Protein AF-A0A930HY40-F1 (afdb_monomer)

Radius of gyration: 28.1 Å; Cα contacts (8 Å, |Δi|>4): 1585; chains: 1; bounding box: 67×73×71 Å

Organism: NCBI:txid470565

InterPro domains:
  IPR001433 Oxidoreductase FAD/NAD(P)-binding [PF00175] (625-716)
  IPR002937 Amine oxidase [PF01593] (13-500)
  IPR013112 FAD-binding 8 [PF08022] (520-591)
  IPR017927 FAD-binding domain, ferredoxin reductase-type [PS51384] (515-617)
  IPR017938 Riboflavin synthase-like beta-barrel [SSF63380] (519-615)
  IPR036188 FAD/NAD(P)-binding domain superfamily [G3DSA:3.50.50.60] (4-110)
  IPR036188 FAD/NAD(P)-binding domain superfamily [G3DSA:3.50.50.60] (166-315)
  IPR036188 FAD/NAD(P)-binding domain superfamily [SSF51905] (1-502)
  IPR039261 Ferredoxin-NADP reductase (FNR), nucleotide-binding domain [G3DSA:3.40.50.80] (613-738)
  IPR039261 Ferredoxin-NADP reductase (FNR), nucleotide-binding domain [SSF52343] (607-733)
  IPR052206 All-trans-retinol saturase [PTHR46091] (3-502)

Foldseek 3Di:
DAFFAEEEEAQALLRLLLLLLCLVVLGAYEYEAQAQAGHQLLAWDDDDQFTHFRHPLWDFACDPLQPCVVSCVVSVVVVQWDKAFFQAQEWEAAPPDIDTQHAAPSNLVVLCVVCVVLNVLSVVLLVLLVLLSVLVVVPDPDPVVCVVCVVVCCVSRVSCVVQLPAFQQVVCVVRDDDQVSVCVLCLVVVLAAQARRQARSSVSSSRSSRCRHGNTIATAVGSSSVSVSSQCSSVVSNYYYDYQWHFQAFDDDPLAGFWTWTARNFPNVDDIDIHTHLFYEYQAFQLNNLNRYDPPQSVVLCVLCVVFAWGWAKKKKKFKFQALCVVLVPLHFKYWYAFNPDDHSRCSNVLLVDPLLGRIWIKGWPSNINNLRGDPRMTIIMIMGTHWVVVQVPDDPVVNVVVQVVSNVSNVVVVCVVRPPRVVGTPDMDMDHLVNLCVNRVQPRSHQWATRNGSCCADPNVQRSNDRPGHRYHYQYCNHRQIGDSRSNSVSSVVRSVVCVPPGPGDDHDRPPDDPLQKWWWADWDDQFVQKIKTKIFDRPPDADAQLWWKKKAFDDQPFDRSHHRIDIFTFQAARPDRITMGMDGADPDSNNVSVVPDDGGGIIGIRDGDDDLHDPDFAAAEEEEEQRQCRSVNNRLVVCVVVLPPHAYEYEYEYQDDRSDGCNVVLVVRPRPRYHYHYDNVVPHPDDALVNCVVPPVCLQRYQYEYEEAPVRRVRVVVSSVVVPHDPVSYHYDYDD

Nearest PDB structures (foldseek):
  4rep-assembly1_A  TM=8.100E-01  e=4.643E-28  Nonlabens dokdonensis DSW-6
  4g1b-assembly2_B  TM=7.898E-01  e=3.109E-17  Saccharomyces cerevisiae YJM789
  4wqm-assembly1_A  TM=8.152E-01  e=1.259E-15  Ectopseudomonas mendocina
  1krh-assembly2_B  TM=8.287E-01  e=2.406E-14  Acinetobacter sp.
  6laa-assembly1_A  TM=7.580E-01  e=2.044E-13  Tepidiphilus thermophilus

Mean predicted aligned error: 5.2 Å

Structure (mmCIF, N/CA/C/O backbone):
data_AF-A0A930HY40-F1
#
_entry.id   AF-A0A930HY40-F1
#
loop_
_atom_site.group_PDB
_atom_site.id
_atom_site.type_symbol
_atom_site.label_atom_id
_atom_site.label_alt_id
_atom_site.label_comp_id
_atom_site.label_asym_id
_atom_site.label_entity_id
_atom_site.label_seq_id
_atom_site.pdbx_PDB_ins_code
_atom_site.Cartn_x
_atom_site.Cartn_y
_atom_site.Cartn_z
_atom_site.occupancy
_atom_site.B_iso_or_equiv
_atom_site.auth_seq_id
_atom_site.auth_comp_id
_atom_site.auth_asym_id
_atom_site.auth_atom_id
_atom_site.pdbx_PDB_model_num
ATOM 1 N N . MET A 1 1 ? -2.726 25.915 -23.157 1.00 59.69 1 MET A N 1
ATOM 2 C CA . MET A 1 1 ? -4.092 25.353 -23.277 1.00 59.69 1 MET A CA 1
ATOM 3 C C . MET A 1 1 ? -4.355 24.473 -22.065 1.00 59.69 1 MET A C 1
ATOM 5 O O . MET A 1 1 ? -3.542 23.600 -21.800 1.00 59.69 1 MET A O 1
ATOM 9 N N . LYS A 1 2 ? -5.427 24.722 -21.303 1.00 63.00 2 LYS A N 1
ATOM 10 C CA . LYS A 1 2 ? -5.866 23.808 -20.234 1.00 63.00 2 LYS A CA 1
ATOM 11 C C . LYS A 1 2 ? -6.611 22.628 -20.857 1.00 63.00 2 LYS A C 1
ATOM 13 O O . LYS A 1 2 ? -7.407 22.852 -21.764 1.00 63.00 2 LYS A O 1
ATOM 18 N N . THR A 1 3 ? -6.342 21.414 -20.386 1.00 83.06 3 THR A N 1
ATOM 19 C CA . THR A 1 3 ? -6.875 20.172 -20.975 1.00 83.06 3 THR A CA 1
ATOM 20 C C . THR A 1 3 ? -7.782 19.394 -20.024 1.00 83.06 3 THR A C 1
ATOM 22 O O . THR A 1 3 ? -8.592 18.600 -20.490 1.00 83.06 3 THR A O 1
ATOM 25 N N . TYR A 1 4 ? -7.708 19.657 -18.716 1.00 92.94 4 TYR A N 1
ATOM 26 C CA . TYR A 1 4 ? -8.526 19.001 -17.693 1.00 92.94 4 TYR A CA 1
ATOM 27 C C . TYR A 1 4 ? -9.227 20.019 -16.791 1.00 92.94 4 TYR A C 1
ATOM 29 O O . TYR A 1 4 ? -8.757 21.139 -16.597 1.00 92.94 4 TYR A O 1
ATOM 37 N N . ASN A 1 5 ? -10.337 19.621 -16.171 1.00 94.94 5 ASN A N 1
ATOM 38 C CA . ASN A 1 5 ? -10.926 20.413 -15.094 1.00 94.94 5 ASN A CA 1
ATOM 39 C C . ASN A 1 5 ? -10.071 20.311 -13.832 1.00 94.94 5 ASN A C 1
ATOM 41 O O . ASN A 1 5 ? -9.739 21.329 -13.232 1.00 94.94 5 ASN A O 1
ATOM 45 N N . SER A 1 6 ? -9.660 19.100 -13.454 1.00 96.75 6 SER A N 1
ATOM 46 C CA . SER A 1 6 ? -8.795 18.909 -12.293 1.00 96.75 6 SER A CA 1
ATOM 47 C C . SER A 1 6 ? -7.741 17.843 -12.537 1.00 96.75 6 SER A C 1
ATOM 49 O O . SER A 1 6 ? -8.043 16.782 -13.079 1.00 96.75 6 SER A O 1
ATOM 51 N N . ILE A 1 7 ? -6.525 18.107 -12.065 1.00 98.12 7 ILE A N 1
ATOM 52 C CA . ILE A 1 7 ? -5.482 17.088 -11.914 1.00 98.12 7 ILE A CA 1
ATOM 53 C C . ILE A 1 7 ? -5.405 16.697 -10.439 1.00 98.12 7 ILE A C 1
ATOM 55 O O . ILE A 1 7 ? -5.446 17.565 -9.566 1.00 98.12 7 ILE A O 1
ATOM 59 N N . ILE A 1 8 ? -5.316 15.403 -10.154 1.00 98.81 8 ILE A N 1
ATOM 60 C CA . ILE A 1 8 ? -5.199 14.842 -8.809 1.00 98.81 8 ILE A CA 1
ATOM 61 C C . ILE A 1 8 ? -3.835 14.168 -8.677 1.00 98.81 8 ILE A C 1
ATOM 63 O O . ILE A 1 8 ? -3.482 13.313 -9.484 1.00 98.81 8 ILE A O 1
ATOM 67 N N . ILE A 1 9 ? -3.074 14.560 -7.657 1.00 98.81 9 ILE A N 1
ATOM 68 C CA . ILE A 1 9 ? -1.756 14.002 -7.345 1.00 98.81 9 ILE A CA 1
ATOM 69 C C . ILE A 1 9 ? -1.918 12.918 -6.278 1.00 98.81 9 ILE A C 1
ATOM 71 O O . ILE A 1 9 ? -2.144 13.233 -5.105 1.00 98.81 9 ILE A O 1
ATOM 75 N N . GLY A 1 10 ? -1.764 11.660 -6.689 1.00 98.50 10 GLY A N 1
ATOM 76 C CA . GLY A 1 10 ? -1.894 10.461 -5.865 1.00 98.50 10 GLY A CA 1
ATOM 77 C C . GLY A 1 10 ? -3.301 9.857 -5.890 1.00 98.50 10 GLY A C 1
ATOM 78 O O . GLY A 1 10 ? -4.304 10.571 -5.872 1.00 98.50 10 GLY A O 1
ATOM 79 N N . SER A 1 11 ? -3.363 8.526 -5.872 1.00 98.38 11 SER A N 1
ATOM 80 C CA . SER A 1 11 ? -4.600 7.735 -5.956 1.00 98.38 11 SER A CA 1
ATOM 81 C C . SER A 1 11 ? -5.009 7.076 -4.632 1.00 98.38 11 SER A C 1
ATOM 83 O O . SER A 1 11 ? -5.654 6.034 -4.618 1.00 98.38 11 SER A O 1
ATOM 85 N N . GLY A 1 12 ? -4.652 7.665 -3.489 1.00 97.94 12 GLY A N 1
ATOM 86 C CA . GLY A 1 12 ? -5.236 7.240 -2.212 1.00 97.94 12 GLY A CA 1
ATOM 87 C C . GLY A 1 12 ? -6.741 7.525 -2.166 1.00 97.94 12 GLY A C 1
ATOM 88 O O . GLY A 1 12 ? -7.256 8.304 -2.972 1.00 97.94 12 GLY A O 1
ATOM 89 N N . LEU A 1 13 ? -7.447 6.948 -1.190 1.00 97.88 13 LEU A N 1
ATOM 90 C CA . LEU A 1 13 ? -8.911 7.056 -1.086 1.00 97.88 13 LEU A CA 1
ATOM 91 C C . LEU A 1 13 ? -9.439 8.497 -1.103 1.00 97.88 13 LEU A C 1
ATOM 93 O O . LEU A 1 13 ? -10.504 8.735 -1.666 1.00 97.88 13 LEU A O 1
ATOM 97 N N . GLY A 1 14 ? -8.704 9.470 -0.555 1.00 98.00 14 GLY A N 1
ATOM 98 C CA . GLY A 1 14 ? -9.089 10.883 -0.634 1.00 98.00 14 GLY A CA 1
ATOM 99 C C . GLY A 1 14 ? -9.053 11.426 -2.064 1.00 98.00 14 GLY A C 1
ATOM 100 O O . GLY A 1 14 ? -10.000 12.081 -2.508 1.00 98.00 14 GLY A O 1
ATOM 101 N N . GLY A 1 15 ? -7.989 11.129 -2.808 1.00 98.44 15 GLY A N 1
ATOM 102 C CA . GLY A 1 15 ? -7.848 11.482 -4.220 1.00 98.44 15 GLY A CA 1
ATOM 103 C C . GLY A 1 15 ? -8.882 10.783 -5.101 1.00 98.44 15 GLY A C 1
ATOM 104 O O . GLY A 1 15 ? -9.568 11.449 -5.874 1.00 98.44 15 GLY A O 1
ATOM 105 N N . LEU A 1 16 ? -9.047 9.467 -4.937 1.00 98.75 16 LEU A N 1
ATOM 106 C CA . LEU A 1 16 ? -10.006 8.674 -5.710 1.00 98.75 16 LEU A CA 1
ATOM 107 C C . LEU A 1 16 ? -11.454 9.079 -5.425 1.00 98.75 16 LEU A C 1
ATOM 109 O O . LEU A 1 16 ? -12.214 9.288 -6.363 1.00 98.75 16 LEU A O 1
ATOM 113 N N . THR A 1 17 ? -11.827 9.291 -4.160 1.00 98.69 17 THR A N 1
ATOM 114 C CA . THR A 1 17 ? -13.175 9.763 -3.798 1.00 98.69 17 THR A CA 1
ATOM 115 C C . THR A 1 17 ? -13.463 11.137 -4.406 1.00 98.69 17 THR A C 1
ATOM 117 O O . THR A 1 17 ? -14.528 11.349 -4.988 1.00 98.69 17 THR A O 1
ATOM 120 N N . ALA A 1 18 ? -12.514 12.080 -4.316 1.00 98.62 18 ALA A N 1
ATOM 121 C CA . ALA A 1 18 ? -12.681 13.401 -4.920 1.00 98.62 18 ALA A CA 1
ATOM 122 C C . ALA A 1 18 ? -12.786 13.321 -6.451 1.00 98.62 18 ALA A C 1
ATOM 124 O O . ALA A 1 18 ? -13.649 13.969 -7.043 1.00 98.62 18 ALA A O 1
ATOM 125 N N . GLY A 1 19 ? -11.925 12.522 -7.085 1.00 98.38 19 GLY A N 1
ATOM 126 C CA . GLY A 1 19 ? -11.922 12.319 -8.530 1.00 98.38 19 GLY A CA 1
ATOM 127 C C . GLY A 1 19 ? -13.215 11.695 -9.033 1.00 98.38 19 GLY A C 1
ATOM 128 O O . GLY A 1 19 ? -13.793 12.203 -9.989 1.00 98.38 19 GLY A O 1
ATOM 129 N N . ALA A 1 20 ? -13.701 10.661 -8.350 1.00 98.56 20 ALA A N 1
ATOM 130 C CA . ALA A 1 20 ? -14.931 9.961 -8.689 1.00 98.56 20 ALA A CA 1
ATOM 131 C C . ALA A 1 20 ? -16.153 10.888 -8.609 1.00 98.56 20 ALA A C 1
ATOM 133 O O . ALA A 1 20 ? -16.933 10.959 -9.554 1.00 98.56 20 ALA A O 1
ATOM 134 N N . LEU A 1 21 ? -16.277 11.689 -7.543 1.00 98.31 21 LEU A N 1
ATOM 135 C CA . LEU A 1 21 ? -17.358 12.677 -7.417 1.00 98.31 21 LEU A CA 1
ATOM 136 C C . LEU A 1 21 ? -17.294 13.767 -8.487 1.00 98.31 21 LEU A C 1
ATOM 138 O O . LEU A 1 21 ? -18.315 14.135 -9.061 1.00 98.31 21 LEU A O 1
ATOM 142 N N . LEU A 1 22 ? -16.102 14.301 -8.760 1.00 97.50 22 LEU A N 1
ATOM 143 C CA . LEU A 1 22 ? -15.935 15.312 -9.800 1.00 97.50 22 LEU A CA 1
ATOM 144 C C . LEU A 1 22 ? -16.277 14.743 -11.183 1.00 97.50 22 LEU A C 1
ATOM 146 O O . LEU A 1 22 ? -16.964 15.418 -11.949 1.00 97.50 22 LEU A O 1
ATOM 150 N N . ALA A 1 23 ? -15.865 13.509 -11.479 1.00 96.31 23 ALA A N 1
ATOM 151 C CA . ALA A 1 23 ? -16.201 12.822 -12.722 1.00 96.31 23 ALA A CA 1
ATOM 152 C C . ALA A 1 23 ? -17.716 12.584 -12.852 1.00 96.31 23 ALA A C 1
ATOM 154 O O . ALA A 1 23 ? -18.295 12.939 -13.878 1.00 96.31 23 ALA A O 1
ATOM 155 N N . LEU A 1 24 ? -18.378 12.115 -11.785 1.00 96.19 24 LEU A N 1
ATOM 156 C CA . LEU A 1 24 ? -19.842 11.996 -11.712 1.00 96.19 24 LEU A CA 1
ATOM 157 C C . LEU A 1 24 ? -20.555 13.332 -11.969 1.00 96.19 24 LEU A C 1
ATOM 159 O O . LEU A 1 24 ? -21.604 13.371 -12.604 1.00 96.19 24 LEU A O 1
ATOM 163 N N . TRP A 1 25 ? -19.979 14.453 -11.529 1.00 95.50 25 TRP A N 1
ATOM 164 C CA . TRP A 1 25 ? -20.490 15.802 -11.813 1.00 95.50 25 TRP A CA 1
ATOM 165 C C . TRP A 1 25 ? -20.030 16.368 -13.168 1.00 95.50 25 TRP A C 1
ATOM 167 O O . TRP A 1 25 ? -20.038 17.587 -13.383 1.00 95.50 25 TRP A O 1
ATOM 177 N N . GLY A 1 26 ? -19.606 15.494 -14.083 1.00 93.00 26 GLY A N 1
ATOM 178 C CA . GLY A 1 26 ? -19.250 15.818 -15.461 1.00 93.00 26 GLY A CA 1
ATOM 179 C C . GLY A 1 26 ? -17.898 16.510 -15.628 1.00 93.00 26 GLY A C 1
ATOM 180 O O . GLY A 1 26 ? -17.620 17.042 -16.704 1.00 93.00 26 GLY A O 1
ATOM 181 N N . LYS A 1 27 ? -17.051 16.551 -14.591 1.00 94.38 27 LYS A N 1
ATOM 182 C CA . LYS A 1 27 ? -15.719 17.166 -14.675 1.00 94.38 27 LYS A CA 1
ATOM 183 C C . LYS A 1 27 ? -14.708 16.182 -15.241 1.00 94.38 27 LYS A C 1
ATOM 185 O O . LYS A 1 27 ? -14.675 15.010 -14.887 1.00 94.38 27 LYS A O 1
ATOM 190 N N . LYS A 1 28 ? -13.821 16.685 -16.091 1.00 93.31 28 LYS A N 1
ATOM 191 C CA . LYS A 1 28 ? -12.721 15.913 -16.670 1.00 93.31 28 LYS A CA 1
ATOM 192 C C . LYS A 1 28 ? -11.549 15.885 -15.702 1.00 93.31 28 LYS A C 1
ATOM 194 O O . LYS A 1 28 ? -10.908 16.912 -15.465 1.00 93.31 28 LYS A O 1
ATOM 199 N N . VAL A 1 29 ? -11.308 14.716 -15.122 1.00 95.81 29 VAL A N 1
ATOM 200 C CA . VAL A 1 29 ? -10.308 14.499 -14.075 1.00 95.81 29 VAL A CA 1
ATOM 201 C C . VAL A 1 29 ? -9.155 13.665 -14.619 1.00 95.81 29 VAL A C 1
ATOM 203 O O . VAL A 1 29 ? -9.391 12.655 -15.275 1.00 95.81 29 VAL A O 1
ATOM 206 N N . LEU A 1 30 ? -7.926 14.068 -14.305 1.00 97.69 30 LEU A N 1
ATOM 207 C CA . LEU A 1 30 ? -6.729 13.250 -14.476 1.00 97.69 30 LEU A CA 1
ATOM 208 C C . LEU A 1 30 ? -6.160 12.904 -13.101 1.00 97.69 30 LEU A C 1
ATOM 210 O O . LEU A 1 30 ? -5.813 13.809 -12.347 1.00 97.69 30 LEU A O 1
ATOM 214 N N . VAL A 1 31 ? -6.032 11.621 -12.778 1.00 98.69 31 VAL A N 1
ATOM 215 C CA . VAL A 1 31 ? -5.325 11.151 -11.579 1.00 98.69 31 VAL A CA 1
ATOM 216 C C . VAL A 1 31 ? -3.939 10.667 -11.986 1.00 98.69 31 VAL A C 1
ATOM 218 O O . VAL A 1 31 ? -3.819 9.826 -12.874 1.00 98.69 31 VAL A O 1
ATOM 221 N N . LEU A 1 32 ? -2.902 11.186 -11.334 1.00 98.62 32 LEU A N 1
ATOM 222 C CA . LEU A 1 32 ? -1.514 10.759 -11.505 1.00 98.62 32 LEU A CA 1
ATOM 223 C C . LEU A 1 32 ? -1.084 9.966 -10.271 1.00 98.62 32 LEU A C 1
ATOM 225 O O . LEU A 1 32 ? -1.086 10.499 -9.161 1.00 98.62 32 LEU A O 1
ATOM 229 N N . GLU A 1 33 ? -0.726 8.703 -10.463 1.00 98.50 33 GLU A N 1
ATOM 230 C CA . GLU A 1 33 ? -0.274 7.794 -9.412 1.00 98.50 33 GLU A CA 1
ATOM 231 C C . GLU A 1 33 ? 1.158 7.348 -9.694 1.00 98.50 33 GLU A C 1
ATOM 233 O O . GLU A 1 33 ? 1.451 6.866 -10.784 1.00 98.50 33 GLU A O 1
ATOM 238 N N . GLN A 1 34 ? 2.054 7.473 -8.714 1.00 97.50 34 GLN A N 1
ATOM 239 C CA . GLN A 1 34 ? 3.458 7.111 -8.894 1.00 97.50 34 GLN A CA 1
ATOM 240 C C . GLN A 1 34 ? 3.685 5.600 -8.977 1.00 97.50 34 GLN A C 1
ATOM 242 O O . GLN A 1 34 ? 4.625 5.158 -9.636 1.00 97.50 34 GLN A O 1
ATOM 247 N N . HIS A 1 35 ? 2.852 4.803 -8.316 1.00 96.62 35 HIS A N 1
ATOM 248 C CA . HIS A 1 35 ? 2.967 3.356 -8.278 1.00 96.62 35 HIS A CA 1
ATOM 249 C C . HIS A 1 35 ? 2.293 2.723 -9.503 1.00 96.62 35 HIS A C 1
ATOM 251 O O . HIS A 1 35 ? 1.507 3.371 -10.183 1.00 96.62 35 HIS A O 1
ATOM 257 N N . TYR A 1 36 ? 2.599 1.462 -9.819 1.00 95.00 36 TYR A N 1
ATOM 258 C CA . TYR A 1 36 ? 1.966 0.731 -10.927 1.00 95.00 36 TYR A CA 1
ATOM 259 C C . TYR A 1 36 ? 0.543 0.242 -10.579 1.00 95.00 36 TYR A C 1
ATOM 261 O O . TYR A 1 36 ? -0.179 -0.221 -11.458 1.00 95.00 36 TYR A O 1
ATOM 269 N N . ILE A 1 37 ? 0.125 0.386 -9.315 1.00 94.88 37 ILE A N 1
ATOM 270 C CA . ILE A 1 37 ? -1.220 0.102 -8.800 1.00 94.88 37 ILE A CA 1
ATOM 271 C C . ILE A 1 37 ? -1.795 1.378 -8.176 1.00 94.88 37 ILE A C 1
ATOM 273 O O . ILE A 1 37 ? -1.076 2.122 -7.510 1.00 94.88 37 ILE A O 1
ATOM 277 N N . ALA A 1 38 ? -3.094 1.608 -8.367 1.00 97.19 38 ALA A N 1
ATOM 278 C CA . ALA A 1 38 ? -3.831 2.685 -7.713 1.00 97.19 38 ALA A CA 1
ATOM 279 C C . ALA A 1 38 ? -4.446 2.239 -6.373 1.00 97.19 38 ALA A C 1
ATOM 281 O O . ALA A 1 38 ? -4.876 1.092 -6.247 1.00 97.19 38 ALA A O 1
ATOM 282 N N . GLY A 1 39 ? -4.529 3.159 -5.404 1.00 96.69 39 GLY A N 1
ATOM 283 C CA . GLY A 1 39 ? -5.206 2.946 -4.112 1.00 96.69 39 GLY A CA 1
ATOM 284 C C . GLY A 1 39 ? -4.442 3.434 -2.873 1.00 96.69 39 GLY A C 1
ATOM 285 O O . GLY A 1 39 ? -5.029 3.615 -1.803 1.00 96.69 39 GLY A O 1
ATOM 286 N N . GLY A 1 40 ? -3.134 3.693 -2.977 1.00 95.56 40 GLY A N 1
ATOM 287 C CA . GLY A 1 40 ? -2.302 4.047 -1.818 1.00 95.56 40 GLY A CA 1
ATOM 288 C C . GLY A 1 40 ? -2.286 2.929 -0.764 1.00 95.56 40 GLY A C 1
ATOM 289 O O . GLY A 1 40 ? -1.981 1.787 -1.089 1.00 95.56 40 GLY A O 1
ATOM 290 N N . CYS A 1 41 ? -2.638 3.231 0.492 1.00 95.50 41 CYS A N 1
ATOM 291 C CA . CYS A 1 41 ? -2.776 2.205 1.542 1.00 95.50 41 CYS A CA 1
ATOM 292 C C . CYS A 1 41 ? -4.011 1.296 1.370 1.00 95.50 41 CYS A C 1
ATOM 294 O O . CYS A 1 41 ? -4.134 0.320 2.101 1.00 95.50 41 CYS A O 1
ATOM 296 N N . ALA A 1 42 ? -4.931 1.619 0.451 1.00 96.88 42 ALA A N 1
ATOM 297 C CA . ALA A 1 42 ? -6.071 0.773 0.096 1.00 96.88 42 ALA A CA 1
ATOM 298 C C . ALA A 1 42 ? -5.731 -0.101 -1.113 1.00 96.88 42 ALA A C 1
ATOM 300 O O . ALA A 1 42 ? -6.289 0.053 -2.202 1.00 96.88 42 ALA A O 1
ATOM 301 N N . THR A 1 43 ? -4.724 -0.949 -0.927 1.00 95.44 43 THR A N 1
ATOM 302 C CA . THR A 1 43 ? -4.196 -1.852 -1.944 1.00 95.44 43 THR A CA 1
ATOM 303 C C . THR A 1 43 ? -3.942 -3.236 -1.358 1.00 95.44 43 THR A C 1
ATOM 305 O O . THR A 1 43 ? -3.910 -3.433 -0.145 1.00 95.44 43 THR A O 1
ATOM 308 N N . ALA A 1 44 ? -3.746 -4.205 -2.244 1.00 94.69 44 ALA A N 1
ATOM 309 C CA . ALA A 1 44 ? -3.318 -5.548 -1.886 1.00 94.69 44 ALA A CA 1
ATOM 310 C C . ALA A 1 44 ? -2.210 -6.008 -2.838 1.00 94.69 44 ALA A C 1
ATOM 312 O O . ALA A 1 44 ? -2.103 -5.518 -3.965 1.00 94.69 44 ALA A O 1
ATOM 313 N N . PHE A 1 45 ? -1.391 -6.961 -2.400 1.00 93.31 45 PHE A N 1
ATOM 314 C CA . PHE A 1 45 ? -0.349 -7.569 -3.228 1.00 93.31 45 PHE A CA 1
ATOM 315 C C . PHE A 1 45 ? -0.369 -9.090 -3.109 1.00 93.31 45 PHE A C 1
ATOM 317 O O . PHE A 1 45 ? -0.869 -9.638 -2.137 1.00 93.31 45 PHE A O 1
ATOM 324 N N . LYS A 1 46 ? 0.169 -9.802 -4.101 1.00 91.12 46 LYS A N 1
ATOM 325 C CA . LYS A 1 46 ? 0.155 -11.270 -4.104 1.00 91.12 46 LYS A CA 1
ATOM 326 C C . LYS A 1 46 ? 1.485 -11.873 -3.653 1.00 91.12 46 LYS A C 1
ATOM 328 O O . LYS A 1 46 ? 2.552 -11.462 -4.124 1.00 91.12 46 LYS A O 1
ATOM 333 N N . ARG A 1 47 ? 1.404 -12.903 -2.808 1.00 91.25 47 ARG A N 1
ATOM 334 C CA . ARG A 1 47 ? 2.496 -13.829 -2.462 1.00 91.25 47 ARG A CA 1
ATOM 335 C C . ARG A 1 47 ? 1.946 -15.243 -2.424 1.00 91.25 47 ARG A C 1
ATOM 337 O O . ARG A 1 47 ? 0.990 -15.502 -1.700 1.00 91.25 47 ARG A O 1
ATOM 344 N N . LYS A 1 48 ? 2.541 -16.157 -3.192 1.00 88.94 48 LYS A N 1
ATOM 345 C CA . LYS A 1 48 ? 2.028 -17.529 -3.342 1.00 88.94 48 LYS A CA 1
ATOM 346 C C . LYS A 1 48 ? 0.514 -17.525 -3.642 1.00 88.94 48 LYS A C 1
ATOM 348 O O . LYS A 1 48 ? 0.085 -16.879 -4.602 1.00 88.94 48 LYS A O 1
ATOM 353 N N . ASP A 1 49 ? -0.278 -18.193 -2.805 1.00 91.12 49 ASP A N 1
ATOM 354 C CA . ASP A 1 49 ? -1.738 -18.285 -2.898 1.00 91.12 49 ASP A CA 1
ATOM 355 C C . ASP A 1 49 ? -2.480 -17.184 -2.118 1.00 91.12 49 ASP A C 1
ATOM 357 O O . ASP A 1 49 ? -3.708 -17.172 -2.105 1.00 91.12 49 ASP A O 1
ATOM 361 N N . PHE A 1 50 ? -1.763 -16.260 -1.475 1.00 95.12 50 PHE A N 1
ATOM 362 C CA . PHE A 1 50 ? -2.332 -15.245 -0.592 1.00 95.12 50 PHE A CA 1
ATOM 363 C C . PHE A 1 50 ? -2.367 -13.876 -1.277 1.00 95.12 50 PHE A C 1
ATOM 365 O O . PHE A 1 50 ? -1.353 -13.376 -1.781 1.00 95.12 50 PHE A O 1
ATOM 372 N N . LEU A 1 51 ? -3.544 -13.256 -1.275 1.00 95.19 51 LEU A N 1
ATOM 373 C CA . LEU A 1 51 ? -3.732 -11.840 -1.546 1.00 95.19 51 LEU A CA 1
ATOM 374 C C . LEU A 1 51 ? -3.565 -11.087 -0.222 1.00 95.19 51 LEU A C 1
ATOM 376 O O . LEU A 1 51 ? -4.436 -11.108 0.641 1.00 95.19 51 LEU A O 1
ATOM 380 N N . MET A 1 52 ? -2.408 -10.462 -0.050 1.00 95.25 52 MET A N 1
ATOM 381 C CA . MET A 1 52 ? -2.021 -9.765 1.166 1.00 95.25 52 MET A CA 1
ATOM 382 C C . MET A 1 52 ? -2.634 -8.368 1.193 1.00 95.25 52 MET A C 1
ATOM 384 O O . MET A 1 52 ? -2.206 -7.478 0.454 1.00 95.25 52 MET A O 1
ATOM 388 N N . GLU A 1 53 ? -3.648 -8.200 2.038 1.00 95.56 53 GLU A N 1
ATOM 389 C CA . GLU A 1 53 ? -4.259 -6.906 2.342 1.00 95.56 53 GLU A CA 1
ATOM 390 C C . GLU A 1 53 ? -3.248 -5.985 3.036 1.00 95.56 53 GLU A C 1
ATOM 392 O O . GLU A 1 53 ? -2.655 -6.378 4.036 1.00 95.56 53 GLU A O 1
ATOM 397 N N . VAL A 1 54 ? -3.044 -4.766 2.522 1.00 93.69 54 VAL A N 1
ATOM 398 C CA . VAL A 1 54 ? -2.008 -3.855 3.034 1.00 93.69 54 VAL A CA 1
ATOM 399 C C . VAL A 1 54 ? -2.471 -3.060 4.247 1.00 93.69 54 VAL A C 1
ATOM 401 O O . VAL A 1 54 ? -1.696 -2.906 5.189 1.00 93.69 54 VAL A O 1
ATOM 404 N N . GLY A 1 55 ? -3.682 -2.500 4.209 1.00 90.69 55 GLY A N 1
ATOM 405 C CA . GLY A 1 55 ? -4.085 -1.448 5.148 1.00 90.69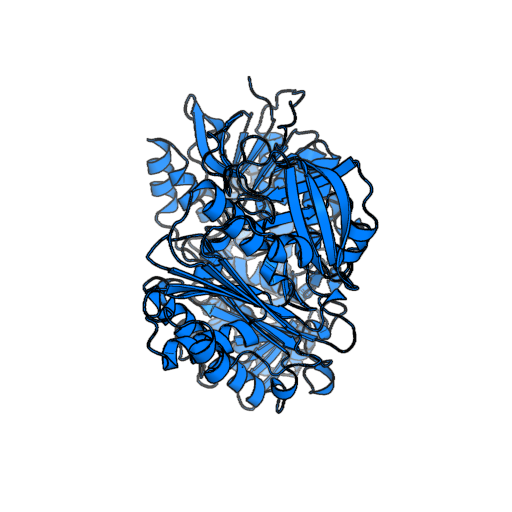 55 GLY A CA 1
ATOM 406 C C . GLY A 1 55 ? -5.495 -1.570 5.710 1.00 90.69 55 GLY A C 1
ATOM 407 O O . GLY A 1 55 ? -5.811 -0.886 6.682 1.00 90.69 55 GLY A O 1
ATOM 408 N N . LEU A 1 56 ? -6.354 -2.403 5.124 1.00 94.12 56 LEU A N 1
ATOM 409 C CA . LEU A 1 56 ? -7.694 -2.644 5.640 1.00 94.12 56 LEU A CA 1
ATOM 410 C C . LEU A 1 56 ? -7.671 -3.728 6.717 1.00 94.12 56 LEU A C 1
ATOM 412 O O . LEU A 1 56 ? -7.742 -4.921 6.432 1.00 94.12 56 LEU A O 1
ATOM 416 N N . HIS A 1 57 ? -7.636 -3.298 7.973 1.00 94.44 57 HIS A N 1
ATOM 417 C CA . HIS A 1 57 ? -8.092 -4.151 9.063 1.00 94.44 57 HIS A CA 1
ATOM 418 C C . HIS A 1 57 ? -9.620 -4.272 8.999 1.00 94.44 57 HIS A C 1
ATOM 420 O O . HIS A 1 57 ? -10.151 -5.362 8.825 1.00 94.44 57 HIS A O 1
ATOM 426 N N . GLU A 1 58 ? -10.312 -3.138 9.063 1.00 94.38 58 GLU A N 1
ATOM 427 C CA . GLU A 1 58 ? -11.766 -3.017 8.979 1.00 94.38 58 GLU A CA 1
ATOM 428 C C . GLU A 1 58 ? -12.161 -1.547 8.750 1.00 94.38 58 GLU A C 1
ATOM 430 O O . GLU A 1 58 ? -11.354 -0.634 8.949 1.00 94.38 58 GLU A O 1
ATOM 435 N N . ILE A 1 59 ? -13.391 -1.318 8.289 1.00 94.56 59 ILE A N 1
ATOM 436 C CA . ILE A 1 59 ? -14.028 -0.003 8.164 1.00 94.56 59 ILE A CA 1
ATOM 437 C C . ILE A 1 59 ? -15.134 0.088 9.213 1.00 94.56 59 ILE A C 1
ATOM 439 O O . ILE A 1 59 ? -15.991 -0.791 9.291 1.00 94.56 59 ILE A O 1
ATOM 443 N N . ASP A 1 60 ? -15.146 1.173 9.979 1.00 93.38 60 ASP A N 1
ATOM 444 C CA . ASP A 1 60 ? -16.177 1.458 10.972 1.00 93.38 60 ASP A CA 1
ATOM 445 C C . ASP A 1 60 ? -17.555 1.712 10.340 1.00 93.38 60 ASP A C 1
ATOM 447 O O . ASP A 1 60 ? -17.686 2.416 9.332 1.00 93.38 60 ASP A O 1
ATOM 451 N N . GLY A 1 61 ? -18.608 1.213 10.980 1.00 90.69 61 GLY A N 1
ATOM 452 C CA . GLY A 1 61 ? -19.965 1.718 10.815 1.00 90.69 61 GLY A CA 1
ATOM 453 C C . GLY A 1 61 ? -20.751 1.120 9.660 1.00 90.69 61 GLY A C 1
ATOM 454 O O . GLY A 1 61 ? -21.213 -0.003 9.749 1.00 90.69 61 GLY A O 1
ATOM 455 N N . LEU A 1 62 ? -21.034 1.929 8.633 1.00 91.56 62 LEU A N 1
ATOM 456 C CA . LEU A 1 62 ? -21.986 1.647 7.534 1.00 91.56 62 LEU A CA 1
ATOM 457 C C . LEU A 1 62 ? -23.468 1.491 7.946 1.00 91.56 62 LEU A C 1
ATOM 459 O O . LEU A 1 62 ? -24.330 1.206 7.111 1.00 91.56 62 LEU A O 1
ATOM 463 N N . HIS A 1 63 ? -23.803 1.770 9.205 1.00 90.00 63 HIS A N 1
ATOM 464 C CA . HIS A 1 63 ? -25.189 1.861 9.666 1.00 90.00 63 HIS A CA 1
ATOM 465 C C . HIS A 1 63 ? -25.905 3.118 9.123 1.00 90.00 63 HIS A C 1
ATOM 467 O O . HIS A 1 63 ? -25.300 4.003 8.523 1.00 90.00 63 HIS A O 1
ATOM 473 N N . GLU A 1 64 ? -27.221 3.213 9.323 1.00 87.00 64 GLU A N 1
ATOM 474 C CA . GLU A 1 64 ? -28.070 4.264 8.728 1.00 87.00 64 GLU A CA 1
ATOM 475 C C . GLU A 1 64 ? -27.686 5.704 9.105 1.00 87.00 64 GLU A C 1
ATOM 477 O O . GLU A 1 64 ? -27.879 6.618 8.308 1.00 87.00 64 GLU A O 1
ATOM 482 N N . GLN A 1 65 ? -27.129 5.915 10.300 1.00 85.62 65 GLN A N 1
ATOM 483 C CA . GLN A 1 65 ? -26.710 7.240 10.778 1.00 85.62 65 GLN A CA 1
ATOM 484 C C . GLN A 1 65 ? -25.206 7.488 10.577 1.00 85.62 65 GLN A C 1
ATOM 486 O O . GLN A 1 65 ? -24.671 8.475 11.081 1.00 85.62 65 GLN A O 1
ATOM 491 N N . ASP A 1 66 ? -24.501 6.597 9.876 1.00 90.94 66 ASP A N 1
ATOM 492 C CA . ASP A 1 66 ? -23.081 6.775 9.605 1.00 90.94 66 ASP A CA 1
ATOM 493 C C . ASP A 1 66 ? -22.867 7.847 8.526 1.00 90.94 66 ASP A C 1
ATOM 495 O O . ASP A 1 66 ? -23.472 7.817 7.452 1.00 90.94 66 ASP A O 1
ATOM 499 N N . PHE A 1 67 ? -21.958 8.792 8.775 1.00 89.44 67 PHE A N 1
ATOM 500 C CA . PHE A 1 67 ? -21.706 9.894 7.845 1.00 89.44 67 PHE A CA 1
ATOM 501 C C . PHE A 1 67 ? -21.111 9.442 6.497 1.00 89.44 67 PHE A C 1
ATOM 503 O O . PHE A 1 67 ? -21.189 10.201 5.526 1.00 89.44 67 PHE A O 1
ATOM 510 N N . LYS A 1 68 ? -20.514 8.241 6.411 1.00 93.44 68 LYS A N 1
ATOM 511 C CA . LYS A 1 68 ? -19.958 7.672 5.168 1.00 93.44 68 LYS A CA 1
ATOM 512 C C . LYS A 1 68 ? -21.038 7.116 4.271 1.00 93.44 68 LYS A C 1
ATOM 514 O O . LYS A 1 68 ? -20.913 7.232 3.054 1.00 93.44 68 LYS A O 1
ATOM 519 N N . ARG A 1 69 ? -22.099 6.551 4.846 1.00 93.88 69 ARG A N 1
ATOM 520 C CA . ARG A 1 69 ? -23.154 5.872 4.095 1.00 93.88 69 ARG A CA 1
ATOM 521 C C . ARG A 1 69 ? -23.708 6.704 2.927 1.00 93.88 69 ARG A C 1
ATOM 523 O O . ARG A 1 69 ? -23.599 6.226 1.800 1.00 93.88 69 ARG A O 1
ATOM 530 N N . PRO A 1 70 ? -24.160 7.963 3.104 1.00 94.75 70 PRO A N 1
ATOM 531 C CA . PRO A 1 70 ? -24.661 8.760 1.979 1.00 94.75 70 PRO A CA 1
ATOM 532 C C . PRO A 1 70 ? -23.582 9.113 0.942 1.00 94.75 70 PRO A C 1
ATOM 534 O O . PRO A 1 70 ? -23.897 9.372 -0.218 1.00 94.75 70 PRO A O 1
ATOM 537 N N . ILE A 1 71 ? -22.302 9.154 1.333 1.00 95.94 71 ILE A N 1
ATOM 538 C CA . ILE A 1 71 ? -21.184 9.372 0.400 1.00 95.94 71 ILE A CA 1
ATOM 539 C C . ILE A 1 71 ? -20.992 8.122 -0.460 1.00 95.94 71 ILE A C 1
ATOM 541 O O . ILE A 1 71 ? -20.828 8.222 -1.673 1.00 95.94 71 ILE A O 1
ATOM 545 N N . MET A 1 72 ? -21.034 6.949 0.168 1.00 96.00 72 MET A N 1
ATOM 546 C CA . MET A 1 72 ? -20.858 5.665 -0.498 1.00 96.00 72 MET A CA 1
ATOM 547 C C . MET A 1 72 ? -22.042 5.322 -1.406 1.00 96.00 72 MET A C 1
ATOM 549 O O . MET A 1 72 ? -21.823 4.872 -2.528 1.00 96.00 72 MET A O 1
ATOM 553 N N . GLU A 1 73 ? -23.272 5.620 -0.979 1.00 96.06 73 GLU A N 1
ATOM 554 C CA . GLU A 1 73 ? -24.482 5.526 -1.809 1.00 96.06 73 GLU A CA 1
ATOM 555 C C . GLU A 1 73 ? -24.384 6.431 -3.044 1.00 96.06 73 GLU A C 1
ATOM 557 O O . GLU A 1 73 ? -24.630 5.974 -4.157 1.00 96.06 73 GLU A O 1
ATOM 562 N N . LEU A 1 74 ? -23.940 7.685 -2.881 1.00 96.25 74 LEU A N 1
ATOM 563 C CA . LEU A 1 74 ? -23.737 8.615 -4.001 1.00 96.25 74 LEU A CA 1
ATOM 564 C C . LEU A 1 74 ? -22.701 8.107 -5.018 1.00 96.25 74 LEU A C 1
ATOM 566 O O . LEU A 1 74 ? -22.810 8.399 -6.206 1.00 96.25 74 LEU A O 1
ATOM 570 N N . LEU A 1 75 ? -21.696 7.364 -4.556 1.00 97.25 75 LEU A N 1
ATOM 571 C CA . LEU A 1 75 ? -20.681 6.735 -5.403 1.00 97.25 75 LEU A CA 1
ATOM 572 C C . LEU A 1 75 ? -21.123 5.371 -5.956 1.00 97.25 75 LEU A C 1
ATOM 574 O O . LEU A 1 75 ? -20.368 4.755 -6.705 1.00 97.25 75 LEU A O 1
ATOM 578 N N . GLY A 1 76 ? -22.305 4.873 -5.581 1.00 96.81 76 GLY A N 1
ATOM 579 C CA . GLY A 1 76 ? -22.792 3.544 -5.959 1.00 96.81 76 GLY A CA 1
ATOM 580 C C . GLY A 1 76 ? -21.992 2.386 -5.354 1.00 96.81 76 GLY A C 1
ATOM 581 O O . GLY A 1 76 ? -22.078 1.269 -5.853 1.00 96.81 76 GLY A O 1
ATOM 582 N N . LEU A 1 77 ? -21.210 2.624 -4.293 1.00 95.94 77 LEU A N 1
ATOM 583 C CA . LEU A 1 77 ? -20.262 1.640 -3.756 1.00 95.94 77 LEU A CA 1
ATOM 584 C C . LEU A 1 77 ? -20.932 0.338 -3.309 1.00 95.94 77 LEU A C 1
ATOM 586 O O . LEU A 1 77 ? -20.390 -0.729 -3.559 1.00 95.94 77 LEU A O 1
ATOM 590 N N . PHE A 1 78 ? -22.129 0.413 -2.726 1.00 95.56 78 PHE A N 1
ATOM 591 C CA . PHE A 1 78 ? -22.883 -0.769 -2.293 1.00 95.56 78 PHE A CA 1
ATOM 592 C C . PHE A 1 78 ? -23.370 -1.659 -3.450 1.00 95.56 78 PHE A C 1
ATOM 594 O O . PHE A 1 78 ? -23.760 -2.795 -3.208 1.00 95.56 78 PHE A O 1
ATOM 601 N N . ASN A 1 79 ? -23.330 -1.170 -4.696 1.00 93.25 79 ASN A N 1
ATOM 602 C CA . ASN A 1 79 ? -23.701 -1.950 -5.880 1.00 93.25 79 ASN A CA 1
ATOM 603 C C . ASN A 1 79 ? -22.492 -2.614 -6.555 1.00 93.25 79 ASN A C 1
ATOM 605 O O . ASN A 1 79 ? -22.670 -3.562 -7.314 1.00 93.25 79 ASN A O 1
ATOM 609 N N . GLY A 1 80 ? -21.280 -2.093 -6.335 1.00 92.38 80 GLY A N 1
ATOM 610 C CA . GLY A 1 80 ? -20.064 -2.561 -7.012 1.00 92.38 80 GLY A CA 1
ATOM 611 C C . GLY A 1 80 ? -18.994 -3.145 -6.095 1.00 92.38 80 GLY A C 1
ATOM 612 O O . GLY A 1 80 ? -17.998 -3.666 -6.592 1.00 92.38 80 GLY A O 1
ATOM 613 N N . VAL A 1 81 ? -19.177 -3.051 -4.777 1.00 96.06 81 VAL A N 1
ATOM 614 C CA . VAL A 1 81 ? -18.260 -3.568 -3.759 1.00 96.06 81 VAL A CA 1
ATOM 615 C C . VAL A 1 81 ? -19.073 -4.270 -2.673 1.00 96.06 81 VAL A C 1
ATOM 617 O O . VAL A 1 81 ? -20.004 -3.692 -2.114 1.00 96.06 81 VAL A O 1
ATOM 620 N N . GLU A 1 82 ? -18.706 -5.512 -2.357 1.00 96.69 82 GLU A N 1
ATOM 621 C CA . GLU A 1 82 ? -19.334 -6.289 -1.286 1.00 96.69 82 GLU A CA 1
ATOM 622 C C . GLU A 1 82 ? -18.640 -5.993 0.052 1.00 96.69 82 GLU A C 1
ATOM 624 O O . GLU A 1 82 ? -17.427 -6.174 0.200 1.00 96.69 82 GLU A O 1
ATOM 629 N N . PHE A 1 83 ? -19.422 -5.528 1.027 1.00 97.06 83 PHE A N 1
ATOM 630 C CA . PHE A 1 83 ? -18.971 -5.288 2.395 1.00 97.06 83 PHE A CA 1
ATOM 631 C C . PHE A 1 83 ? -19.467 -6.415 3.294 1.00 97.06 83 PHE A C 1
ATOM 633 O O . PHE A 1 83 ? -20.668 -6.669 3.373 1.00 97.06 83 PHE A O 1
ATOM 640 N N . ILE A 1 84 ? -18.543 -7.069 3.989 1.00 97.19 84 ILE A N 1
ATOM 641 C CA . ILE A 1 84 ? -18.828 -8.166 4.907 1.00 97.19 84 ILE A CA 1
ATOM 642 C C . ILE A 1 84 ? -18.743 -7.631 6.322 1.00 97.19 84 ILE A C 1
ATOM 644 O O . ILE A 1 84 ? -17.731 -7.055 6.715 1.00 97.19 84 ILE A O 1
ATOM 648 N N . LYS A 1 85 ? -19.807 -7.829 7.090 1.00 95.75 85 LYS A N 1
ATOM 649 C CA . LYS A 1 85 ? -19.832 -7.444 8.494 1.00 95.75 85 LYS A CA 1
ATOM 650 C C . LYS A 1 85 ? -18.956 -8.376 9.330 1.00 95.75 85 LYS A C 1
ATOM 652 O O . LYS A 1 85 ? -18.986 -9.592 9.141 1.00 95.75 85 LYS A O 1
ATOM 657 N N . ILE A 1 86 ? -18.195 -7.800 10.251 1.00 95.88 86 ILE A N 1
ATOM 658 C CA . ILE A 1 86 ? -17.326 -8.527 11.177 1.00 95.88 86 ILE A CA 1
ATOM 659 C C . ILE A 1 86 ? -18.151 -8.956 12.409 1.00 95.88 86 ILE A C 1
ATOM 661 O O . ILE A 1 86 ? -19.045 -8.209 12.809 1.00 95.88 86 ILE A O 1
ATOM 665 N N . PRO A 1 87 ? -17.929 -10.154 12.994 1.00 93.94 87 PRO A N 1
ATOM 666 C CA . PRO A 1 87 ? -18.864 -10.708 13.983 1.00 93.94 87 PRO A CA 1
ATOM 667 C C . PRO A 1 87 ? -18.806 -10.048 15.369 1.00 93.94 87 PRO A C 1
ATOM 669 O O . PRO A 1 87 ? -19.824 -9.970 16.057 1.00 93.94 87 PRO A O 1
ATOM 672 N N . GLU A 1 88 ? -17.636 -9.562 15.780 1.00 95.00 88 GLU A N 1
ATOM 673 C CA . GLU A 1 88 ? -17.414 -8.863 17.046 1.00 95.00 88 GLU A CA 1
ATOM 674 C C . GLU A 1 88 ? -16.526 -7.635 16.844 1.00 95.00 88 GLU A C 1
ATOM 676 O O . GLU A 1 88 ? -15.855 -7.518 15.821 1.00 95.00 88 GLU A O 1
ATOM 681 N N . LEU A 1 89 ? -16.471 -6.737 17.835 1.00 93.69 89 LEU A N 1
ATOM 682 C CA . LEU A 1 89 ? -15.580 -5.584 17.743 1.00 93.69 89 LEU A CA 1
ATOM 683 C C . LEU A 1 89 ? -14.116 -5.999 17.956 1.00 93.69 89 LEU A C 1
ATOM 685 O O . LEU A 1 89 ? -13.240 -5.606 17.193 1.00 93.69 89 LEU A O 1
ATOM 689 N N . TYR A 1 90 ? -13.849 -6.795 18.996 1.00 96.69 90 TYR A N 1
ATOM 690 C CA . TYR A 1 90 ? -12.557 -7.457 19.210 1.00 96.69 90 TYR A CA 1
ATOM 691 C C . TYR A 1 90 ? -12.606 -8.465 20.362 1.00 96.69 90 TYR A C 1
ATOM 693 O O . TYR A 1 90 ? -13.423 -8.373 21.285 1.00 96.69 90 TYR A O 1
ATOM 701 N N . HIS A 1 91 ? -11.638 -9.378 20.346 1.00 97.62 91 HIS A N 1
ATOM 702 C CA . HIS A 1 91 ? -11.265 -10.241 21.456 1.00 97.62 91 HIS A CA 1
ATOM 703 C C . HIS A 1 91 ? -9.953 -9.758 22.086 1.00 97.62 91 HIS A C 1
ATOM 705 O O . HIS A 1 91 ? -8.928 -9.653 21.419 1.00 97.62 91 HIS A O 1
ATOM 711 N N . ILE A 1 92 ? -9.968 -9.480 23.386 1.00 97.69 92 ILE A N 1
ATOM 712 C CA . ILE A 1 92 ? -8.815 -9.017 24.160 1.00 97.69 92 ILE A CA 1
ATOM 713 C C . ILE A 1 92 ? -8.197 -10.193 24.898 1.00 97.69 92 ILE A C 1
ATOM 715 O O . ILE A 1 92 ? -8.907 -10.944 25.565 1.00 97.69 92 ILE A O 1
ATOM 719 N N . ARG A 1 93 ? -6.867 -10.293 24.853 1.00 95.62 93 ARG A N 1
ATOM 720 C CA . ARG A 1 93 ? -6.068 -11.256 25.615 1.00 95.62 93 ARG A CA 1
ATOM 721 C C . ARG A 1 93 ? -4.964 -10.527 26.370 1.00 95.62 93 ARG A C 1
ATOM 723 O O . ARG A 1 93 ? -4.201 -9.761 25.785 1.00 95.62 93 ARG A O 1
ATOM 730 N N . LYS A 1 94 ? -4.868 -10.753 27.680 1.00 93.94 94 LYS A N 1
ATOM 731 C CA . LYS A 1 94 ? -3.841 -10.155 28.546 1.00 93.94 94 LYS A CA 1
ATOM 732 C C . LYS A 1 94 ? -3.518 -11.076 29.719 1.00 93.94 94 LYS A C 1
ATOM 734 O O . LYS A 1 94 ? -4.151 -11.018 30.773 1.00 93.94 94 LYS A O 1
ATOM 739 N N . GLY A 1 95 ? -2.520 -11.941 29.551 1.00 86.44 95 GLY A N 1
ATOM 740 C CA . GLY A 1 95 ? -2.219 -12.957 30.564 1.00 86.44 95 GLY A CA 1
ATOM 741 C C . GLY A 1 95 ? -3.414 -13.894 30.751 1.00 86.44 95 GLY A C 1
ATOM 742 O O . GLY A 1 95 ? -3.833 -14.524 29.793 1.00 86.44 95 GLY A O 1
ATOM 743 N N . GLY A 1 96 ? -3.968 -13.973 31.964 1.00 85.25 96 GLY A N 1
ATOM 744 C CA . GLY A 1 96 ? -5.179 -14.760 32.241 1.00 85.25 96 GLY A CA 1
ATOM 745 C C . GLY A 1 96 ? -6.503 -14.050 31.922 1.00 85.25 96 GLY A C 1
ATOM 746 O O . GLY A 1 96 ? -7.561 -14.641 32.104 1.00 85.25 96 GLY A O 1
ATOM 747 N N . PHE A 1 97 ? -6.472 -12.785 31.492 1.00 92.75 97 PHE A N 1
ATOM 748 C CA . PHE A 1 97 ? -7.674 -12.031 31.140 1.00 92.75 97 PHE A CA 1
ATOM 749 C C . PHE A 1 97 ? -8.029 -12.237 29.662 1.00 92.75 97 PHE A C 1
ATOM 751 O O . PHE A 1 97 ? -7.205 -11.961 28.788 1.00 92.75 97 PHE A O 1
ATOM 758 N N . SER A 1 98 ? -9.258 -12.687 29.404 1.00 95.56 98 SER A N 1
ATOM 759 C CA . SER A 1 98 ? -9.855 -12.833 28.074 1.00 95.56 98 SER A CA 1
ATOM 760 C C . SER A 1 98 ? -11.233 -12.171 28.070 1.00 95.56 98 SER A C 1
ATOM 762 O O . SER A 1 98 ? -12.013 -12.366 29.006 1.00 95.56 98 SER A O 1
ATOM 764 N N . TYR A 1 99 ? -11.511 -11.342 27.063 1.00 97.81 99 TYR A N 1
ATOM 765 C CA . TYR A 1 99 ? -12.775 -10.611 26.960 1.00 97.81 99 TYR A CA 1
ATOM 766 C C . TYR A 1 99 ? -13.156 -10.360 25.505 1.00 97.81 99 TYR A C 1
ATOM 768 O O . TYR A 1 99 ? -12.366 -9.793 24.755 1.00 97.81 99 TYR A O 1
ATOM 776 N N . VAL A 1 100 ? -14.370 -10.737 25.113 1.00 97.81 100 VAL A N 1
ATOM 777 C CA . VAL A 1 100 ? -14.921 -10.444 23.783 1.00 97.81 100 VAL A CA 1
ATOM 778 C C . VAL A 1 100 ? -15.923 -9.311 23.927 1.00 97.81 100 VAL A C 1
ATOM 780 O O . VAL A 1 100 ? -16.898 -9.445 24.669 1.00 97.81 100 VAL A O 1
ATOM 783 N N . LEU A 1 101 ? -15.679 -8.200 23.232 1.00 97.38 101 LEU A N 1
ATOM 784 C CA . LEU A 1 101 ? -16.617 -7.086 23.173 1.00 97.38 101 LEU A CA 1
ATOM 785 C C . LEU A 1 101 ? -17.437 -7.197 21.877 1.00 97.38 101 LEU A C 1
ATOM 787 O O . LEU A 1 101 ? -16.860 -7.082 20.791 1.00 97.38 101 LEU A O 1
ATOM 791 N N . PRO A 1 102 ? -18.763 -7.418 21.957 1.00 95.12 102 PRO A N 1
ATOM 792 C CA . PRO A 1 102 ? -19.625 -7.333 20.788 1.00 95.12 102 PRO A CA 1
ATOM 793 C C . PRO A 1 102 ? -19.822 -5.864 20.392 1.00 95.12 102 PRO A C 1
ATOM 795 O O . PRO A 1 102 ? -19.262 -4.942 20.980 1.00 95.12 102 PRO A O 1
ATOM 798 N N . GLU A 1 103 ? -20.656 -5.631 19.394 1.00 89.19 103 GLU A N 1
ATOM 799 C CA . GLU A 1 103 ? -21.054 -4.298 18.951 1.00 89.19 103 GLU A CA 1
ATOM 800 C C . GLU A 1 103 ? -22.490 -3.955 19.389 1.00 89.19 103 GLU A C 1
ATOM 802 O O . GLU A 1 103 ? -23.217 -4.747 19.998 1.00 89.19 103 GLU A O 1
ATOM 807 N N . GLY A 1 104 ? -22.926 -2.746 19.063 1.00 85.00 104 GLY A N 1
ATOM 808 C CA . GLY A 1 104 ? -24.305 -2.304 19.184 1.00 85.00 104 GLY A CA 1
ATOM 809 C C . GLY A 1 104 ? -24.819 -2.263 20.618 1.00 85.00 104 GLY A C 1
ATOM 810 O O . GLY A 1 104 ? -24.100 -2.066 21.601 1.00 85.00 104 GLY A O 1
ATOM 811 N N . LYS A 1 105 ? -26.128 -2.494 20.730 1.00 87.31 105 LYS A N 1
ATOM 812 C CA . LYS A 1 105 ? -26.836 -2.590 22.011 1.00 87.31 105 LYS A CA 1
ATOM 813 C C . LYS A 1 105 ? -26.262 -3.695 22.906 1.00 87.31 105 LYS A C 1
ATOM 815 O O . LYS A 1 105 ? -26.210 -3.520 24.122 1.00 87.31 105 LYS A O 1
ATOM 820 N N . GLN A 1 106 ? -25.792 -4.789 22.303 1.00 93.25 106 GLN A N 1
ATOM 821 C CA . GLN A 1 106 ? -25.229 -5.930 23.024 1.00 93.25 106 GLN A CA 1
ATOM 822 C C . GLN A 1 106 ? -23.962 -5.535 23.787 1.00 93.25 106 GLN A C 1
ATOM 824 O O . GLN A 1 106 ? -23.801 -5.944 24.935 1.00 93.25 106 GLN A O 1
ATOM 829 N N . ALA A 1 107 ? -23.116 -4.674 23.206 1.00 95.75 107 ALA A N 1
ATOM 830 C CA . ALA A 1 107 ? -21.926 -4.150 23.876 1.00 95.75 107 ALA A CA 1
ATOM 831 C C . ALA A 1 107 ? -22.291 -3.447 25.187 1.00 95.75 107 ALA A C 1
ATOM 833 O O . ALA A 1 107 ? -21.739 -3.748 26.243 1.00 95.75 107 ALA A O 1
ATOM 834 N N . LYS A 1 108 ? -23.275 -2.542 25.141 1.00 96.62 108 LYS A N 1
ATOM 835 C CA . LYS A 1 108 ? -23.738 -1.802 26.320 1.00 96.62 108 LYS A CA 1
ATOM 836 C C . LYS A 1 108 ? -24.295 -2.732 27.401 1.00 96.62 108 LYS A C 1
ATOM 838 O O . LYS A 1 108 ? -23.931 -2.596 28.567 1.00 96.62 108 LYS A O 1
ATOM 843 N N . GLU A 1 109 ? -25.178 -3.653 27.021 1.00 97.25 109 GLU A N 1
ATOM 844 C CA . GLU A 1 109 ? -25.824 -4.598 27.944 1.00 97.25 109 GLU A CA 1
ATOM 845 C C . GLU A 1 109 ? -24.801 -5.508 28.630 1.00 97.25 109 GLU A C 1
ATOM 847 O O . GLU A 1 109 ? -24.848 -5.695 29.847 1.00 97.25 109 GLU A O 1
ATOM 852 N N . GLN A 1 110 ? -23.839 -6.023 27.864 1.00 97.94 110 GLN A N 1
ATOM 853 C CA . GLN A 1 110 ? -22.754 -6.841 28.385 1.00 97.94 110 GLN A CA 1
ATOM 854 C C . GLN A 1 110 ? -21.853 -6.050 29.342 1.00 97.94 110 GLN A C 1
ATOM 856 O O . GLN A 1 110 ? -21.584 -6.525 30.442 1.00 97.94 110 GLN A O 1
ATOM 861 N N . LEU A 1 111 ? -21.450 -4.827 28.984 1.00 98.12 111 LEU A N 1
ATOM 862 C CA . LEU A 1 111 ? -20.610 -4.001 29.855 1.00 98.12 111 LEU A CA 1
ATOM 863 C C . LEU A 1 111 ? -21.302 -3.679 31.187 1.00 98.12 111 LEU A C 1
ATOM 865 O O . LEU A 1 111 ? -20.658 -3.742 32.230 1.00 98.12 111 LEU A O 1
ATOM 869 N N . ILE A 1 112 ? -22.605 -3.371 31.181 1.00 98.25 112 ILE A N 1
ATOM 870 C CA . ILE A 1 112 ? -23.366 -3.118 32.418 1.00 98.25 112 ILE A CA 1
ATOM 871 C C . ILE A 1 112 ? -23.436 -4.381 33.282 1.00 98.25 112 ILE A C 1
ATOM 873 O O . ILE A 1 112 ? -23.224 -4.308 34.492 1.00 98.25 112 ILE A O 1
ATOM 877 N N . ARG A 1 113 ? -23.698 -5.540 32.670 1.00 98.25 113 ARG A N 1
ATOM 878 C CA . ARG A 1 113 ? -23.755 -6.825 33.377 1.00 98.25 113 ARG A CA 1
ATOM 879 C C . ARG A 1 113 ? -22.413 -7.187 34.015 1.00 98.25 113 ARG A C 1
ATOM 881 O O . ARG A 1 113 ? -22.390 -7.640 35.157 1.00 98.25 113 ARG A O 1
ATOM 888 N N . ASP A 1 114 ? -21.316 -6.990 33.290 1.00 98.00 114 ASP A N 1
ATOM 889 C CA . ASP A 1 114 ? -19.979 -7.396 33.727 1.00 98.00 114 ASP A CA 1
ATOM 890 C C . ASP A 1 114 ? -19.353 -6.367 34.698 1.00 98.00 114 ASP A C 1
ATOM 892 O O . ASP A 1 114 ? -18.529 -6.724 35.545 1.00 98.00 114 ASP A O 1
ATOM 896 N N . PHE A 1 115 ? -19.777 -5.096 34.628 1.00 98.12 115 PHE A N 1
ATOM 897 C CA . PHE A 1 115 ? -19.308 -3.988 35.471 1.00 98.12 115 PHE A CA 1
ATOM 898 C C . PHE A 1 115 ? -20.476 -3.198 36.102 1.00 98.12 115 PHE A C 1
ATOM 900 O O . PHE A 1 115 ? -20.599 -1.989 35.887 1.00 98.12 115 PHE A O 1
ATOM 907 N N . PRO A 1 116 ? -21.310 -3.815 36.961 1.00 98.00 116 PRO A N 1
ATOM 908 C CA . PRO A 1 116 ? -22.524 -3.177 37.490 1.00 98.00 116 PRO A CA 1
ATOM 909 C C . PRO A 1 116 ? -22.235 -1.933 38.344 1.00 98.00 116 PRO A C 1
ATOM 911 O O . PRO A 1 116 ? -23.027 -0.998 38.398 1.00 98.00 116 PRO A O 1
ATOM 914 N N . LYS A 1 117 ? -21.055 -1.863 38.977 1.00 98.31 117 LYS A N 1
ATOM 915 C CA . LYS A 1 117 ? -20.617 -0.679 39.741 1.00 98.31 117 LYS A CA 1
ATOM 916 C C . LYS A 1 117 ? -20.324 0.543 38.857 1.00 98.31 117 LYS A C 1
ATOM 918 O O . LYS A 1 117 ? -20.258 1.652 39.379 1.00 98.31 117 LYS A O 1
ATOM 923 N N . GLU A 1 118 ? -20.149 0.339 37.553 1.00 98.31 118 GLU A N 1
ATOM 924 C CA . GLU A 1 118 ? -19.862 1.368 36.547 1.00 98.31 118 GLU A CA 1
ATOM 925 C C . GLU A 1 118 ? -21.091 1.669 35.667 1.00 98.31 118 GLU A C 1
ATOM 927 O O . GLU A 1 118 ? -20.986 2.438 34.714 1.00 98.31 118 GLU A O 1
ATOM 932 N N . GLU A 1 119 ? -22.270 1.103 35.971 1.00 98.25 119 GLU A N 1
ATOM 933 C CA . GLU A 1 119 ? -23.475 1.196 35.128 1.00 98.25 119 GLU A CA 1
ATOM 934 C C . GLU A 1 119 ? -23.811 2.638 34.724 1.00 98.25 119 GLU A C 1
ATOM 936 O O . GLU A 1 119 ? -24.105 2.918 33.559 1.00 98.25 119 GLU A O 1
ATOM 941 N N . LYS A 1 120 ? -23.740 3.577 35.674 1.00 98.12 120 LYS A N 1
ATOM 942 C CA . LYS A 1 120 ? -23.990 4.996 35.400 1.00 98.12 120 LYS A CA 1
ATOM 943 C C . LYS A 1 120 ? -22.993 5.556 34.381 1.00 98.12 120 LYS A C 1
ATOM 945 O O . LYS A 1 120 ? -23.409 6.181 33.410 1.00 98.12 120 LYS A O 1
ATOM 950 N N . SER A 1 121 ? -21.701 5.303 34.575 1.00 98.25 121 SER A N 1
ATOM 951 C CA . SER A 1 121 ? -20.636 5.786 33.691 1.00 98.25 121 SER A CA 1
ATOM 952 C C . SER A 1 121 ? -20.720 5.167 32.295 1.00 98.25 121 SER A C 1
ATOM 954 O O . SER A 1 121 ? -20.516 5.861 31.299 1.00 98.25 121 SER A O 1
ATOM 956 N N . ILE A 1 122 ? -21.088 3.885 32.203 1.00 98.19 122 ILE A N 1
ATOM 957 C CA . ILE A 1 122 ? -21.327 3.198 30.928 1.00 98.19 122 ILE A CA 1
ATOM 958 C C . ILE A 1 122 ? -22.519 3.836 30.207 1.00 98.19 122 ILE A C 1
ATOM 960 O O . ILE A 1 122 ? -22.416 4.185 29.032 1.00 98.19 122 ILE A O 1
ATOM 964 N N . ASN A 1 123 ? -23.639 4.048 30.901 1.00 97.50 123 ASN A N 1
ATOM 965 C CA . ASN A 1 123 ? -24.796 4.735 30.328 1.00 97.50 123 ASN A CA 1
ATOM 966 C C . ASN A 1 123 ? -24.433 6.138 29.820 1.00 97.50 123 ASN A C 1
ATOM 968 O O . ASN A 1 123 ? -24.763 6.476 28.681 1.00 97.50 123 ASN A O 1
ATOM 972 N N . ASP A 1 124 ? -23.711 6.921 30.622 1.00 96.88 124 ASP A N 1
ATOM 973 C CA . ASP A 1 124 ? -23.269 8.268 30.260 1.00 96.88 124 ASP A CA 1
ATOM 974 C C . ASP A 1 124 ? -22.348 8.265 29.028 1.00 96.88 124 ASP A C 1
ATOM 976 O O . ASP A 1 124 ? -22.444 9.165 28.189 1.00 96.88 124 ASP A O 1
ATOM 980 N N . PHE A 1 125 ? -21.494 7.249 28.867 1.00 97.19 125 PHE A N 1
ATOM 981 C CA . PHE A 1 125 ? -20.638 7.081 27.689 1.00 97.19 125 PHE A CA 1
ATOM 982 C C . PHE A 1 125 ? -21.447 6.910 26.397 1.00 97.19 125 PHE A C 1
ATOM 984 O O . PHE A 1 125 ? -21.286 7.711 25.472 1.00 97.19 125 PHE A O 1
ATOM 991 N N . PHE A 1 126 ? -22.373 5.947 26.350 1.00 96.19 126 PHE A N 1
ATOM 992 C CA . PHE A 1 126 ? -23.222 5.726 25.170 1.00 96.19 126 PHE A CA 1
ATOM 993 C C . PHE A 1 126 ? -24.128 6.933 24.880 1.00 96.19 126 PHE A C 1
ATOM 995 O O . PHE A 1 126 ? -24.215 7.384 23.739 1.00 96.19 126 PHE A O 1
ATOM 1002 N N . VAL A 1 127 ? -24.719 7.544 25.914 1.00 96.25 127 VAL A N 1
ATOM 1003 C CA . VAL A 1 127 ? -25.536 8.762 25.759 1.00 96.25 127 VAL A CA 1
ATOM 1004 C C . VAL A 1 127 ? -24.708 9.930 25.216 1.00 96.25 127 VAL A C 1
ATOM 1006 O O . VAL A 1 127 ? -25.210 10.739 24.433 1.00 96.25 127 VAL A O 1
ATOM 1009 N N . THR A 1 128 ? -23.437 10.048 25.610 1.00 96.75 128 THR A N 1
ATOM 1010 C CA . THR A 1 128 ? -22.543 11.090 25.085 1.00 96.75 128 THR A CA 1
ATOM 1011 C C . THR A 1 128 ? -22.266 10.879 23.596 1.00 96.75 128 THR A C 1
ATOM 1013 O O . THR A 1 128 ? -22.294 11.853 22.844 1.00 96.75 128 THR A O 1
ATOM 1016 N N . ILE A 1 129 ? -22.062 9.632 23.156 1.00 95.56 129 ILE A N 1
ATOM 1017 C CA . ILE A 1 129 ? -21.915 9.288 21.732 1.00 95.56 129 ILE A CA 1
ATOM 1018 C C . ILE A 1 129 ? -23.179 9.673 20.956 1.00 95.56 129 ILE A C 1
ATOM 1020 O O . ILE A 1 129 ? -23.092 10.413 19.977 1.00 95.56 129 ILE A O 1
ATOM 1024 N N . GLU A 1 130 ? -24.358 9.245 21.411 1.00 94.19 130 GLU A N 1
ATOM 1025 C CA . GLU A 1 130 ? -25.637 9.540 20.748 1.00 94.19 130 GLU A CA 1
ATOM 1026 C C . GLU A 1 130 ? -25.889 11.050 20.619 1.00 94.19 130 GLU A C 1
ATOM 1028 O O . GLU A 1 130 ? -26.232 11.550 19.542 1.00 94.19 130 GLU A O 1
ATOM 1033 N N . LYS A 1 131 ? -25.673 11.808 21.704 1.00 95.75 131 LYS A N 1
ATOM 1034 C CA . LYS A 1 131 ? -25.810 13.272 21.698 1.00 95.75 131 LYS A CA 1
ATOM 1035 C C . LYS A 1 131 ? -24.822 13.927 20.743 1.00 95.75 131 LYS A C 1
ATOM 1037 O O . LYS A 1 131 ? -25.212 14.833 20.010 1.00 95.75 131 LYS A O 1
ATOM 1042 N N . LEU A 1 132 ? -23.573 13.459 20.717 1.00 95.06 132 LEU A N 1
ATOM 1043 C CA . LEU A 1 132 ? -22.553 13.972 19.809 1.00 95.06 132 LEU A CA 1
ATOM 1044 C C . LEU A 1 132 ? -22.950 13.747 18.344 1.00 95.06 132 LEU A C 1
ATOM 1046 O O . LEU A 1 132 ? -22.918 14.690 17.554 1.00 95.06 132 LEU A O 1
ATOM 1050 N N . TYR A 1 133 ? -23.390 12.536 17.995 1.00 92.56 133 TYR A N 1
ATOM 1051 C CA . TYR A 1 133 ? -23.878 12.210 16.653 1.00 92.56 133 TYR A CA 1
ATOM 1052 C C . TYR A 1 133 ? -25.067 13.087 16.259 1.00 92.56 133 TYR A C 1
ATOM 1054 O O . TYR A 1 133 ? -25.068 13.668 15.171 1.00 92.56 133 TYR A O 1
ATOM 1062 N N . LYS A 1 134 ? -26.052 13.238 17.150 1.00 93.31 134 LYS A N 1
ATOM 1063 C CA . LYS A 1 134 ? -27.222 14.094 16.925 1.00 93.31 134 LYS A CA 1
ATOM 1064 C C . LYS A 1 134 ? -26.821 15.549 16.677 1.00 93.31 134 LYS A C 1
ATOM 1066 O O . LYS A 1 134 ? -27.244 16.138 15.683 1.00 93.31 134 LYS A O 1
ATOM 1071 N N . GLU A 1 135 ? -25.977 16.113 17.538 1.00 94.25 135 GLU A N 1
ATOM 1072 C CA . GLU A 1 135 ? -25.477 17.484 17.406 1.00 94.25 135 GLU A CA 1
ATOM 1073 C C . GLU A 1 135 ? -24.689 17.681 16.098 1.00 94.25 135 GLU A C 1
ATOM 1075 O O . GLU A 1 135 ? -24.870 18.688 15.413 1.00 94.25 135 GLU A O 1
ATOM 1080 N N . MET A 1 136 ? -23.862 16.711 15.692 1.00 89.94 136 MET A N 1
ATOM 1081 C CA . MET A 1 136 ? -23.103 16.775 14.437 1.00 89.94 136 MET A CA 1
ATOM 1082 C C . MET A 1 136 ? -23.998 16.704 13.194 1.00 89.94 136 MET A C 1
ATOM 1084 O O . MET A 1 136 ? -23.750 17.428 12.229 1.00 89.94 136 MET A O 1
ATOM 1088 N N . HIS A 1 137 ? -25.054 15.885 13.213 1.00 88.69 137 HIS A N 1
ATOM 1089 C CA . HIS A 1 137 ? -26.037 15.819 12.126 1.00 88.69 137 HIS A CA 1
ATOM 1090 C C . HIS A 1 137 ? -26.854 17.109 11.997 1.00 88.69 137 HIS A C 1
ATOM 1092 O O . HIS A 1 137 ? -27.145 17.549 10.883 1.00 88.69 137 HIS A O 1
ATOM 1098 N N . GLN A 1 138 ? -27.199 17.728 13.128 1.00 89.00 138 GLN A N 1
ATOM 1099 C CA . GLN A 1 138 ? -27.935 18.993 13.183 1.00 89.00 138 GLN A CA 1
ATOM 1100 C C . GLN A 1 138 ? -27.055 20.205 12.861 1.00 89.00 138 GLN A C 1
ATOM 1102 O O . GLN A 1 138 ? -27.574 21.266 12.506 1.00 89.00 138 GLN A O 1
ATOM 1107 N N . MET A 1 139 ? -25.727 20.058 12.950 1.00 85.81 139 MET A N 1
ATOM 1108 C CA . MET A 1 139 ? -24.804 21.160 12.733 1.00 85.81 139 MET A CA 1
ATOM 1109 C C . MET A 1 139 ? -24.991 21.786 11.336 1.00 85.81 139 MET A C 1
ATOM 1111 O O . MET A 1 139 ? -24.899 21.103 10.308 1.00 85.81 139 MET A O 1
ATOM 1115 N N . PRO A 1 140 ? -25.169 23.117 11.255 1.00 82.88 140 PRO A N 1
ATOM 1116 C CA . PRO A 1 140 ? -25.412 23.801 10.001 1.00 82.88 140 PRO A CA 1
ATOM 1117 C C . PRO A 1 140 ? -24.265 23.604 9.021 1.00 82.88 140 PRO A C 1
ATOM 1119 O O . PRO A 1 140 ? -23.107 23.928 9.287 1.00 82.88 140 PRO A O 1
ATOM 1122 N N . ARG A 1 141 ? -24.582 23.142 7.813 1.00 74.06 141 ARG A N 1
ATOM 1123 C CA . ARG A 1 141 ? -23.559 22.913 6.783 1.00 74.06 141 ARG A CA 1
ATOM 1124 C C . ARG A 1 141 ? -22.942 24.222 6.268 1.00 74.06 141 ARG A C 1
ATOM 1126 O O . ARG A 1 141 ? -21.790 24.218 5.832 1.00 74.06 141 ARG A O 1
ATOM 1133 N N . SER A 1 142 ? -23.657 25.348 6.356 1.00 78.88 142 SER A N 1
ATOM 1134 C CA . SER A 1 142 ? -23.167 26.673 5.944 1.00 78.88 142 SER A CA 1
ATOM 1135 C C . SER A 1 142 ? -22.073 27.201 6.881 1.00 78.88 142 SER A C 1
ATOM 1137 O O . SER A 1 142 ? -22.283 27.322 8.086 1.00 78.88 142 SER A O 1
ATOM 1139 N N . LYS A 1 143 ? -20.906 27.559 6.322 1.00 75.75 143 LYS A N 1
ATOM 1140 C CA . LYS A 1 143 ? -19.795 28.164 7.082 1.00 75.75 143 LYS A CA 1
ATOM 1141 C C . LYS A 1 143 ? -20.168 29.525 7.670 1.00 75.75 143 LYS A C 1
ATOM 1143 O O . LYS A 1 143 ? -19.795 29.819 8.800 1.00 75.75 143 LYS A O 1
ATOM 1148 N N . TRP A 1 144 ? -20.910 30.338 6.916 1.00 78.88 144 TRP A N 1
ATOM 1149 C CA . TRP A 1 144 ? -21.363 31.650 7.379 1.00 78.88 144 TRP A CA 1
ATOM 1150 C C . TRP A 1 144 ? -22.296 31.513 8.582 1.00 78.88 144 TRP A C 1
ATOM 1152 O O . TRP A 1 144 ? -22.065 32.141 9.610 1.00 78.88 144 TRP A O 1
ATOM 1162 N N . PHE A 1 145 ? -23.271 30.607 8.495 1.00 79.31 145 PHE A N 1
ATOM 1163 C CA . PHE A 1 145 ? -24.202 30.374 9.595 1.00 79.31 145 PHE A CA 1
ATOM 1164 C C . PHE A 1 145 ? -23.492 29.798 10.828 1.00 79.31 145 PHE A C 1
ATOM 1166 O O . PHE A 1 145 ? -23.734 30.254 11.937 1.00 79.31 145 PHE A O 1
ATOM 1173 N N . ARG A 1 146 ? -22.527 28.881 10.643 1.00 82.56 146 ARG A N 1
ATOM 1174 C CA . ARG A 1 146 ? -21.661 28.402 11.738 1.00 82.56 146 ARG A CA 1
ATOM 1175 C C . ARG A 1 146 ? -20.876 29.525 12.414 1.00 82.56 146 ARG A C 1
ATOM 1177 O O . ARG A 1 146 ? -20.728 29.515 13.629 1.00 82.56 146 ARG A O 1
ATOM 1184 N N . ARG A 1 147 ? -20.378 30.496 11.644 1.00 81.69 147 ARG A N 1
ATOM 1185 C CA . ARG A 1 147 ? -19.671 31.662 12.190 1.00 81.69 147 ARG A CA 1
ATOM 1186 C C . ARG A 1 147 ? -20.615 32.592 12.952 1.00 81.69 147 ARG A C 1
ATOM 1188 O O . ARG A 1 147 ? -20.229 33.075 14.009 1.00 81.69 147 ARG A O 1
ATOM 1195 N N . LEU A 1 148 ? -21.829 32.798 12.442 1.00 85.88 148 LEU A N 1
ATOM 1196 C CA . LEU A 1 148 ? -22.866 33.602 13.092 1.00 85.88 148 LEU A CA 1
ATOM 1197 C C . LEU A 1 148 ? -23.241 33.029 14.466 1.00 85.88 148 LEU A C 1
ATOM 1199 O O . LEU A 1 148 ? -23.278 33.762 15.447 1.00 85.88 148 LEU A O 1
ATOM 1203 N N . ILE A 1 149 ? -23.448 31.713 14.550 1.00 85.62 149 ILE A N 1
ATOM 1204 C CA . ILE A 1 149 ? -23.838 31.046 15.801 1.00 85.62 149 ILE A CA 1
ATOM 1205 C C . ILE A 1 149 ? -22.649 30.667 16.693 1.00 85.62 149 ILE A C 1
ATOM 1207 O O . ILE A 1 149 ? -22.861 30.103 17.762 1.00 85.62 149 ILE A O 1
ATOM 1211 N N . HIS A 1 150 ? -21.404 30.961 16.292 1.00 82.88 150 HIS A N 1
ATOM 1212 C CA . HIS A 1 150 ? -20.201 30.541 17.020 1.00 82.88 150 HIS A CA 1
ATOM 1213 C C . HIS A 1 150 ? -20.220 30.910 18.520 1.00 82.88 150 HIS A C 1
ATOM 1215 O O . HIS A 1 150 ? -19.914 30.037 19.333 1.00 82.88 150 HIS A O 1
ATOM 1221 N N . PRO A 1 151 ? -20.610 32.137 18.935 1.00 87.31 151 PRO A N 1
ATOM 1222 C CA . PRO A 1 151 ? -20.696 32.492 20.357 1.00 87.31 151 PRO A CA 1
ATOM 1223 C C . PRO A 1 151 ? -21.729 31.661 21.131 1.00 87.31 151 PRO A C 1
ATOM 1225 O O . PRO A 1 151 ? -21.558 31.416 22.320 1.00 87.31 151 PRO A O 1
ATOM 1228 N N . LEU A 1 152 ? -22.775 31.194 20.444 1.00 88.75 152 LEU A N 1
ATOM 1229 C CA . LEU A 1 152 ? -23.857 30.382 21.000 1.00 88.75 152 LEU A CA 1
ATOM 1230 C C . LEU A 1 152 ? -23.575 28.876 20.905 1.00 88.75 152 LEU A C 1
ATOM 1232 O O . LEU A 1 152 ? -24.373 28.084 21.395 1.00 88.75 152 LEU A O 1
ATOM 1236 N N . MET A 1 153 ? -22.455 28.451 20.307 1.00 85.81 153 MET A N 1
ATOM 1237 C CA . MET A 1 153 ? -22.110 27.030 20.157 1.00 85.81 153 MET A CA 1
ATOM 1238 C C . MET A 1 153 ? -22.125 26.249 21.476 1.00 85.81 153 MET A C 1
ATOM 1240 O O . MET A 1 153 ? -22.665 25.148 21.468 1.00 85.81 153 MET A O 1
ATOM 1244 N N . PRO A 1 154 ? -21.613 26.773 22.611 1.00 89.44 154 PRO A N 1
ATOM 1245 C CA . PRO A 1 154 ? -21.705 26.065 23.887 1.00 89.44 154 PRO A CA 1
ATOM 1246 C C . PRO A 1 154 ? -23.142 25.840 24.374 1.00 89.44 154 PRO A C 1
ATOM 1248 O O . PRO A 1 154 ? -23.369 24.912 25.141 1.00 89.44 154 PRO A O 1
ATOM 1251 N N . LEU A 1 155 ? -24.092 26.673 23.939 1.00 90.94 155 LEU A N 1
ATOM 1252 C CA . LEU A 1 155 ? -25.509 26.559 24.286 1.00 90.94 155 LEU A CA 1
ATOM 1253 C C . LEU A 1 155 ? -26.269 25.656 23.301 1.00 90.94 155 LEU A C 1
ATOM 1255 O O . LEU A 1 155 ? -27.072 24.834 23.723 1.00 90.94 155 LEU A O 1
ATOM 1259 N N . LEU A 1 156 ? -26.015 25.807 21.997 1.00 90.56 156 LEU A N 1
ATOM 1260 C CA . LEU A 1 156 ? -26.716 25.079 20.932 1.00 90.56 156 LEU A CA 1
ATOM 1261 C C . LEU A 1 156 ? -26.185 23.652 20.727 1.00 90.56 156 LEU A C 1
ATOM 1263 O O . LEU A 1 156 ? -26.955 22.757 20.394 1.00 90.56 156 LEU A O 1
ATOM 1267 N N . TYR A 1 157 ? -24.877 23.454 20.910 1.00 94.06 157 TYR A N 1
ATOM 1268 C CA . TYR A 1 157 ? -24.170 22.182 20.716 1.00 94.06 157 TYR A CA 1
ATOM 1269 C C . TYR A 1 157 ? -23.219 21.920 21.903 1.00 94.06 157 TYR A C 1
ATOM 1271 O O . TYR A 1 157 ? -21.987 21.934 21.750 1.00 94.06 157 TYR A O 1
ATOM 1279 N N . PRO A 1 158 ? -23.769 21.765 23.123 1.00 94.62 158 PRO A N 1
ATOM 1280 C CA . PRO A 1 158 ? -22.983 21.660 24.350 1.00 94.62 158 PRO A CA 1
ATOM 1281 C C . PRO A 1 158 ? -22.062 20.437 24.356 1.00 94.62 158 PRO A C 1
ATOM 1283 O O . PRO A 1 158 ? -20.944 20.516 24.877 1.00 94.62 158 PRO A O 1
ATOM 1286 N N . THR A 1 159 ? -22.490 19.318 23.765 1.00 95.81 159 THR A N 1
ATOM 1287 C CA . THR A 1 159 ? -21.690 18.089 23.716 1.00 95.81 159 THR A CA 1
ATOM 1288 C C . THR A 1 159 ? -20.464 18.297 22.838 1.00 95.81 159 THR A C 1
ATOM 1290 O O . THR A 1 159 ? -19.356 18.014 23.288 1.00 95.81 159 THR A O 1
ATOM 1293 N N . ILE A 1 160 ? -20.623 18.877 21.644 1.00 93.62 160 ILE A N 1
ATOM 1294 C CA . ILE A 1 160 ? -19.501 19.231 20.759 1.00 93.62 160 ILE A CA 1
ATOM 1295 C C . ILE A 1 160 ? -18.546 20.211 21.443 1.00 93.62 160 ILE A C 1
ATOM 1297 O O . ILE A 1 160 ? -17.328 20.015 21.417 1.00 93.62 160 ILE A O 1
ATOM 1301 N N . ALA A 1 161 ? -19.075 21.263 22.075 1.00 92.31 161 ALA A N 1
ATOM 1302 C CA . ALA A 1 161 ? -18.254 22.273 22.739 1.00 92.31 161 ALA A CA 1
ATOM 1303 C C . ALA A 1 161 ? -17.422 21.685 23.891 1.00 92.31 161 ALA A C 1
ATOM 1305 O O . ALA A 1 161 ? -16.263 22.069 24.070 1.00 92.31 161 ALA A O 1
ATOM 1306 N N . ARG A 1 162 ? -17.994 20.741 24.651 1.00 93.88 162 ARG A N 1
ATOM 1307 C CA . ARG A 1 162 ? -17.312 20.041 25.746 1.00 93.88 162 ARG A CA 1
ATOM 1308 C C . ARG A 1 162 ? -16.271 19.050 25.228 1.00 93.88 162 ARG A C 1
ATOM 1310 O O . ARG A 1 162 ? -15.126 19.099 25.670 1.00 93.88 162 ARG A O 1
ATOM 1317 N N . THR A 1 163 ? -16.642 18.160 24.308 1.00 94.94 163 THR A N 1
ATOM 1318 C CA . THR A 1 163 ? -15.758 17.077 23.834 1.00 94.94 163 THR A CA 1
ATOM 1319 C C . THR A 1 163 ? -14.588 17.589 23.002 1.00 94.94 163 THR A C 1
ATOM 1321 O O . THR A 1 163 ? -13.514 16.996 23.030 1.00 94.94 163 THR A O 1
ATOM 1324 N N . SER A 1 164 ? -14.737 18.737 22.335 1.00 91.81 164 SER A N 1
ATOM 1325 C CA . SER A 1 164 ? -13.653 19.370 21.569 1.00 91.81 164 SER A CA 1
ATOM 1326 C C . SER A 1 164 ? -12.503 19.903 22.435 1.00 91.81 164 SER A C 1
ATOM 1328 O O . SER A 1 164 ? -11.490 20.326 21.886 1.00 91.81 164 SER A O 1
ATOM 1330 N N . ARG A 1 165 ? -12.654 19.943 23.766 1.00 93.19 165 ARG A N 1
ATOM 1331 C CA . ARG A 1 165 ? -11.678 20.527 24.707 1.00 93.19 165 ARG A CA 1
ATOM 1332 C C . ARG A 1 165 ? -11.016 19.503 25.626 1.00 93.19 165 ARG A C 1
ATOM 1334 O O . ARG A 1 165 ? -10.246 19.900 26.490 1.00 93.19 165 ARG A O 1
ATOM 1341 N N . LEU A 1 166 ? -11.350 18.225 25.479 1.00 96.31 166 LEU A N 1
ATOM 1342 C CA . LEU A 1 166 ? -10.885 17.152 26.352 1.00 96.31 166 LEU A CA 1
ATOM 1343 C C . LEU A 1 166 ? -10.138 16.104 25.546 1.00 96.31 166 LEU A C 1
ATOM 1345 O O . LEU A 1 166 ? -10.420 15.902 24.358 1.00 96.31 166 LEU A O 1
ATOM 1349 N N . THR A 1 167 ? -9.207 15.428 26.206 1.00 97.75 167 THR A N 1
ATOM 1350 C CA . THR A 1 167 ? -8.568 14.246 25.638 1.00 97.75 167 THR A CA 1
ATOM 1351 C C . THR A 1 167 ? -9.369 12.992 25.982 1.00 97.75 167 THR A C 1
ATOM 1353 O O . THR A 1 167 ? -10.141 12.977 26.949 1.00 97.75 167 THR A O 1
ATOM 1356 N N . ALA A 1 168 ? -9.225 11.938 25.177 1.00 97.69 168 ALA A N 1
ATOM 1357 C CA . ALA A 1 168 ? -9.879 10.661 25.441 1.00 97.69 168 ALA A CA 1
ATOM 1358 C C . ALA A 1 168 ? -9.410 10.074 26.783 1.00 97.69 168 ALA A C 1
ATOM 1360 O O . ALA A 1 168 ? -10.242 9.695 27.604 1.00 97.69 168 ALA A O 1
ATOM 1361 N N . GLY A 1 169 ? -8.097 10.089 27.036 1.00 97.19 169 GLY A N 1
ATOM 1362 C CA . GLY A 1 169 ? -7.485 9.597 28.272 1.00 97.19 169 GLY A CA 1
ATOM 1363 C C . GLY A 1 169 ? -7.996 10.315 29.521 1.00 97.19 169 GLY A C 1
ATOM 1364 O O . GLY A 1 169 ? -8.493 9.661 30.433 1.00 97.19 169 GLY A O 1
ATOM 1365 N N . GLU A 1 170 ? -7.973 11.655 29.544 1.00 97.44 170 GLU A N 1
ATOM 1366 C CA . GLU A 1 170 ? -8.474 12.437 30.691 1.00 97.44 170 GLU A CA 1
ATOM 1367 C C . GLU A 1 170 ? -9.958 12.184 30.966 1.00 97.44 170 GLU A C 1
ATOM 1369 O O . GLU A 1 170 ? -10.392 12.133 32.119 1.00 97.44 170 GLU A O 1
ATOM 1374 N N . TRP A 1 171 ? -10.763 12.062 29.908 1.00 97.69 171 TRP A N 1
ATOM 1375 C CA . TRP A 1 171 ? -12.189 11.821 30.065 1.00 97.69 171 TRP A CA 1
ATOM 1376 C C . TRP A 1 171 ? -12.454 10.409 30.588 1.00 97.69 171 TRP A C 1
ATOM 1378 O O . TRP A 1 171 ? -13.228 10.266 31.532 1.00 97.69 171 TRP A O 1
ATOM 1388 N N . LEU A 1 172 ? -11.791 9.388 30.040 1.00 97.75 172 LEU A N 1
ATOM 1389 C CA . LEU A 1 172 ? -11.948 8.002 30.480 1.00 97.75 172 LEU A CA 1
ATOM 1390 C C . LEU A 1 172 ? -11.502 7.815 31.935 1.00 97.75 172 LEU A C 1
ATOM 1392 O O . LEU A 1 172 ? -12.276 7.277 32.724 1.00 97.75 172 LEU A O 1
ATOM 1396 N N . ASP A 1 173 ? -10.330 8.334 32.316 1.00 96.25 173 ASP A N 1
ATOM 1397 C CA . ASP A 1 173 ? -9.820 8.272 33.698 1.00 96.25 173 ASP A CA 1
ATOM 1398 C C . ASP A 1 173 ? -10.754 8.955 34.702 1.00 96.25 173 ASP A C 1
ATOM 1400 O O . ASP A 1 173 ? -10.866 8.537 35.853 1.00 96.25 173 ASP A O 1
ATOM 1404 N N . LYS A 1 174 ? -11.444 10.017 34.277 1.00 96.69 174 LYS A N 1
ATOM 1405 C CA . LYS A 1 174 ? -12.398 10.722 35.133 1.00 96.69 174 LYS A CA 1
ATOM 1406 C C . LYS A 1 174 ? -13.715 9.964 35.316 1.00 96.69 174 LYS A C 1
ATOM 1408 O O . LYS A 1 174 ? -14.336 10.110 36.368 1.00 96.69 174 LYS A O 1
ATOM 1413 N N . HIS A 1 175 ? -14.186 9.242 34.297 1.00 96.88 175 HIS A N 1
ATOM 1414 C CA . HIS A 1 175 ? -15.524 8.633 34.311 1.00 96.88 175 HIS A CA 1
ATOM 1415 C C . HIS A 1 175 ? -15.512 7.165 34.751 1.00 96.88 175 HIS A C 1
ATOM 1417 O O . HIS A 1 175 ? -16.505 6.721 35.320 1.00 96.88 175 HIS A O 1
ATOM 1423 N N . PHE A 1 176 ? -14.413 6.436 34.552 1.00 98.12 176 PHE A N 1
ATOM 1424 C CA . PHE A 1 176 ? -14.315 5.011 34.876 1.00 98.12 176 PHE A CA 1
ATOM 1425 C C . PHE A 1 176 ? -13.219 4.745 35.904 1.00 98.12 176 PHE A C 1
ATOM 1427 O O . PHE A 1 176 ? -12.086 5.199 35.747 1.00 98.12 176 PHE A O 1
ATOM 1434 N N . LYS A 1 177 ? -13.548 3.974 36.944 1.00 96.94 177 LYS A N 1
ATOM 1435 C CA . LYS A 1 177 ? -12.611 3.583 38.006 1.00 96.94 177 LYS A CA 1
ATOM 1436 C C . LYS A 1 177 ? -11.967 2.223 37.734 1.00 96.94 177 LYS A C 1
ATOM 1438 O O . LYS A 1 177 ? -10.812 2.030 38.096 1.00 96.94 177 LYS A O 1
ATOM 1443 N N . ASP A 1 178 ? -12.687 1.283 37.119 1.00 96.81 178 ASP A N 1
ATOM 1444 C CA . ASP A 1 178 ? -12.147 -0.042 36.786 1.00 96.81 178 ASP A CA 1
ATOM 1445 C C . ASP A 1 178 ? -11.209 0.021 35.560 1.00 96.81 178 ASP A C 1
ATOM 1447 O O . ASP A 1 178 ? -11.631 0.291 34.432 1.00 96.81 178 ASP A O 1
ATOM 1451 N N . GLU A 1 179 ? -9.917 -0.257 35.766 1.00 94.75 179 GLU A N 1
ATOM 1452 C CA . GLU A 1 179 ? -8.903 -0.278 34.696 1.00 94.75 179 GLU A CA 1
ATOM 1453 C C . GLU A 1 179 ? -9.174 -1.345 33.626 1.00 94.75 179 GLU A C 1
ATOM 1455 O O . GLU A 1 179 ? -8.783 -1.174 32.467 1.00 94.75 179 GLU A O 1
ATOM 1460 N N . ARG A 1 180 ? -9.867 -2.440 33.971 1.00 95.50 180 ARG A N 1
ATOM 1461 C CA . ARG A 1 180 ? -10.237 -3.477 32.996 1.00 95.50 180 ARG A CA 1
ATOM 1462 C C . ARG A 1 180 ? -11.294 -2.946 32.043 1.00 95.50 180 ARG A C 1
ATOM 1464 O O . ARG A 1 180 ? -11.165 -3.155 30.844 1.00 95.50 180 ARG A O 1
ATOM 1471 N N . LEU A 1 181 ? -12.283 -2.208 32.549 1.00 97.25 181 LEU A N 1
ATOM 1472 C CA . LEU A 1 181 ? -13.294 -1.565 31.710 1.00 97.25 181 LEU A CA 1
ATOM 1473 C C . LEU A 1 181 ? -12.662 -0.522 30.782 1.00 97.25 181 LEU A C 1
ATOM 1475 O O . LEU A 1 181 ? -12.957 -0.513 29.590 1.00 97.25 181 LEU A O 1
ATOM 1479 N N . LYS A 1 182 ? -11.740 0.306 31.291 1.00 96.50 182 LYS A N 1
ATOM 1480 C CA . LYS A 1 182 ? -10.988 1.245 30.442 1.00 96.50 182 LYS A CA 1
ATOM 1481 C C . LYS A 1 182 ? -10.207 0.518 29.349 1.00 96.50 182 LYS A C 1
ATOM 1483 O O . LYS A 1 182 ? -10.330 0.890 28.191 1.00 96.50 182 LYS A O 1
ATOM 1488 N N . THR A 1 183 ? -9.499 -0.555 29.705 1.00 95.12 183 THR A N 1
ATOM 1489 C CA . THR A 1 183 ? -8.785 -1.417 28.748 1.00 95.12 183 THR A CA 1
ATOM 1490 C C . THR A 1 183 ? -9.727 -1.977 27.682 1.00 95.12 183 THR A C 1
ATOM 1492 O O . THR A 1 183 ? -9.386 -1.948 26.502 1.00 95.12 183 THR A O 1
ATOM 1495 N N . ILE A 1 184 ? -10.913 -2.453 28.083 1.00 96.75 184 ILE A N 1
ATOM 1496 C CA . ILE A 1 184 ? -11.927 -2.958 27.156 1.00 96.75 184 ILE A CA 1
ATOM 1497 C C . ILE A 1 184 ? -12.342 -1.862 26.184 1.00 96.75 184 ILE A C 1
ATOM 1499 O O . ILE A 1 184 ? -12.263 -2.089 24.992 1.00 96.75 184 ILE A O 1
ATOM 1503 N N . LEU A 1 185 ? -12.711 -0.672 26.662 1.00 96.38 185 LEU A N 1
ATOM 1504 C CA . LEU A 1 185 ? -13.198 0.424 25.815 1.00 96.38 185 LEU A CA 1
ATOM 1505 C C . LEU A 1 185 ? -12.142 1.003 24.858 1.00 96.38 185 LEU A C 1
ATOM 1507 O O . LEU A 1 185 ? -12.505 1.716 23.921 1.00 96.38 185 LEU A O 1
ATOM 1511 N N . THR A 1 186 ? -10.855 0.736 25.095 1.00 95.12 186 THR A N 1
ATOM 1512 C CA . THR A 1 186 ? -9.736 1.307 24.332 1.00 95.12 186 THR A CA 1
ATOM 1513 C C . THR A 1 186 ? -8.855 0.270 23.644 1.00 95.12 186 THR A C 1
ATOM 1515 O O . THR A 1 186 ? -7.763 0.617 23.197 1.00 95.12 186 THR A O 1
ATOM 1518 N N . ALA A 1 187 ? -9.269 -0.994 23.547 1.00 94.56 187 ALA A N 1
ATOM 1519 C CA . ALA A 1 187 ? -8.417 -2.040 22.972 1.00 94.56 187 ALA A CA 1
ATOM 1520 C C . ALA A 1 187 ? -8.030 -1.775 21.503 1.00 94.56 187 ALA A C 1
ATOM 1522 O O . ALA A 1 187 ? -6.956 -2.172 21.063 1.00 94.56 187 ALA A O 1
ATOM 1523 N N . ASN A 1 188 ? -8.853 -1.027 20.766 1.00 93.25 188 ASN A N 1
ATOM 1524 C CA . ASN A 1 188 ? -8.608 -0.590 19.392 1.00 93.25 188 ASN A CA 1
ATOM 1525 C C . ASN A 1 188 ? -7.926 0.792 19.281 1.00 93.25 188 ASN A C 1
ATOM 1527 O O . ASN A 1 188 ? -8.010 1.436 18.237 1.00 93.25 188 ASN A O 1
ATOM 1531 N N . MET A 1 189 ? -7.252 1.289 20.329 1.00 92.00 189 MET A N 1
ATOM 1532 C CA . MET A 1 189 ? -6.628 2.626 20.316 1.00 92.00 189 MET A CA 1
ATOM 1533 C C . MET A 1 189 ? -5.667 2.831 19.134 1.00 92.00 189 MET A C 1
ATOM 1535 O O . MET A 1 189 ? -5.660 3.909 18.537 1.00 92.00 189 MET A O 1
ATOM 1539 N N . CYS A 1 190 ? -4.932 1.781 18.739 1.00 89.81 190 CYS A N 1
ATOM 1540 C CA . CYS A 1 190 ? -3.975 1.803 17.626 1.00 89.81 190 CYS A CA 1
ATOM 1541 C C . CYS A 1 190 ? -4.606 2.120 16.257 1.00 89.81 190 CYS A C 1
ATOM 1543 O O . CYS A 1 190 ? -3.886 2.436 15.308 1.00 89.81 190 CYS A O 1
ATOM 1545 N N . TYR A 1 191 ? -5.939 2.089 16.146 1.00 90.69 191 TYR A N 1
ATOM 1546 C CA . TYR A 1 191 ? -6.663 2.517 14.947 1.00 90.69 191 TYR A CA 1
ATOM 1547 C C . TYR A 1 191 ? -6.600 4.040 14.762 1.00 90.69 191 TYR A C 1
ATOM 1549 O O . TYR A 1 191 ? -6.832 4.552 13.667 1.00 90.69 191 TYR A O 1
ATOM 1557 N N . TYR A 1 192 ? -6.322 4.773 15.843 1.00 89.75 192 TYR A N 1
ATOM 1558 C CA . TYR A 1 192 ? -6.375 6.230 15.888 1.00 89.75 192 TYR A CA 1
ATOM 1559 C C . TYR A 1 192 ? -5.033 6.845 16.291 1.00 89.75 192 TYR A C 1
ATOM 1561 O O . TYR A 1 192 ? -4.651 7.886 15.749 1.00 89.75 192 TYR A O 1
ATOM 1569 N N . THR A 1 193 ? -4.366 6.257 17.292 1.00 91.00 193 THR A N 1
ATOM 1570 C CA . THR A 1 193 ? -3.177 6.819 17.943 1.00 91.00 193 THR A CA 1
ATOM 1571 C C . THR A 1 193 ? -2.468 5.794 18.842 1.00 91.00 193 THR A C 1
ATOM 1573 O O . THR A 1 193 ? -2.975 4.717 19.130 1.00 91.00 193 THR A O 1
ATOM 1576 N N . ASP A 1 194 ? -1.310 6.188 19.352 1.00 91.62 194 ASP A N 1
ATOM 1577 C CA . ASP A 1 194 ? -0.521 5.566 20.422 1.00 91.62 194 ASP A CA 1
ATOM 1578 C C . ASP A 1 194 ? -0.798 6.134 21.835 1.00 91.62 194 ASP A C 1
ATOM 1580 O O . ASP A 1 194 ? -0.658 5.431 22.829 1.00 91.62 194 ASP A O 1
ATOM 1584 N N . ASP A 1 195 ? -1.197 7.405 21.936 1.00 94.56 195 ASP A N 1
ATOM 1585 C CA . ASP A 1 195 ? -1.350 8.130 23.204 1.00 94.56 195 ASP A CA 1
ATOM 1586 C C . ASP A 1 195 ? -2.795 8.646 23.429 1.00 94.56 195 ASP A C 1
ATOM 1588 O O . ASP A 1 195 ? -3.190 9.668 22.844 1.00 94.56 195 ASP A O 1
ATOM 1592 N N . PRO A 1 196 ? -3.601 8.010 24.308 1.00 95.25 196 PRO A N 1
ATOM 1593 C CA . PRO A 1 196 ? -4.969 8.453 24.589 1.00 95.25 196 PRO A CA 1
ATOM 1594 C C . PRO A 1 196 ? -5.041 9.834 25.262 1.00 95.25 196 PRO A C 1
ATOM 1596 O O . PRO A 1 196 ? -6.049 10.529 25.111 1.00 95.25 196 PRO A O 1
ATOM 1599 N N . PHE A 1 197 ? -3.988 10.274 25.960 1.00 96.25 197 PHE A N 1
ATOM 1600 C CA . PHE A 1 197 ? -3.908 11.599 26.596 1.00 96.25 197 PHE A CA 1
ATOM 1601 C C . PHE A 1 197 ? -3.501 12.699 25.616 1.00 96.25 197 PHE A C 1
ATOM 1603 O O . PHE A 1 197 ? -3.468 13.875 25.964 1.00 96.25 197 PHE A O 1
ATOM 1610 N N . ASN A 1 198 ? -3.231 12.340 24.365 1.00 94.75 198 ASN A N 1
ATOM 1611 C CA . ASN A 1 198 ? -3.049 13.283 23.273 1.00 94.75 198 ASN A CA 1
ATOM 1612 C C . ASN A 1 198 ? -4.193 13.191 22.247 1.00 94.75 198 ASN A C 1
ATOM 1614 O O . ASN A 1 198 ? -4.293 14.053 21.379 1.00 94.75 198 ASN A O 1
ATOM 1618 N N . LEU A 1 199 ? -5.084 12.199 22.340 1.00 95.88 199 LEU A N 1
ATOM 1619 C CA . LEU A 1 199 ? -6.217 12.016 21.430 1.00 95.88 199 LEU A CA 1
ATOM 1620 C C . LEU A 1 199 ? -7.375 12.957 21.762 1.00 95.88 199 LEU A C 1
ATOM 1622 O O . LEU A 1 199 ? -7.837 12.988 22.897 1.00 95.88 199 LEU A O 1
ATOM 1626 N N . SER A 1 200 ? -7.912 13.672 20.772 1.00 96.12 200 SER A N 1
ATOM 1627 C CA . SER A 1 200 ? -9.158 14.431 20.933 1.00 96.12 200 SER A CA 1
ATOM 1628 C C . SER A 1 200 ? -10.320 13.505 21.309 1.00 96.12 200 SER A C 1
ATOM 1630 O O . SER A 1 200 ? -10.631 12.573 20.565 1.00 96.12 200 SER A O 1
ATOM 1632 N N . LEU A 1 201 ? -11.020 13.803 22.410 1.00 96.81 201 LEU A N 1
ATOM 1633 C CA . LEU A 1 201 ? -12.204 13.043 22.821 1.00 96.81 201 LEU A CA 1
ATOM 1634 C C . LEU A 1 201 ? -13.293 13.078 21.745 1.00 96.81 201 LEU A C 1
ATOM 1636 O O . LEU A 1 201 ? -13.930 12.064 21.488 1.00 96.81 201 LEU A O 1
ATOM 1640 N N . MET A 1 202 ? -13.505 14.226 21.095 1.00 94.75 202 MET A N 1
ATOM 1641 C CA . MET A 1 202 ? -14.485 14.325 20.013 1.00 94.75 202 MET A CA 1
ATOM 1642 C C . MET A 1 202 ? -14.138 13.377 18.858 1.00 94.75 202 MET A C 1
ATOM 1644 O O . MET A 1 202 ? -15.019 12.675 18.375 1.00 94.75 202 MET A O 1
ATOM 1648 N N . TYR A 1 203 ? -12.869 13.332 18.432 1.00 93.88 203 TYR A N 1
ATOM 1649 C CA . TYR A 1 203 ? -12.438 12.415 17.372 1.00 93.88 203 TYR A CA 1
ATOM 1650 C C . TYR A 1 203 ? -12.643 10.953 17.792 1.00 93.88 203 TYR A C 1
ATOM 1652 O O . TYR A 1 203 ? -13.243 10.183 17.044 1.00 93.88 203 TYR A O 1
ATOM 1660 N N . PHE A 1 204 ? -12.219 10.606 19.013 1.00 95.81 204 PHE A N 1
ATOM 1661 C CA . PHE A 1 204 ? -12.398 9.272 19.584 1.00 95.81 204 PHE A CA 1
ATOM 1662 C C . PHE A 1 204 ? -13.869 8.852 19.615 1.00 95.81 204 PHE A C 1
ATOM 1664 O O . PHE A 1 204 ? -14.202 7.809 19.077 1.00 95.81 204 PHE A O 1
ATOM 1671 N N . LEU A 1 205 ? -14.768 9.663 20.179 1.00 95.81 205 LEU A N 1
ATOM 1672 C CA . LEU A 1 205 ? -16.184 9.302 20.312 1.00 95.81 205 LEU A CA 1
ATOM 1673 C C . LEU A 1 205 ? -16.908 9.201 18.966 1.00 95.81 205 LEU A C 1
ATOM 1675 O O . LEU A 1 205 ? -17.831 8.401 18.838 1.00 95.81 205 LEU A O 1
ATOM 1679 N N . VAL A 1 206 ? -16.506 9.985 17.959 1.00 93.19 206 VAL A N 1
ATOM 1680 C CA . VAL A 1 206 ? -17.060 9.846 16.605 1.00 93.19 206 VAL A CA 1
ATOM 1681 C C . VAL A 1 206 ? -16.655 8.504 16.009 1.00 93.19 206 VAL A C 1
ATOM 1683 O O . VAL A 1 206 ? -17.530 7.748 15.595 1.00 93.19 206 VAL A O 1
ATOM 1686 N N . ALA A 1 207 ? -15.360 8.183 16.005 1.00 93.50 207 ALA A N 1
ATOM 1687 C CA . ALA A 1 207 ? -14.871 6.933 15.431 1.00 93.50 207 ALA A CA 1
ATOM 1688 C C . ALA A 1 207 ? -15.349 5.709 16.233 1.00 93.50 207 ALA A C 1
ATOM 1690 O O . ALA A 1 207 ? -15.948 4.791 15.678 1.00 93.50 207 ALA A O 1
ATOM 1691 N N . GLN A 1 208 ? -15.193 5.741 17.557 1.00 94.94 208 GLN A N 1
ATOM 1692 C CA . GLN A 1 208 ? -15.632 4.677 18.456 1.00 94.94 208 GLN A CA 1
ATOM 1693 C C . GLN A 1 208 ? -17.148 4.484 18.417 1.00 94.94 208 GLN A C 1
ATOM 1695 O O . GLN A 1 208 ? -17.619 3.355 18.468 1.00 94.94 208 GLN A O 1
ATOM 1700 N N . GLY A 1 209 ? -17.919 5.566 18.290 1.00 94.44 209 GLY A N 1
ATOM 1701 C CA . GLY A 1 209 ? -19.366 5.493 18.120 1.00 94.44 209 GLY A CA 1
ATOM 1702 C C . GLY A 1 209 ? -19.786 4.834 16.809 1.00 94.44 209 GLY A C 1
ATOM 1703 O O . GLY A 1 209 ? -20.789 4.131 16.795 1.00 94.44 209 GLY A O 1
ATOM 1704 N N . SER A 1 210 ? -19.017 5.006 15.730 1.00 94.19 210 SER A N 1
ATOM 1705 C CA . SER A 1 210 ? -19.303 4.344 14.451 1.00 94.19 210 SER A CA 1
ATOM 1706 C C . SER A 1 210 ? -19.112 2.828 14.580 1.00 94.19 210 SER A C 1
ATOM 1708 O O . SER A 1 210 ? -20.016 2.063 14.243 1.00 94.19 210 SER A O 1
ATOM 1710 N N . TYR A 1 211 ? -18.010 2.399 15.204 1.00 94.69 211 TYR A N 1
ATOM 1711 C CA . TYR A 1 211 ? -17.771 0.995 15.549 1.00 94.69 211 TYR A CA 1
ATOM 1712 C C . TYR A 1 211 ? -18.824 0.422 16.502 1.00 94.69 211 TYR A C 1
ATOM 1714 O O . TYR A 1 211 ? -19.375 -0.643 16.253 1.00 94.69 211 TYR A O 1
ATOM 1722 N N . LEU A 1 212 ? -19.139 1.128 17.589 1.00 94.00 212 LEU A N 1
ATOM 1723 C CA . LEU A 1 212 ? -20.099 0.642 18.576 1.00 94.00 212 LEU A CA 1
ATOM 1724 C C . LEU A 1 212 ? -21.530 0.615 18.045 1.00 94.00 212 LEU A C 1
ATOM 1726 O O . LEU A 1 212 ? -22.304 -0.187 18.536 1.00 94.00 212 LEU A O 1
ATOM 1730 N N . ASN A 1 213 ? -21.912 1.449 17.078 1.00 91.25 213 ASN A N 1
ATOM 1731 C CA . ASN A 1 213 ? -23.281 1.451 16.555 1.00 91.25 213 ASN A CA 1
ATOM 1732 C C . ASN A 1 213 ? -23.461 0.557 15.325 1.00 91.25 213 ASN A C 1
ATOM 1734 O O . ASN A 1 213 ? -24.543 -0.001 15.146 1.00 91.25 213 ASN A O 1
ATOM 1738 N N . GLY A 1 214 ? -22.447 0.468 14.460 1.00 89.06 214 GLY A N 1
ATOM 1739 C CA . GLY A 1 214 ? -22.540 -0.239 13.181 1.00 89.06 214 GLY A CA 1
ATOM 1740 C C . GLY A 1 214 ? -21.610 -1.435 13.022 1.00 89.06 214 GLY A C 1
ATOM 1741 O O . GLY A 1 214 ? -21.847 -2.229 12.117 1.00 89.06 214 GLY A O 1
ATOM 1742 N N . GLY A 1 215 ? -20.601 -1.582 13.880 1.00 93.31 215 GLY A N 1
ATOM 1743 C CA . GLY A 1 215 ? -19.619 -2.653 13.768 1.00 93.31 215 GLY A CA 1
ATOM 1744 C C . GLY A 1 215 ? -18.431 -2.348 12.877 1.00 93.31 215 GLY A C 1
ATOM 1745 O O . GLY A 1 215 ? -18.294 -1.252 12.327 1.00 93.31 215 GLY A O 1
ATOM 1746 N N . GLY A 1 216 ? -17.582 -3.359 12.720 1.00 95.31 216 GLY A N 1
ATOM 1747 C CA . GLY A 1 216 ? -16.546 -3.411 11.695 1.00 95.31 216 GLY A CA 1
ATOM 1748 C C . GLY A 1 216 ? -17.067 -4.046 10.405 1.00 95.31 216 GLY A C 1
ATOM 1749 O O . GLY A 1 216 ? -17.887 -4.965 10.427 1.00 95.31 216 GLY A O 1
ATOM 1750 N N . HIS A 1 217 ? -16.584 -3.564 9.263 1.00 96.56 217 HIS A N 1
ATOM 1751 C CA . HIS A 1 217 ? -16.849 -4.148 7.951 1.00 96.56 217 HIS A CA 1
ATOM 1752 C C . HIS A 1 217 ? -15.556 -4.345 7.163 1.00 96.56 217 HIS A C 1
ATOM 1754 O O . HIS A 1 217 ? -14.679 -3.482 7.148 1.00 96.56 217 HIS A O 1
ATOM 1760 N N . PHE A 1 218 ? -15.461 -5.452 6.442 1.00 97.88 218 PHE A N 1
ATOM 1761 C CA . PHE A 1 218 ? -14.366 -5.755 5.533 1.00 97.88 218 PHE A CA 1
ATOM 1762 C C . PHE A 1 218 ? -14.830 -5.677 4.075 1.00 97.88 218 PHE A C 1
ATOM 1764 O O . PHE A 1 218 ? -15.985 -5.957 3.768 1.00 97.88 218 PHE A O 1
ATOM 1771 N N . VAL A 1 219 ? -13.935 -5.304 3.160 1.00 97.62 219 VAL A N 1
ATOM 1772 C CA . VAL A 1 219 ? -14.213 -5.319 1.718 1.00 97.62 219 VAL A CA 1
ATOM 1773 C C . VAL A 1 219 ? -13.846 -6.691 1.177 1.00 97.62 219 VAL A C 1
ATOM 1775 O O . VAL A 1 219 ? -12.670 -7.050 1.186 1.00 97.62 219 VAL A O 1
ATOM 1778 N N . LYS A 1 220 ? -14.823 -7.452 0.682 1.00 96.25 220 LYS A N 1
ATOM 1779 C CA . LYS A 1 220 ? -14.558 -8.770 0.098 1.00 96.25 220 LYS A CA 1
ATOM 1780 C C . LYS A 1 220 ? -13.557 -8.671 -1.056 1.00 96.25 220 LYS A C 1
ATOM 1782 O O . LYS A 1 220 ? -13.692 -7.814 -1.928 1.00 96.25 220 LYS A O 1
ATOM 1787 N N . GLY A 1 221 ? -12.544 -9.536 -1.051 1.00 94.06 221 GLY A N 1
ATOM 1788 C CA . GLY A 1 221 ? -11.428 -9.487 -2.001 1.00 94.06 221 GLY A CA 1
ATOM 1789 C C . GLY A 1 221 ? -10.369 -8.425 -1.675 1.00 94.06 221 GLY A C 1
ATOM 1790 O O . GLY A 1 221 ? -9.457 -8.207 -2.473 1.00 94.06 221 GLY A O 1
ATOM 1791 N N . GLY A 1 222 ? -10.468 -7.773 -0.513 1.00 95.56 222 GLY A N 1
ATOM 1792 C CA . GLY A 1 222 ? -9.523 -6.773 -0.029 1.00 95.56 222 GLY A CA 1
ATOM 1793 C C . GLY A 1 222 ? -9.781 -5.358 -0.548 1.00 95.56 222 GLY A C 1
ATOM 1794 O O . GLY A 1 222 ? -10.569 -5.097 -1.458 1.00 95.56 222 GLY A O 1
ATOM 1795 N N . SER A 1 223 ? -9.060 -4.404 0.026 1.00 96.06 223 SER A N 1
ATOM 1796 C CA . SER A 1 223 ? -9.181 -2.972 -0.243 1.00 96.06 223 SER A CA 1
ATOM 1797 C C . SER A 1 223 ? -8.860 -2.574 -1.683 1.00 96.06 223 SER A C 1
ATOM 1799 O O . SER A 1 223 ? -9.354 -1.552 -2.167 1.00 96.06 223 SER A O 1
ATOM 1801 N N . GLN A 1 224 ? -8.106 -3.404 -2.412 1.00 95.94 224 GLN A N 1
ATOM 1802 C CA . GLN A 1 224 ? -7.873 -3.201 -3.839 1.00 95.94 224 GLN A CA 1
ATOM 1803 C C . GLN A 1 224 ? -9.185 -3.195 -4.638 1.00 95.94 224 GLN A C 1
ATOM 1805 O O . GLN A 1 224 ? -9.287 -2.444 -5.607 1.00 95.94 224 GLN A O 1
ATOM 1810 N N . ALA A 1 225 ? -10.197 -3.975 -4.237 1.00 95.31 225 ALA A N 1
ATOM 1811 C CA . ALA A 1 225 ? -11.504 -3.985 -4.896 1.00 95.31 225 ALA A CA 1
ATOM 1812 C C . ALA A 1 225 ? -12.196 -2.615 -4.796 1.00 95.31 225 ALA A C 1
ATOM 1814 O O . ALA A 1 225 ? -12.688 -2.091 -5.797 1.00 95.31 225 ALA A O 1
ATOM 1815 N N . LEU A 1 226 ? -12.137 -1.983 -3.618 1.00 97.12 226 LEU A N 1
ATOM 1816 C CA . LEU A 1 226 ? -12.646 -0.628 -3.396 1.00 97.12 226 LEU A CA 1
ATOM 1817 C C . LEU A 1 226 ? -11.922 0.399 -4.283 1.00 97.12 226 LEU A C 1
ATOM 1819 O O . LEU A 1 226 ? -12.564 1.208 -4.956 1.00 97.12 226 LEU A O 1
ATOM 1823 N N . SER A 1 227 ? -10.589 0.355 -4.316 1.00 97.88 227 SER A N 1
ATOM 1824 C CA . SER A 1 227 ? -9.786 1.264 -5.143 1.00 97.88 227 SER A CA 1
ATOM 1825 C C . SER A 1 227 ? -10.056 1.073 -6.638 1.00 97.88 227 SER A C 1
ATOM 1827 O O . SER A 1 227 ? -10.243 2.056 -7.356 1.00 97.88 227 SER A O 1
ATOM 1829 N N . ASN A 1 228 ? -10.152 -0.176 -7.103 1.00 96.38 228 ASN A N 1
ATOM 1830 C CA . ASN A 1 228 ? -10.468 -0.503 -8.494 1.00 96.38 228 ASN A CA 1
ATOM 1831 C C . ASN A 1 228 ? -11.853 0.008 -8.898 1.00 96.38 228 ASN A C 1
ATOM 1833 O O . ASN A 1 228 ? -11.993 0.567 -9.984 1.00 96.38 228 ASN A O 1
ATOM 1837 N N . TYR A 1 229 ? -12.857 -0.126 -8.026 1.00 97.81 229 TYR A N 1
ATOM 1838 C CA . TYR A 1 229 ? -14.192 0.409 -8.286 1.00 97.81 229 TYR A CA 1
ATOM 1839 C C . TYR A 1 229 ? -14.167 1.934 -8.461 1.00 97.81 229 TYR A C 1
ATOM 1841 O O . TYR A 1 229 ? -14.743 2.462 -9.411 1.00 97.81 229 TYR A O 1
ATOM 1849 N N . LEU A 1 230 ? -13.455 2.663 -7.593 1.00 98.62 230 LEU A N 1
ATOM 1850 C CA . LEU A 1 230 ? -13.350 4.122 -7.712 1.00 98.62 230 LEU A CA 1
ATOM 1851 C C . LEU A 1 230 ? -12.590 4.552 -8.977 1.00 98.62 230 LEU A C 1
ATOM 1853 O O . LEU A 1 230 ? -12.979 5.532 -9.612 1.00 98.62 230 LEU A O 1
ATOM 1857 N N . VAL A 1 231 ? -11.538 3.821 -9.365 1.00 98.25 231 VAL A N 1
ATOM 1858 C CA . VAL A 1 231 ? -10.837 4.029 -10.645 1.00 98.25 231 VAL A CA 1
ATOM 1859 C C . VAL A 1 231 ? -11.794 3.819 -11.816 1.00 98.25 231 VAL A C 1
ATOM 1861 O O . VAL A 1 231 ? -11.919 4.707 -12.659 1.00 98.25 231 VAL A O 1
ATOM 1864 N N . HIS A 1 232 ? -12.524 2.701 -11.827 1.00 97.00 232 HIS A N 1
ATOM 1865 C CA . HIS A 1 232 ? -13.514 2.401 -12.857 1.00 97.00 232 HIS A CA 1
ATOM 1866 C C . HIS A 1 232 ? -14.567 3.509 -12.961 1.00 97.00 232 HIS A C 1
ATOM 1868 O O . HIS A 1 232 ? -14.854 3.977 -14.060 1.00 97.00 232 HIS A O 1
ATOM 1874 N N . LEU A 1 233 ? -15.079 4.002 -11.829 1.00 97.81 233 LEU A N 1
ATOM 1875 C CA . LEU A 1 233 ? -16.081 5.066 -11.813 1.00 97.81 233 LEU A CA 1
ATOM 1876 C C . LEU A 1 233 ? -15.555 6.372 -12.429 1.00 97.81 233 LEU A C 1
ATOM 1878 O O . LEU A 1 233 ? -16.285 7.040 -13.166 1.00 97.81 233 LEU A O 1
ATOM 1882 N N . ILE A 1 234 ? -14.290 6.727 -12.170 1.00 98.06 234 ILE A N 1
ATOM 1883 C CA . ILE A 1 234 ? -13.627 7.888 -12.787 1.00 98.06 234 ILE A CA 1
ATOM 1884 C C . ILE A 1 234 ? -13.542 7.713 -14.306 1.00 98.06 234 ILE A C 1
ATOM 1886 O O . ILE A 1 234 ? -13.905 8.625 -15.054 1.00 98.06 234 ILE A O 1
ATOM 1890 N N . GLU A 1 235 ? -13.063 6.559 -14.768 1.00 96.06 235 GLU A N 1
ATOM 1891 C CA . GLU A 1 235 ? -12.842 6.286 -16.191 1.00 96.06 235 GLU A CA 1
ATOM 1892 C C . GLU A 1 235 ? -14.155 6.171 -16.973 1.00 96.06 235 GLU A C 1
ATOM 1894 O O . GLU A 1 235 ? -14.276 6.741 -18.062 1.00 96.06 235 GLU A O 1
ATOM 1899 N N . GLN A 1 236 ? -15.169 5.527 -16.388 1.00 95.94 236 GLN A N 1
ATOM 1900 C CA . GLN A 1 236 ? -16.516 5.407 -16.949 1.00 95.94 236 GLN A CA 1
ATOM 1901 C C . GLN A 1 236 ? -17.156 6.782 -17.192 1.00 95.94 236 GLN A C 1
ATOM 1903 O O . GLN A 1 236 ? -17.855 6.975 -18.185 1.00 95.94 236 GLN A O 1
ATOM 1908 N N . HIS A 1 237 ? -16.866 7.768 -16.338 1.00 95.06 237 HIS A N 1
ATOM 1909 C CA . HIS A 1 237 ? -17.364 9.142 -16.476 1.00 95.06 237 HIS A CA 1
ATOM 1910 C C . HIS A 1 237 ? -16.401 10.062 -17.256 1.00 95.06 237 HIS A C 1
ATOM 1912 O O . HIS A 1 237 ? -16.518 11.292 -17.254 1.00 95.06 237 HIS A O 1
ATOM 1918 N N . GLY A 1 238 ? -15.458 9.470 -17.997 1.00 92.12 238 GLY A N 1
ATOM 1919 C CA . GLY A 1 238 ? -14.574 10.166 -18.927 1.00 92.12 238 GLY A CA 1
ATOM 1920 C C . GLY A 1 238 ? -13.403 10.898 -18.272 1.00 92.12 238 GLY A C 1
ATOM 1921 O O . GLY A 1 238 ? -12.822 11.780 -18.912 1.00 92.12 238 GLY A O 1
ATOM 1922 N N . GLY A 1 239 ? -13.079 10.570 -17.020 1.00 95.06 239 GLY A N 1
ATOM 1923 C CA . GLY A 1 239 ? -11.779 10.857 -16.425 1.00 95.06 239 GLY A CA 1
ATOM 1924 C C . GLY A 1 239 ? -10.707 9.866 -16.891 1.00 95.06 239 GLY A C 1
ATOM 1925 O O . GLY A 1 239 ? -10.957 8.982 -17.711 1.00 95.06 239 GLY A O 1
ATOM 1926 N N . GLN A 1 240 ? -9.492 10.033 -16.378 1.00 95.88 240 GLN A N 1
ATOM 1927 C CA . GLN A 1 240 ? -8.350 9.174 -16.675 1.00 95.88 240 GLN A CA 1
ATOM 1928 C C . GLN A 1 240 ? -7.525 8.947 -15.407 1.00 95.88 240 GLN A C 1
ATOM 1930 O O . GLN A 1 240 ? -7.248 9.898 -14.673 1.00 95.88 240 GLN A O 1
ATOM 1935 N N . VAL A 1 241 ? -7.094 7.708 -15.170 1.00 97.56 241 VAL A N 1
ATOM 1936 C CA . VAL A 1 241 ? -6.147 7.360 -14.104 1.00 97.56 241 VAL A CA 1
ATOM 1937 C C . VAL A 1 241 ? -4.862 6.839 -14.745 1.00 97.56 241 VAL A C 1
ATOM 1939 O O . VAL A 1 241 ? -4.885 5.867 -15.492 1.00 97.56 241 VAL A O 1
ATOM 1942 N N . LEU A 1 242 ? -3.733 7.499 -14.481 1.00 96.69 242 LEU A N 1
ATOM 1943 C CA . LEU A 1 242 ? -2.417 7.105 -14.985 1.00 96.69 242 LEU A CA 1
ATOM 1944 C C . LEU A 1 242 ? -1.504 6.697 -13.832 1.00 96.69 242 LEU A C 1
ATOM 1946 O O . LEU A 1 242 ? -1.024 7.539 -13.073 1.00 96.69 242 LEU A O 1
ATOM 1950 N N . THR A 1 243 ? -1.235 5.399 -13.737 1.00 97.69 243 THR A N 1
ATOM 1951 C CA . THR A 1 243 ? -0.260 4.809 -12.811 1.00 97.69 243 THR A CA 1
ATOM 1952 C C . THR A 1 243 ? 1.171 4.952 -13.333 1.00 97.69 243 THR A C 1
ATOM 1954 O O . THR A 1 243 ? 1.402 5.235 -14.508 1.00 97.69 243 THR A O 1
ATOM 1957 N N . GLY A 1 244 ? 2.179 4.775 -12.483 1.00 96.69 244 GLY A N 1
ATOM 1958 C CA . GLY A 1 244 ? 3.593 4.947 -12.819 1.00 96.69 244 GLY A CA 1
ATOM 1959 C C . GLY A 1 244 ? 3.988 6.362 -13.255 1.00 96.69 244 GLY A C 1
ATOM 1960 O O . GLY A 1 244 ? 4.941 6.499 -14.019 1.00 96.69 244 GLY A O 1
ATOM 1961 N N . LYS A 1 245 ? 3.238 7.391 -12.845 1.00 97.25 245 LYS A N 1
ATOM 1962 C CA . LYS A 1 245 ? 3.503 8.808 -13.120 1.00 97.25 245 LYS A CA 1
ATOM 1963 C C . LYS A 1 245 ? 3.763 9.553 -11.812 1.00 97.25 245 LYS A C 1
ATOM 1965 O O . LYS A 1 245 ? 2.855 9.811 -11.024 1.00 97.25 245 LYS A O 1
ATOM 1970 N N . TYR A 1 246 ? 5.019 9.916 -11.585 1.00 97.75 246 TYR A N 1
ATOM 1971 C CA . TYR A 1 246 ? 5.453 10.669 -10.417 1.00 97.75 246 TYR A CA 1
ATOM 1972 C C . TYR A 1 246 ? 5.283 12.175 -10.653 1.00 97.75 246 TYR A C 1
ATOM 1974 O O . TYR A 1 246 ? 6.020 12.776 -11.436 1.00 97.75 246 TYR A O 1
ATOM 1982 N N . ALA A 1 247 ? 4.315 12.800 -9.980 1.00 98.31 247 ALA A N 1
ATOM 1983 C CA . ALA A 1 247 ? 4.150 14.253 -10.003 1.00 98.31 247 ALA A CA 1
ATOM 1984 C C . ALA A 1 247 ? 5.333 14.932 -9.294 1.00 98.31 247 ALA A C 1
ATOM 1986 O O . ALA A 1 247 ? 5.552 14.720 -8.101 1.00 98.31 247 ALA A O 1
ATOM 1987 N N . LYS A 1 248 ? 6.094 15.743 -10.032 1.00 97.69 248 LYS A N 1
ATOM 1988 C CA . LYS A 1 248 ? 7.320 16.387 -9.549 1.00 97.69 248 LYS A CA 1
ATOM 1989 C C . LYS A 1 248 ? 7.090 17.836 -9.133 1.00 97.69 248 LYS A C 1
ATOM 1991 O O . LYS A 1 248 ? 7.641 18.262 -8.124 1.00 97.69 248 LYS A O 1
ATOM 1996 N N . GLU A 1 249 ? 6.269 18.564 -9.887 1.00 98.50 249 GLU A N 1
ATOM 1997 C CA . GLU A 1 249 ? 6.052 20.002 -9.698 1.00 98.50 249 GLU A CA 1
ATOM 1998 C C . GLU A 1 249 ? 4.577 20.365 -9.867 1.00 98.50 249 GLU A C 1
ATOM 2000 O O . GLU A 1 249 ? 3.879 19.820 -10.726 1.00 98.50 249 GLU A O 1
ATOM 2005 N N . ILE A 1 250 ? 4.111 21.340 -9.091 1.00 98.75 250 ILE A N 1
ATOM 2006 C CA . ILE A 1 250 ? 2.827 22.009 -9.300 1.00 98.75 250 ILE A CA 1
ATOM 2007 C C . ILE A 1 250 ? 3.106 23.331 -10.012 1.00 98.75 250 ILE A C 1
ATOM 2009 O O . ILE A 1 250 ? 3.814 24.197 -9.503 1.00 98.75 250 ILE A O 1
ATOM 2013 N N . LEU A 1 251 ? 2.510 23.503 -11.189 1.00 98.38 251 LEU A N 1
ATOM 2014 C CA . LEU A 1 251 ? 2.685 24.692 -12.016 1.00 98.38 251 LEU A CA 1
ATOM 2015 C C . LEU A 1 251 ? 1.843 25.842 -11.450 1.00 98.38 251 LEU A C 1
ATOM 2017 O O . LEU A 1 251 ? 0.628 25.691 -11.274 1.00 98.38 251 LEU A O 1
ATOM 2021 N N . ILE A 1 252 ? 2.477 26.989 -11.188 1.00 98.12 252 ILE A N 1
ATOM 2022 C CA . ILE A 1 252 ? 1.854 28.170 -10.575 1.00 98.12 252 ILE A CA 1
ATOM 2023 C C . ILE A 1 252 ? 1.939 29.381 -11.508 1.00 98.12 252 ILE A C 1
ATOM 2025 O O . ILE A 1 252 ? 3.011 29.729 -11.986 1.00 98.12 252 ILE A O 1
ATOM 2029 N N . GLU A 1 253 ? 0.820 30.086 -11.676 1.00 96.62 253 GLU A N 1
ATOM 2030 C CA . GLU A 1 253 ? 0.750 31.399 -12.331 1.00 96.62 253 GLU A CA 1
ATOM 2031 C C . GLU A 1 253 ? -0.074 32.350 -11.461 1.00 96.62 253 GLU A C 1
ATOM 2033 O O . GLU A 1 253 ? -1.182 32.007 -11.046 1.00 96.62 253 GLU A O 1
ATOM 2038 N N . ASN A 1 254 ? 0.428 33.553 -11.165 1.00 95.56 254 ASN A N 1
ATOM 2039 C CA . ASN A 1 254 ? -0.293 34.558 -10.365 1.00 95.56 254 ASN A CA 1
ATOM 2040 C C . ASN A 1 254 ? -0.843 34.002 -9.029 1.00 95.56 254 ASN A C 1
ATOM 2042 O O . ASN A 1 254 ? -1.990 34.260 -8.643 1.00 95.56 254 ASN A O 1
ATOM 2046 N N . ASN A 1 255 ? -0.037 33.196 -8.327 1.00 96.81 255 ASN A N 1
ATOM 2047 C CA . ASN A 1 255 ? -0.415 32.483 -7.099 1.00 96.81 255 ASN A CA 1
ATOM 2048 C C . ASN A 1 255 ? -1.665 31.583 -7.251 1.00 96.81 255 ASN A C 1
ATOM 2050 O O . ASN A 1 255 ? -2.488 31.462 -6.335 1.00 96.81 255 ASN A O 1
ATOM 2054 N N . ARG A 1 256 ? -1.843 30.991 -8.434 1.00 96.62 256 ARG A N 1
ATOM 2055 C CA . ARG A 1 256 ? -2.900 30.034 -8.766 1.00 96.62 256 ARG A CA 1
ATOM 2056 C C . ARG A 1 256 ? -2.269 28.774 -9.346 1.00 96.62 256 ARG A C 1
ATOM 2058 O O . ARG A 1 256 ? -1.431 28.876 -10.234 1.00 96.62 256 ARG A O 1
ATOM 2065 N N . ALA A 1 257 ? -2.691 27.604 -8.878 1.00 97.88 257 ALA A N 1
ATOM 2066 C CA . ALA A 1 257 ? -2.312 26.343 -9.498 1.00 97.88 257 ALA A CA 1
ATOM 2067 C C . ALA A 1 257 ? -2.967 26.221 -10.879 1.00 97.88 257 ALA A C 1
ATOM 2069 O O . ALA A 1 257 ? -4.170 26.461 -11.031 1.00 97.88 257 ALA A O 1
ATOM 2070 N N . VAL A 1 258 ? -2.162 25.884 -11.886 1.00 96.62 258 VAL A N 1
ATOM 2071 C CA . VAL A 1 258 ? -2.592 25.794 -13.291 1.00 96.62 258 VAL A CA 1
ATOM 2072 C C . VAL A 1 258 ? -2.276 24.455 -13.940 1.00 96.62 258 VAL A C 1
ATOM 2074 O O . VAL A 1 258 ? -2.687 24.222 -15.074 1.00 96.62 258 VAL A O 1
ATOM 2077 N N . GLY A 1 259 ? -1.565 23.570 -13.248 1.00 97.06 259 GLY A N 1
ATOM 2078 C CA . GLY A 1 259 ? -1.151 22.295 -13.806 1.00 97.06 259 GLY A CA 1
ATOM 2079 C C . GLY A 1 259 ? -0.156 21.551 -12.932 1.00 97.06 259 GLY A C 1
ATOM 2080 O O . GLY A 1 259 ? 0.156 21.976 -11.819 1.00 97.06 259 GLY A O 1
ATOM 2081 N N . VAL A 1 260 ? 0.341 20.442 -13.462 1.00 98.31 260 VAL A N 1
ATOM 2082 C CA . VAL A 1 260 ? 1.322 19.562 -12.826 1.00 98.31 260 VAL A CA 1
ATOM 2083 C C . VAL A 1 260 ? 2.349 19.156 -13.874 1.00 98.31 260 VAL A C 1
ATOM 2085 O O . VAL A 1 260 ? 1.991 18.912 -15.027 1.00 98.31 260 VAL A O 1
ATOM 2088 N N . ALA A 1 261 ? 3.613 19.075 -13.477 1.00 98.06 261 ALA A N 1
ATOM 2089 C CA . ALA A 1 261 ? 4.638 18.398 -14.254 1.00 98.06 261 ALA A CA 1
ATOM 2090 C C . ALA A 1 261 ? 4.934 17.029 -13.628 1.00 98.06 261 ALA A C 1
ATOM 2092 O O . ALA A 1 261 ? 5.128 16.936 -12.412 1.00 98.06 261 ALA A O 1
ATOM 2093 N N . TYR A 1 262 ? 4.940 15.966 -14.431 1.00 97.31 262 TYR A N 1
ATOM 2094 C CA . TYR A 1 262 ? 5.189 14.601 -13.962 1.00 97.31 262 TYR A CA 1
ATOM 2095 C C . TYR A 1 262 ? 6.251 13.885 -14.792 1.00 97.31 262 TYR A C 1
ATOM 2097 O O . TYR A 1 262 ? 6.444 14.163 -15.973 1.00 97.31 262 TYR A O 1
ATOM 2105 N N . GLN A 1 263 ? 6.918 12.928 -14.158 1.00 96.00 263 GLN A N 1
ATOM 2106 C CA . GLN A 1 263 ? 7.917 12.054 -14.761 1.00 96.00 263 GLN A CA 1
ATOM 2107 C C . GLN A 1 263 ? 7.419 10.606 -14.737 1.00 96.00 263 GLN A C 1
ATOM 2109 O O . GLN A 1 263 ? 6.673 10.220 -13.835 1.00 96.00 263 GLN A O 1
ATOM 2114 N N . ASP A 1 264 ? 7.827 9.788 -15.706 1.00 95.31 264 ASP A N 1
ATOM 2115 C CA . ASP A 1 264 ? 7.609 8.345 -15.600 1.00 95.31 264 ASP A CA 1
ATOM 2116 C C . ASP A 1 264 ? 8.424 7.771 -14.428 1.00 95.31 264 ASP A C 1
ATOM 2118 O O . ASP A 1 264 ? 9.621 8.038 -14.291 1.00 95.31 264 ASP A O 1
ATOM 2122 N N . THR A 1 265 ? 7.766 7.009 -13.553 1.00 95.44 265 THR A N 1
ATOM 2123 C CA . THR A 1 265 ? 8.391 6.479 -12.335 1.00 95.44 265 THR A CA 1
ATOM 2124 C C . THR A 1 265 ? 9.495 5.470 -12.651 1.00 95.44 265 THR A C 1
ATOM 2126 O O . THR A 1 265 ? 10.505 5.430 -11.942 1.00 95.44 265 THR A O 1
ATOM 2129 N N . PHE A 1 266 ? 9.300 4.655 -13.692 1.00 94.00 266 PHE A N 1
ATOM 2130 C CA . PHE A 1 266 ? 10.138 3.493 -13.989 1.00 94.00 266 PHE A CA 1
ATOM 2131 C C . PHE A 1 266 ? 11.197 3.827 -15.033 1.00 94.00 266 PHE A C 1
ATOM 2133 O O . PHE A 1 266 ? 12.368 3.503 -14.845 1.00 94.00 266 PHE A O 1
ATOM 2140 N N . ASN A 1 267 ? 10.825 4.569 -16.078 1.00 92.12 267 ASN A N 1
ATOM 2141 C CA . ASN A 1 267 ? 11.755 5.027 -17.100 1.00 92.12 267 ASN A CA 1
ATOM 2142 C C . ASN A 1 267 ? 12.018 6.535 -16.994 1.00 92.12 267 ASN A C 1
ATOM 2144 O O . ASN A 1 267 ? 11.476 7.352 -17.740 1.00 92.12 267 ASN A O 1
ATOM 2148 N N . ARG A 1 268 ? 12.935 6.901 -16.096 1.00 88.50 268 ARG A N 1
ATOM 2149 C CA . ARG A 1 268 ? 13.310 8.302 -15.836 1.00 88.50 268 ARG A CA 1
ATOM 2150 C C . ARG A 1 268 ? 14.046 8.992 -16.990 1.00 88.50 268 ARG A C 1
ATOM 2152 O O . ARG A 1 268 ? 14.260 10.198 -16.909 1.00 88.50 268 ARG A O 1
ATOM 2159 N N . THR A 1 269 ? 14.427 8.259 -18.042 1.00 89.06 269 THR A N 1
ATOM 2160 C CA . THR A 1 269 ? 15.007 8.855 -19.261 1.00 89.06 269 THR A CA 1
ATOM 2161 C C . THR A 1 269 ? 13.956 9.571 -20.108 1.00 89.06 269 THR A C 1
ATOM 2163 O O . THR A 1 269 ? 14.300 10.439 -20.909 1.00 89.06 269 THR A O 1
ATOM 2166 N N . ILE A 1 270 ? 12.670 9.252 -19.910 1.00 89.50 270 ILE A N 1
ATOM 2167 C CA . ILE A 1 270 ? 11.568 9.968 -20.548 1.00 89.50 270 ILE A CA 1
ATOM 2168 C C . ILE A 1 270 ? 11.501 11.385 -19.952 1.00 89.50 270 ILE A C 1
ATOM 2170 O O . ILE A 1 270 ? 11.425 11.523 -18.725 1.00 89.50 270 ILE A O 1
ATOM 2174 N N . PRO A 1 271 ? 11.519 12.441 -20.792 1.00 91.06 271 PRO A N 1
ATOM 2175 C CA . PRO A 1 271 ? 11.398 13.813 -20.321 1.00 91.06 271 PRO A CA 1
ATOM 2176 C C . PRO A 1 271 ? 10.113 14.036 -19.527 1.00 91.06 271 PRO A C 1
ATOM 2178 O O . PRO A 1 271 ? 9.081 13.424 -19.793 1.00 91.06 271 PRO A O 1
ATOM 2181 N N . MET A 1 272 ? 10.179 14.960 -18.574 1.00 94.25 272 MET A N 1
ATOM 2182 C CA . MET A 1 272 ? 9.016 15.374 -17.801 1.00 94.25 272 MET A CA 1
ATOM 2183 C C . MET A 1 272 ? 7.941 15.977 -18.716 1.00 94.25 272 MET A C 1
ATOM 2185 O O . MET A 1 272 ? 8.239 16.805 -19.578 1.00 94.25 272 MET A O 1
ATOM 2189 N N . GLU A 1 273 ? 6.686 15.609 -18.484 1.00 94.00 273 GLU A N 1
ATOM 2190 C CA . GLU A 1 273 ? 5.536 16.140 -19.209 1.00 94.00 273 GLU A CA 1
ATOM 2191 C C . GLU A 1 273 ? 4.775 17.141 -18.345 1.00 94.00 273 GLU A C 1
ATOM 2193 O O . GLU A 1 273 ? 4.648 16.969 -17.133 1.00 94.00 273 GLU A O 1
ATOM 2198 N N . LYS A 1 274 ? 4.260 18.203 -18.972 1.00 96.06 274 LYS A N 1
ATOM 2199 C CA . LYS A 1 274 ? 3.450 19.236 -18.316 1.00 96.06 274 LYS A CA 1
ATOM 2200 C C . LYS A 1 274 ? 2.001 19.106 -18.754 1.00 96.06 274 LYS A C 1
ATOM 2202 O O . LYS A 1 274 ? 1.705 19.113 -19.946 1.00 96.06 274 LYS A O 1
ATOM 2207 N N . VAL A 1 275 ? 1.098 19.055 -17.783 1.00 95.38 275 VAL A N 1
ATOM 2208 C CA . VAL A 1 275 ? -0.350 18.979 -17.995 1.00 95.38 275 VAL A CA 1
ATOM 2209 C C . VAL A 1 275 ? -1.052 20.102 -17.247 1.00 95.38 275 VAL A C 1
ATOM 2211 O O . VAL A 1 275 ? -0.635 20.486 -16.156 1.00 95.38 275 VAL A O 1
ATOM 2214 N N . TYR A 1 276 ? -2.120 20.646 -17.833 1.00 94.62 276 TYR A N 1
ATOM 2215 C CA . TYR A 1 276 ? -2.750 21.882 -17.366 1.00 94.62 276 TYR A CA 1
ATOM 2216 C C . TYR A 1 276 ? -4.225 21.682 -17.019 1.00 94.62 276 TYR A C 1
ATOM 2218 O O . TYR A 1 276 ? -4.960 21.013 -17.750 1.00 94.62 276 TYR A O 1
ATOM 2226 N N . ALA A 1 277 ? -4.672 22.325 -15.941 1.00 94.81 277 ALA A N 1
ATOM 2227 C CA . ALA A 1 277 ? -6.043 22.235 -15.455 1.00 94.81 277 ALA A CA 1
ATOM 2228 C C . ALA A 1 277 ? -6.560 23.534 -14.816 1.00 94.81 277 ALA A C 1
ATOM 2230 O O . ALA A 1 277 ? -5.814 24.492 -14.584 1.00 94.81 277 ALA A O 1
ATOM 2231 N N . ASP A 1 278 ? -7.863 23.579 -14.522 1.00 94.50 278 ASP A N 1
ATOM 2232 C CA . ASP A 1 278 ? -8.440 24.652 -13.704 1.00 94.50 278 ASP A CA 1
ATOM 2233 C C . ASP A 1 278 ? -7.964 24.580 -12.257 1.00 94.50 278 ASP A C 1
ATOM 2235 O O . ASP A 1 278 ? -7.705 25.624 -11.647 1.00 94.50 278 ASP A O 1
ATOM 2239 N N . THR A 1 279 ? -7.851 23.360 -11.730 1.00 97.00 279 THR A N 1
ATOM 2240 C CA . THR A 1 279 ? -7.488 23.080 -10.342 1.00 97.00 279 THR A CA 1
ATOM 2241 C C . THR A 1 279 ? -6.520 21.913 -10.212 1.00 97.00 279 THR A C 1
ATOM 2243 O O . THR A 1 279 ? -6.456 21.029 -11.068 1.00 97.00 279 THR A O 1
ATOM 2246 N N . VAL A 1 280 ? -5.807 21.885 -9.088 1.00 98.50 280 VAL A N 1
ATOM 2247 C CA . VAL A 1 280 ? -4.995 20.746 -8.653 1.00 98.50 280 VAL A CA 1
ATOM 2248 C C . VAL A 1 280 ? -5.497 20.282 -7.287 1.00 98.50 280 VAL A C 1
ATOM 2250 O O . VAL A 1 280 ? -5.704 21.098 -6.387 1.00 98.50 280 VAL A O 1
ATOM 2253 N N . ILE A 1 281 ? -5.693 18.975 -7.124 1.00 98.75 281 ILE A N 1
ATOM 2254 C CA . ILE A 1 281 ? -5.975 18.339 -5.835 1.00 98.75 281 ILE A CA 1
ATOM 2255 C C . ILE A 1 281 ? -4.754 17.517 -5.448 1.00 98.75 281 ILE A C 1
ATOM 2257 O O . ILE A 1 281 ? -4.375 16.587 -6.152 1.00 98.75 281 ILE A O 1
ATOM 2261 N N . ALA A 1 282 ? -4.150 17.822 -4.311 1.00 98.44 282 ALA A N 1
ATOM 2262 C CA . ALA A 1 282 ? -3.093 17.005 -3.751 1.00 98.44 282 ALA A CA 1
ATOM 2263 C C . ALA A 1 282 ? -3.672 15.994 -2.753 1.00 98.44 282 ALA A C 1
ATOM 2265 O O . ALA A 1 282 ? -4.162 16.372 -1.685 1.00 98.44 282 ALA A O 1
ATOM 2266 N N . ASN A 1 283 ? -3.597 14.707 -3.100 1.00 98.44 283 ASN A N 1
ATOM 2267 C CA . ASN A 1 283 ? -3.767 13.605 -2.151 1.00 98.44 283 ASN A CA 1
ATOM 2268 C C . ASN A 1 283 ? -2.425 13.205 -1.497 1.00 98.44 283 ASN A C 1
ATOM 2270 O O . ASN A 1 283 ? -2.409 12.538 -0.466 1.00 98.44 283 ASN A O 1
ATOM 2274 N N . ALA A 1 284 ? -1.295 13.653 -2.050 1.00 97.62 284 ALA A N 1
ATOM 2275 C CA . ALA A 1 284 ? 0.015 13.540 -1.416 1.00 97.62 284 ALA A CA 1
ATOM 2276 C C . ALA A 1 284 ? 0.086 14.274 -0.060 1.00 97.62 284 ALA A C 1
ATOM 2278 O O . ALA A 1 284 ? -0.655 15.228 0.203 1.00 97.62 284 ALA A O 1
ATOM 2279 N N . ALA A 1 285 ? 1.015 13.842 0.796 1.00 97.31 285 ALA A N 1
ATOM 2280 C CA . ALA A 1 285 ? 1.289 14.481 2.078 1.00 97.31 285 ALA A CA 1
ATOM 2281 C C . ALA A 1 285 ? 1.673 15.959 1.899 1.00 97.31 285 ALA A C 1
ATOM 2283 O O . ALA A 1 285 ? 2.495 16.290 1.044 1.00 97.31 285 ALA A O 1
ATOM 2284 N N . GLN A 1 286 ? 1.125 16.857 2.725 1.00 97.06 286 GLN A N 1
ATOM 2285 C CA . GLN A 1 286 ? 1.382 18.299 2.598 1.00 97.06 286 GLN A CA 1
ATOM 2286 C C . GLN A 1 286 ? 2.869 18.689 2.666 1.00 97.06 286 GLN A C 1
ATOM 2288 O O . GLN A 1 286 ? 3.254 19.578 1.904 1.00 97.06 286 GLN A O 1
ATOM 2293 N N . PRO A 1 287 ? 3.725 18.037 3.485 1.00 97.00 287 PRO A N 1
ATOM 2294 C CA . PRO A 1 287 ? 5.166 18.282 3.439 1.00 97.00 287 PRO A CA 1
ATOM 2295 C C . PRO A 1 287 ? 5.780 17.997 2.063 1.00 97.00 287 PRO A C 1
ATOM 2297 O O . PRO A 1 287 ? 6.594 18.782 1.589 1.00 97.00 287 PRO A O 1
ATOM 2300 N N . ASN A 1 288 ? 5.336 16.941 1.376 1.00 97.81 288 ASN A N 1
ATOM 2301 C CA . ASN A 1 288 ? 5.808 16.619 0.027 1.00 97.81 288 ASN A CA 1
ATOM 2302 C C . ASN A 1 288 ? 5.265 17.615 -0.998 1.00 97.81 288 ASN A C 1
ATOM 2304 O O . ASN A 1 288 ? 5.990 18.036 -1.890 1.00 97.81 288 ASN A O 1
ATOM 2308 N N . VAL A 1 289 ? 4.004 18.034 -0.851 1.00 98.31 289 VAL A N 1
ATOM 2309 C CA . VAL A 1 289 ? 3.398 19.054 -1.719 1.00 98.31 289 VAL A CA 1
ATOM 2310 C C . VAL A 1 289 ? 4.137 20.383 -1.608 1.00 98.31 289 VAL A C 1
ATOM 2312 O O . VAL A 1 289 ? 4.301 21.059 -2.617 1.00 98.31 289 VAL A O 1
ATOM 2315 N N . ALA A 1 290 ? 4.623 20.751 -0.419 1.00 98.19 290 ALA A N 1
ATOM 2316 C CA . ALA A 1 290 ? 5.443 21.947 -0.262 1.00 98.19 290 ALA A CA 1
ATOM 2317 C C . ALA A 1 290 ? 6.694 21.897 -1.152 1.00 98.19 290 ALA A C 1
ATOM 2319 O O . ALA A 1 290 ? 6.991 22.883 -1.813 1.00 98.19 290 ALA A O 1
ATOM 2320 N N . GLN A 1 291 ? 7.340 20.730 -1.260 1.00 97.94 291 GLN A N 1
ATOM 2321 C CA . GLN A 1 291 ? 8.501 20.523 -2.136 1.00 97.94 291 GLN A CA 1
ATOM 2322 C C . GLN A 1 291 ? 8.161 20.524 -3.636 1.00 97.94 291 GLN A C 1
ATOM 2324 O O . GLN A 1 291 ? 9.056 20.638 -4.465 1.00 97.94 291 GLN A O 1
ATOM 2329 N N . MET A 1 292 ? 6.882 20.392 -3.999 1.00 98.38 292 MET A N 1
ATOM 2330 C CA . MET A 1 292 ? 6.414 20.502 -5.386 1.00 98.38 292 MET A CA 1
ATOM 2331 C C . MET A 1 292 ? 6.086 21.952 -5.780 1.00 98.38 292 MET A C 1
ATOM 2333 O O . MET A 1 292 ? 5.758 22.202 -6.940 1.00 98.38 292 MET A O 1
ATOM 2337 N N . LEU A 1 293 ? 6.096 22.895 -4.830 1.00 98.62 293 LEU A N 1
ATOM 2338 C CA . LEU A 1 293 ? 5.748 24.297 -5.055 1.00 98.62 293 LEU A CA 1
ATOM 2339 C C . LEU A 1 293 ? 7.008 25.160 -5.224 1.00 98.62 293 LEU A C 1
ATOM 2341 O O . LEU A 1 293 ? 8.000 24.928 -4.537 1.00 98.62 293 LEU A O 1
ATOM 2345 N N . PRO A 1 294 ? 6.970 26.200 -6.075 1.00 97.62 294 PRO A N 1
ATOM 2346 C CA . PRO A 1 294 ? 8.033 27.198 -6.126 1.00 97.62 294 PRO A CA 1
ATOM 2347 C C . PRO A 1 294 ? 7.986 28.133 -4.905 1.00 97.62 294 PRO A C 1
ATOM 2349 O O . PRO A 1 294 ? 6.994 28.184 -4.170 1.00 97.62 294 PRO A O 1
ATOM 2352 N N . GLU A 1 295 ? 9.041 28.924 -4.706 1.00 97.19 295 GLU A N 1
ATOM 2353 C CA . GLU A 1 295 ? 8.996 30.045 -3.762 1.00 97.19 295 GLU A CA 1
ATOM 2354 C C . GLU A 1 295 ? 8.180 31.227 -4.321 1.00 97.19 295 GLU A C 1
ATOM 2356 O O . GLU A 1 295 ? 8.217 31.473 -5.530 1.00 97.19 295 GLU A O 1
ATOM 2361 N N . PRO A 1 296 ? 7.447 31.987 -3.475 1.00 97.06 296 PRO A N 1
ATOM 2362 C CA . PRO A 1 296 ? 7.367 31.894 -2.007 1.00 97.06 296 PRO A CA 1
ATOM 2363 C C . PRO A 1 296 ? 6.331 30.879 -1.463 1.00 97.06 296 PRO A C 1
ATOM 2365 O O . PRO A 1 296 ? 6.082 30.816 -0.254 1.00 97.06 296 PRO A O 1
ATOM 2368 N N . GLN A 1 297 ? 5.631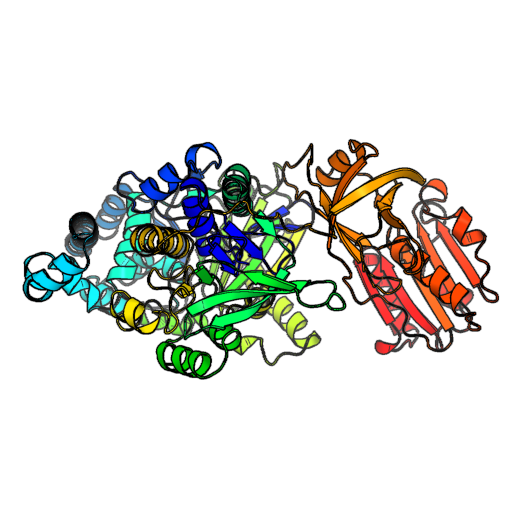 30.134 -2.329 1.00 98.12 297 GLN A N 1
ATOM 2369 C CA . GLN A 1 297 ? 4.526 29.246 -1.936 1.00 98.12 297 GLN A CA 1
ATOM 2370 C C . GLN A 1 297 ? 4.997 28.037 -1.119 1.00 98.12 297 GLN A C 1
ATOM 2372 O O . GLN A 1 297 ? 4.279 27.628 -0.200 1.00 98.12 297 GLN A O 1
ATOM 2377 N N . CYS A 1 298 ? 6.182 27.499 -1.425 1.00 97.94 298 CYS A N 1
ATOM 2378 C CA . CYS A 1 298 ? 6.833 26.442 -0.649 1.00 97.94 298 CYS A CA 1
ATOM 2379 C C . CYS A 1 298 ? 6.976 26.857 0.820 1.00 97.94 298 CYS A C 1
ATOM 2381 O O . CYS A 1 298 ? 6.338 26.261 1.698 1.00 97.94 298 CYS A O 1
ATOM 2383 N N . SER A 1 299 ? 7.703 27.950 1.079 1.00 97.94 299 SER A N 1
ATOM 2384 C CA . SER A 1 299 ? 7.902 28.491 2.424 1.00 97.94 299 SER A CA 1
ATOM 2385 C C . SER A 1 299 ? 6.579 28.839 3.117 1.00 97.94 299 SER A C 1
ATOM 2387 O O . SER A 1 299 ? 6.400 28.588 4.313 1.00 97.94 299 SER A O 1
ATOM 2389 N N . ALA A 1 300 ? 5.597 29.371 2.379 1.00 97.38 300 ALA A N 1
ATOM 2390 C CA . ALA A 1 300 ? 4.280 29.680 2.932 1.00 97.38 300 ALA A CA 1
ATOM 2391 C C . ALA A 1 300 ? 3.530 28.427 3.419 1.00 97.38 300 ALA A C 1
ATOM 2393 O O . ALA A 1 300 ? 2.905 28.469 4.485 1.00 97.38 300 ALA A O 1
ATOM 2394 N N . LEU A 1 301 ? 3.578 27.321 2.666 1.00 97.19 301 LEU A N 1
ATOM 2395 C CA . LEU A 1 301 ? 2.948 26.066 3.074 1.00 97.19 301 LEU A CA 1
ATOM 2396 C C . LEU A 1 301 ? 3.706 25.430 4.244 1.00 97.19 301 LEU A C 1
ATOM 2398 O O . LEU A 1 301 ? 3.068 25.090 5.240 1.00 97.19 301 LEU A O 1
ATOM 2402 N N . GLN A 1 302 ? 5.040 25.355 4.177 1.00 97.25 302 GLN A N 1
ATOM 2403 C CA . GLN A 1 302 ? 5.880 24.840 5.267 1.00 97.25 302 GLN A CA 1
ATOM 2404 C C . GLN A 1 302 ? 5.624 25.586 6.579 1.00 97.25 302 GLN A C 1
ATOM 2406 O O . GLN A 1 302 ? 5.394 24.962 7.612 1.00 97.25 302 GLN A O 1
ATOM 2411 N N . LYS A 1 303 ? 5.552 26.922 6.543 1.00 96.19 303 LYS A N 1
ATOM 2412 C CA . LYS A 1 303 ? 5.251 27.739 7.727 1.00 96.19 303 LYS A CA 1
ATOM 2413 C C . LYS A 1 303 ? 3.872 27.439 8.321 1.00 96.19 303 LYS A C 1
ATOM 2415 O O . LYS A 1 303 ? 3.721 27.457 9.542 1.00 96.19 303 LYS A O 1
ATOM 2420 N N . ARG A 1 304 ? 2.858 27.182 7.485 1.00 94.12 304 ARG A N 1
ATOM 2421 C CA . ARG A 1 304 ? 1.501 26.844 7.955 1.00 94.12 304 ARG A CA 1
ATOM 2422 C C . ARG A 1 304 ? 1.457 25.486 8.650 1.00 94.12 304 ARG A C 1
ATOM 2424 O O . ARG A 1 304 ? 0.826 25.374 9.700 1.00 94.12 304 ARG A O 1
ATOM 2431 N N . ILE A 1 305 ? 2.133 24.488 8.081 1.00 95.50 305 ILE A N 1
ATOM 2432 C CA . ILE A 1 305 ? 2.092 23.108 8.578 1.00 95.50 305 ILE A CA 1
ATOM 2433 C C . ILE A 1 305 ? 3.195 22.781 9.589 1.00 95.50 305 ILE A C 1
ATOM 2435 O O . ILE A 1 305 ? 3.099 21.757 10.248 1.00 95.50 305 ILE A O 1
ATOM 2439 N N . GLY A 1 306 ? 4.214 23.627 9.759 1.00 93.62 306 GLY A N 1
ATOM 2440 C CA . GLY A 1 306 ? 5.413 23.318 10.551 1.00 93.62 306 GLY A CA 1
ATOM 2441 C C . GLY A 1 306 ? 5.177 23.065 12.044 1.00 93.62 306 GLY A C 1
ATOM 2442 O O . GLY A 1 306 ? 6.043 22.519 12.714 1.00 93.62 306 GLY A O 1
ATOM 2443 N N . LYS A 1 307 ? 4.000 23.423 12.575 1.00 91.12 307 LYS A N 1
ATOM 2444 C CA . LYS A 1 307 ? 3.594 23.093 13.955 1.00 91.12 307 LYS A CA 1
ATOM 2445 C C . LYS A 1 307 ? 2.868 21.749 14.075 1.00 91.12 307 LYS A C 1
ATOM 2447 O O . LYS A 1 307 ? 2.553 21.331 15.185 1.00 91.12 307 LYS A O 1
ATOM 2452 N N . LEU A 1 308 ? 2.541 21.109 12.952 1.00 94.94 308 LEU A N 1
ATOM 2453 C CA . LEU A 1 308 ? 1.789 19.864 12.918 1.00 94.94 308 LEU A CA 1
ATOM 2454 C C . LEU A 1 308 ? 2.732 18.669 13.029 1.00 94.94 308 LEU A C 1
ATOM 2456 O O . LEU A 1 308 ? 3.643 18.504 12.222 1.00 94.94 308 LEU A O 1
ATOM 2460 N N . ARG A 1 309 ? 2.462 17.800 14.000 1.00 95.00 309 ARG A N 1
ATOM 2461 C CA . ARG A 1 309 ? 3.193 16.551 14.211 1.00 95.00 309 ARG A CA 1
ATOM 2462 C C . ARG A 1 309 ? 2.546 15.394 13.439 1.00 95.00 309 ARG A C 1
ATOM 2464 O O . ARG A 1 309 ? 1.315 15.250 13.532 1.00 95.00 309 ARG A O 1
ATOM 2471 N N . PRO A 1 310 ? 3.330 14.588 12.697 1.00 95.31 310 PRO A N 1
ATOM 2472 C CA . PRO A 1 310 ? 2.883 13.310 12.143 1.00 95.31 310 PRO A CA 1
ATOM 2473 C C . PRO A 1 310 ? 2.407 12.355 13.243 1.00 95.31 310 PRO A C 1
ATOM 2475 O O . PRO A 1 310 ? 2.906 12.415 14.366 1.00 95.31 310 PRO A O 1
ATOM 2478 N N . ALA A 1 311 ? 1.429 11.511 12.925 1.00 95.25 311 ALA A N 1
ATOM 2479 C CA . ALA A 1 311 ? 1.008 10.408 13.784 1.00 95.25 311 ALA A CA 1
ATOM 2480 C C . ALA A 1 311 ? 2.069 9.295 13.822 1.00 95.25 311 ALA A C 1
ATOM 2482 O O . ALA A 1 311 ? 2.977 9.271 12.986 1.00 95.25 311 ALA A O 1
ATOM 2483 N N . CYS A 1 312 ? 1.929 8.362 14.768 1.00 95.31 312 CYS A N 1
ATOM 2484 C CA . CYS A 1 312 ? 2.717 7.133 14.784 1.00 95.31 312 CYS A CA 1
ATOM 2485 C C . CYS A 1 312 ? 2.546 6.343 13.472 1.00 95.31 312 CYS A C 1
ATOM 2487 O O . CYS A 1 312 ? 1.623 6.578 12.676 1.00 95.31 312 CYS A O 1
ATOM 2489 N N . SER A 1 313 ? 3.466 5.418 13.232 1.00 96.38 313 SER A N 1
ATOM 2490 C CA . SER A 1 313 ? 3.398 4.472 12.126 1.00 96.38 313 SER A CA 1
ATOM 2491 C C . SER A 1 313 ? 2.979 3.091 12.649 1.00 96.38 313 SER A C 1
ATOM 2493 O O . SER A 1 313 ? 2.540 2.947 13.793 1.00 96.38 313 SER A O 1
ATOM 2495 N N . LEU A 1 314 ? 3.040 2.095 11.774 1.00 96.25 314 LEU A N 1
ATOM 2496 C CA . LEU A 1 314 ? 2.650 0.723 12.026 1.00 96.25 314 LEU A CA 1
ATOM 2497 C C . LEU A 1 314 ? 3.741 -0.222 11.527 1.00 96.25 314 LEU A C 1
ATOM 2499 O O . LEU A 1 314 ? 4.397 0.036 10.512 1.00 96.25 314 LEU A O 1
ATOM 2503 N N . LEU A 1 315 ? 3.858 -1.349 12.215 1.00 97.25 315 LEU A N 1
ATOM 2504 C CA . LEU A 1 315 ? 4.526 -2.545 11.736 1.00 97.25 315 LEU A CA 1
ATOM 2505 C C . LEU A 1 315 ? 3.483 -3.633 11.504 1.00 97.25 315 LEU A C 1
ATOM 2507 O O . LEU A 1 315 ? 2.600 -3.847 12.337 1.00 97.25 315 LEU A O 1
ATOM 2511 N N . SER A 1 316 ? 3.616 -4.340 10.385 1.00 97.94 316 SER A N 1
ATOM 2512 C CA . SER A 1 316 ? 2.755 -5.463 10.032 1.00 97.94 316 SER A CA 1
ATOM 2513 C C . SER A 1 316 ? 3.572 -6.708 9.711 1.00 97.94 316 SER A C 1
ATOM 2515 O O . SER A 1 316 ? 4.597 -6.624 9.036 1.00 97.94 316 SER A O 1
ATOM 2517 N N . VAL A 1 317 ? 3.103 -7.870 10.161 1.00 98.56 317 VAL A N 1
ATOM 2518 C CA . VAL A 1 317 ? 3.602 -9.181 9.730 1.00 98.56 317 VAL A CA 1
ATOM 2519 C C . VAL A 1 317 ? 2.464 -9.892 9.011 1.00 98.56 317 VAL A C 1
ATOM 2521 O O . VAL A 1 317 ? 1.472 -10.258 9.639 1.00 98.56 317 VAL A O 1
ATOM 2524 N N . TYR A 1 318 ? 2.597 -10.056 7.698 1.00 98.56 318 TYR A N 1
ATOM 2525 C CA . TYR A 1 318 ? 1.641 -10.774 6.856 1.00 98.56 318 TYR A CA 1
ATOM 2526 C C . TYR A 1 318 ? 1.898 -12.271 6.967 1.00 98.56 318 TYR A C 1
ATOM 2528 O O . TYR A 1 318 ? 3.040 -12.685 6.790 1.00 98.56 318 TYR A O 1
ATOM 2536 N N . LEU A 1 319 ? 0.868 -13.070 7.245 1.00 98.56 319 LEU A N 1
ATOM 2537 C CA . LEU A 1 319 ? 0.986 -14.494 7.567 1.00 98.56 319 LEU A CA 1
ATOM 2538 C C . LEU A 1 319 ? 0.047 -15.323 6.687 1.00 98.56 319 LEU A C 1
ATOM 2540 O O . LEU A 1 319 ? -1.168 -15.129 6.706 1.00 98.56 319 LEU A O 1
ATOM 2544 N N . GLY A 1 320 ? 0.610 -16.253 5.919 1.00 98.31 320 GLY A N 1
ATOM 2545 C CA . GLY A 1 320 ? -0.142 -17.224 5.129 1.00 98.31 320 GLY A CA 1
ATOM 2546 C C . GLY A 1 320 ? -0.055 -18.614 5.746 1.00 98.31 320 GLY A C 1
ATOM 2547 O O . GLY A 1 320 ? 1.047 -19.137 5.915 1.00 98.31 320 GLY A O 1
ATOM 2548 N N . PHE A 1 321 ? -1.203 -19.214 6.050 1.00 98.50 321 PHE A N 1
ATOM 2549 C CA . PHE A 1 321 ? -1.315 -20.532 6.672 1.00 98.50 321 PHE A CA 1
ATOM 2550 C C . PHE A 1 321 ? -1.939 -21.546 5.718 1.00 98.50 321 PHE A C 1
ATOM 2552 O O . PHE A 1 321 ? -2.854 -21.220 4.960 1.00 98.50 321 PHE A O 1
ATOM 2559 N N . ASN A 1 322 ? -1.473 -22.791 5.774 1.00 97.75 322 ASN A N 1
ATOM 2560 C CA . ASN A 1 322 ? -1.981 -23.895 4.955 1.00 97.75 322 ASN A CA 1
ATOM 2561 C C . ASN A 1 322 ? -3.141 -24.677 5.612 1.00 97.75 322 ASN A C 1
ATOM 2563 O O . ASN A 1 322 ? -3.399 -25.811 5.216 1.00 97.75 322 ASN A O 1
ATOM 2567 N N . ILE A 1 323 ? -3.812 -24.071 6.596 1.00 98.06 323 ILE A N 1
ATOM 2568 C CA . ILE A 1 323 ? -4.984 -24.597 7.309 1.00 98.06 323 ILE A CA 1
ATOM 2569 C C . ILE A 1 323 ? -6.013 -23.478 7.525 1.00 98.06 323 ILE A C 1
ATOM 2571 O O . ILE A 1 323 ? -5.678 -22.288 7.464 1.00 98.06 323 ILE A O 1
ATOM 2575 N N . ASP A 1 324 ? -7.256 -23.842 7.823 1.00 97.94 324 ASP A N 1
ATOM 2576 C CA . ASP A 1 324 ? -8.211 -22.948 8.466 1.00 97.94 324 ASP A CA 1
ATOM 2577 C C . ASP A 1 324 ? -7.848 -22.749 9.949 1.00 97.94 324 ASP A C 1
ATOM 2579 O O . ASP A 1 324 ? -7.946 -23.666 10.762 1.00 97.94 324 ASP A O 1
ATOM 2583 N N . LEU A 1 325 ? -7.438 -21.537 10.334 1.00 98.31 325 LEU A N 1
ATOM 2584 C CA . LEU A 1 325 ? -7.005 -21.247 11.706 1.00 98.31 325 LEU A CA 1
ATOM 2585 C C . LEU A 1 325 ? -8.106 -21.439 12.763 1.00 98.31 325 LEU A C 1
ATOM 2587 O O . LEU A 1 325 ? -7.795 -21.542 13.954 1.00 98.31 325 LEU A O 1
ATOM 2591 N N . ARG A 1 326 ? -9.381 -21.516 12.363 1.00 97.38 326 ARG A N 1
ATOM 2592 C CA . ARG A 1 326 ? -10.484 -21.836 13.280 1.00 97.38 326 ARG A CA 1
ATOM 2593 C C . ARG A 1 326 ? -10.338 -23.239 13.869 1.00 97.38 326 ARG A C 1
ATOM 2595 O O . ARG A 1 326 ? -10.716 -23.444 15.019 1.00 97.38 326 ARG A O 1
ATOM 2602 N N . GLU A 1 327 ? -9.709 -24.163 13.141 1.00 97.31 327 GLU A N 1
ATOM 2603 C CA . GLU A 1 327 ? -9.383 -25.511 13.628 1.00 97.31 327 GLU A CA 1
ATOM 2604 C C . GLU A 1 327 ? -8.379 -25.488 14.793 1.00 97.31 327 GLU A C 1
ATOM 2606 O O . GLU A 1 327 ? -8.347 -26.409 15.605 1.00 97.31 327 GLU A O 1
ATOM 2611 N N . LEU A 1 328 ? -7.602 -24.407 14.927 1.00 97.12 328 LEU A N 1
ATOM 2612 C CA . LEU A 1 328 ? -6.662 -24.178 16.031 1.00 97.12 328 LEU A CA 1
ATOM 2613 C C . LEU A 1 328 ? -7.246 -23.284 17.141 1.00 97.12 328 LEU A C 1
ATOM 2615 O O . LEU A 1 328 ? -6.521 -22.839 18.031 1.00 97.12 328 LEU A O 1
ATOM 2619 N N . GLY A 1 329 ? -8.547 -22.981 17.088 1.00 96.12 329 GLY A N 1
ATOM 2620 C CA . GLY A 1 329 ? -9.225 -22.133 18.072 1.00 96.12 329 GLY A CA 1
ATOM 2621 C C . GLY A 1 329 ? -9.053 -20.626 17.855 1.00 96.12 329 GLY A C 1
ATOM 2622 O O . GLY A 1 329 ? -9.441 -19.842 18.722 1.00 96.12 329 GLY A O 1
ATOM 2623 N N . VAL A 1 330 ? -8.516 -20.181 16.711 1.00 97.19 330 VAL A N 1
ATOM 2624 C CA . VAL A 1 330 ? -8.481 -18.752 16.344 1.00 97.19 330 VAL A CA 1
ATOM 2625 C C . VAL A 1 330 ? -9.827 -18.348 15.728 1.00 97.19 330 VAL A C 1
ATOM 2627 O O . VAL A 1 330 ? -9.937 -18.068 14.536 1.00 97.19 330 VAL A O 1
ATOM 2630 N N . THR A 1 331 ? -10.888 -18.370 16.530 1.00 97.12 331 THR A N 1
ATOM 2631 C CA . THR A 1 331 ? -12.270 -18.166 16.054 1.00 97.12 331 THR A CA 1
ATOM 2632 C C . THR A 1 331 ? -12.705 -16.705 15.992 1.00 97.12 331 THR A C 1
ATOM 2634 O O . THR A 1 331 ? -13.748 -16.414 15.417 1.00 97.12 331 THR A O 1
ATOM 2637 N N . HIS A 1 332 ? -11.920 -15.799 16.575 1.00 97.88 332 HIS A N 1
ATOM 2638 C CA . HIS A 1 332 ? -12.187 -14.362 16.597 1.00 97.88 332 HIS A CA 1
ATOM 2639 C C . HIS A 1 332 ? -11.438 -13.634 15.486 1.00 97.88 332 HIS A C 1
ATOM 2641 O O . HIS A 1 332 ? -10.287 -13.971 15.189 1.00 97.88 332 HIS A O 1
ATOM 2647 N N . TYR A 1 333 ? -12.087 -12.633 14.892 1.00 97.94 333 TYR A N 1
ATOM 2648 C CA . TYR A 1 333 ? -11.551 -11.865 13.773 1.00 97.94 333 TYR A CA 1
ATOM 2649 C C . TYR A 1 333 ? -10.363 -11.007 14.211 1.00 97.94 333 TYR A C 1
ATOM 2651 O O . TYR A 1 333 ? -9.269 -11.156 13.676 1.00 97.94 333 TYR A O 1
ATOM 2659 N N . SER A 1 334 ? -10.556 -10.156 15.223 1.00 97.25 334 SER A N 1
ATOM 2660 C CA . SER A 1 334 ? -9.535 -9.244 15.749 1.00 97.25 334 SER A CA 1
ATOM 2661 C C . SER A 1 334 ? -9.126 -9.666 17.158 1.00 97.25 334 SER A C 1
ATOM 2663 O O . SER A 1 334 ? -9.919 -9.589 18.097 1.00 97.25 334 SER A O 1
ATOM 2665 N N . ASN A 1 335 ? -7.887 -10.137 17.315 1.00 97.75 335 ASN A N 1
ATOM 2666 C CA . ASN A 1 335 ? -7.342 -10.614 18.587 1.00 97.75 335 ASN A CA 1
ATOM 2667 C C . ASN A 1 335 ? -6.306 -9.619 19.119 1.00 97.75 335 ASN A C 1
ATOM 2669 O O . ASN A 1 335 ? -5.149 -9.633 18.700 1.00 97.75 335 ASN A O 1
ATOM 2673 N N . VAL A 1 336 ? -6.707 -8.762 20.053 1.00 97.81 336 VAL A N 1
ATOM 2674 C CA . VAL A 1 336 ? -5.850 -7.754 20.684 1.00 97.81 336 VAL A CA 1
ATOM 2675 C C . VAL A 1 336 ? -5.082 -8.391 21.842 1.00 97.81 336 VAL A C 1
ATOM 2677 O O . VAL A 1 336 ? -5.633 -8.636 22.916 1.00 97.81 336 VAL A O 1
ATOM 2680 N N . ILE A 1 337 ? -3.796 -8.656 21.630 1.00 97.44 337 ILE A N 1
ATOM 2681 C CA . ILE A 1 337 ? -2.893 -9.251 22.616 1.00 97.44 337 ILE A CA 1
ATOM 2682 C C . ILE A 1 337 ? -2.123 -8.129 23.303 1.00 97.44 337 ILE A C 1
ATOM 2684 O O . ILE A 1 337 ? -1.199 -7.539 22.741 1.00 97.44 337 ILE A O 1
ATOM 2688 N N . LEU A 1 338 ? -2.526 -7.821 24.531 1.00 96.50 338 LEU A N 1
ATOM 2689 C CA . LEU A 1 338 ? -1.987 -6.706 25.295 1.00 96.50 338 LEU A CA 1
ATOM 2690 C C . LEU A 1 338 ? -0.736 -7.097 26.076 1.00 96.50 338 LEU A C 1
ATOM 2692 O O . LEU A 1 338 ? -0.617 -8.207 26.607 1.00 96.50 338 LEU A O 1
ATOM 2696 N N . ASN A 1 339 ? 0.161 -6.128 26.226 1.00 95.50 339 ASN A N 1
ATOM 2697 C CA . ASN A 1 339 ? 1.292 -6.219 27.129 1.00 95.50 339 ASN A CA 1
ATOM 2698 C C . ASN A 1 339 ? 0.804 -6.507 28.557 1.00 95.50 339 ASN A C 1
ATOM 2700 O O . ASN A 1 339 ? -0.034 -5.796 29.122 1.00 95.50 339 ASN A O 1
ATOM 2704 N N . LYS A 1 340 ? 1.340 -7.576 29.156 1.00 92.75 340 LYS A N 1
ATOM 2705 C CA . LYS A 1 340 ? 0.973 -8.024 30.507 1.00 92.75 340 LYS A CA 1
ATOM 2706 C C . LYS A 1 340 ? 1.347 -6.996 31.578 1.00 92.75 340 LYS A C 1
ATOM 2708 O O . LYS A 1 340 ? 0.681 -6.948 32.608 1.00 92.75 340 LYS A O 1
ATOM 2713 N N . ALA A 1 341 ? 2.377 -6.185 31.329 1.00 92.38 341 ALA A N 1
ATOM 2714 C CA . ALA A 1 341 ? 2.861 -5.158 32.246 1.00 92.38 341 ALA A CA 1
ATOM 2715 C C . ALA A 1 341 ? 2.027 -3.867 32.222 1.00 92.38 341 ALA A C 1
ATOM 2717 O O . ALA A 1 341 ? 2.162 -3.055 33.135 1.00 92.38 341 ALA A O 1
ATOM 2718 N N . LEU A 1 342 ? 1.156 -3.683 31.223 1.00 91.31 342 LEU A N 1
ATOM 2719 C CA . LEU A 1 342 ? 0.286 -2.512 31.107 1.00 91.31 342 LEU A CA 1
ATOM 2720 C C . LEU A 1 342 ? -0.675 -2.469 32.304 1.00 91.31 342 LEU A C 1
ATOM 2722 O O . LEU A 1 342 ? -1.380 -3.445 32.558 1.00 91.31 342 LEU A O 1
ATOM 2726 N N . LYS A 1 343 ? -0.740 -1.370 33.056 1.00 92.25 343 LYS A N 1
ATOM 2727 C CA . LYS A 1 343 ? -1.591 -1.246 34.258 1.00 92.25 343 LYS A CA 1
ATOM 2728 C C . LYS A 1 343 ? -2.745 -0.278 34.056 1.00 92.25 343 LYS A C 1
ATOM 2730 O O . LYS A 1 343 ? -3.809 -0.494 34.626 1.00 92.25 343 LYS A O 1
ATOM 2735 N N . SER A 1 344 ? -2.538 0.759 33.254 1.00 93.56 344 SER A N 1
ATOM 2736 C CA . SER A 1 344 ? -3.509 1.825 33.017 1.00 93.56 344 SER A CA 1
ATOM 2737 C C . SER A 1 344 ? -3.388 2.401 31.606 1.00 93.56 344 SER A C 1
ATOM 2739 O O . SER A 1 344 ? -2.444 2.103 30.874 1.00 93.56 344 SER A O 1
ATOM 2741 N N . LEU A 1 345 ? -4.312 3.295 31.240 1.00 92.31 345 LEU A N 1
ATOM 2742 C CA . LEU A 1 345 ? -4.257 4.029 29.968 1.00 92.31 345 LEU A CA 1
ATOM 2743 C C . LEU A 1 345 ? -2.969 4.849 29.792 1.00 92.31 345 LEU A C 1
ATOM 2745 O O . LEU A 1 345 ? -2.569 5.120 28.662 1.00 92.31 345 LEU A O 1
ATOM 2749 N N . LYS A 1 346 ? -2.325 5.266 30.890 1.00 93.19 346 LYS A N 1
ATOM 2750 C CA . LYS A 1 346 ? -1.109 6.097 30.848 1.00 93.19 346 LYS A CA 1
ATOM 2751 C C . LYS A 1 346 ? 0.089 5.344 30.282 1.00 93.19 346 LYS A C 1
ATOM 2753 O O . LYS A 1 346 ? 0.964 5.967 29.696 1.00 93.19 346 LYS A O 1
ATOM 2758 N N . ASP A 1 347 ? 0.077 4.020 30.395 1.00 93.81 347 ASP A N 1
ATOM 2759 C CA . ASP A 1 347 ? 1.180 3.167 29.960 1.00 93.81 347 ASP A CA 1
ATOM 2760 C C . ASP A 1 347 ? 1.128 2.879 28.445 1.00 93.81 347 ASP A C 1
ATOM 2762 O O . ASP A 1 347 ? 2.093 2.368 27.886 1.00 93.81 347 ASP A O 1
ATOM 2766 N N . MET A 1 348 ? 0.020 3.198 27.752 1.00 92.12 348 MET A N 1
ATOM 2767 C CA . MET A 1 348 ? -0.178 2.845 26.332 1.00 92.12 348 MET A CA 1
ATOM 2768 C C . MET A 1 348 ? 0.864 3.471 25.401 1.00 92.12 348 MET A C 1
ATOM 2770 O O . MET A 1 348 ? 1.292 2.841 24.437 1.00 92.12 348 MET A O 1
ATOM 2774 N N . LYS A 1 349 ? 1.290 4.700 25.701 1.00 92.69 349 LYS A N 1
ATOM 2775 C CA . LYS A 1 349 ? 2.314 5.391 24.917 1.00 92.69 349 LYS A CA 1
ATOM 2776 C C . LYS A 1 349 ? 3.674 4.707 25.042 1.00 92.69 349 LYS A C 1
ATOM 2778 O O . LYS A 1 349 ? 4.354 4.504 24.042 1.00 92.69 349 LYS A O 1
ATOM 2783 N N . ASP A 1 350 ? 4.049 4.339 26.263 1.00 94.00 350 ASP A N 1
ATOM 2784 C CA . ASP A 1 350 ? 5.326 3.679 26.541 1.00 94.00 350 ASP A CA 1
ATOM 2785 C C . ASP A 1 350 ? 5.321 2.229 26.030 1.00 94.00 350 ASP A C 1
ATOM 2787 O O . ASP A 1 350 ? 6.357 1.696 25.626 1.00 94.00 350 ASP A O 1
ATOM 2791 N N . ASP A 1 351 ? 4.145 1.597 25.958 1.00 94.19 351 ASP A N 1
ATOM 2792 C CA . ASP A 1 351 ? 3.987 0.271 25.365 1.00 94.19 351 ASP A CA 1
ATOM 2793 C C . ASP A 1 351 ? 4.421 0.236 23.892 1.00 94.19 351 ASP A C 1
ATOM 2795 O O . ASP A 1 351 ? 5.094 -0.707 23.478 1.00 94.19 351 ASP A O 1
ATOM 2799 N N . ALA A 1 352 ? 4.163 1.300 23.122 1.00 90.44 352 ALA A N 1
ATOM 2800 C CA . ALA A 1 352 ? 4.619 1.413 21.734 1.00 90.44 352 ALA A CA 1
ATOM 2801 C C . ALA A 1 352 ? 6.153 1.365 21.580 1.00 90.44 352 ALA A C 1
ATOM 2803 O O . ALA A 1 352 ? 6.643 1.085 20.489 1.00 90.44 352 ALA A O 1
ATOM 2804 N N . HIS A 1 353 ? 6.906 1.585 22.662 1.00 93.31 353 HIS A N 1
ATOM 2805 C CA . HIS A 1 353 ? 8.366 1.480 22.713 1.00 93.31 353 HIS A CA 1
ATOM 2806 C C . HIS A 1 353 ? 8.863 0.283 23.536 1.00 93.31 353 HIS A C 1
ATOM 2808 O O . HIS A 1 353 ? 10.069 0.052 23.622 1.00 93.31 353 HIS A O 1
ATOM 2814 N N . SER A 1 354 ? 7.961 -0.518 24.108 1.00 95.69 354 SER A N 1
ATOM 2815 C CA . SER A 1 354 ? 8.337 -1.714 24.863 1.00 95.69 354 SER A CA 1
ATOM 2816 C C . SER A 1 354 ? 9.054 -2.737 23.973 1.00 95.69 354 SER A C 1
ATOM 2818 O O . SER A 1 354 ? 8.838 -2.748 22.750 1.00 95.69 354 SER A O 1
ATOM 2820 N N . PRO A 1 355 ? 9.887 -3.626 24.550 1.00 95.75 355 PRO A N 1
ATOM 2821 C CA . PRO A 1 355 ? 10.518 -4.707 23.803 1.00 95.75 355 PRO A CA 1
ATOM 2822 C C . PRO A 1 355 ? 9.490 -5.536 23.027 1.00 95.75 355 PRO A C 1
ATOM 2824 O O . PRO A 1 355 ? 8.389 -5.803 23.515 1.00 95.75 355 PRO A O 1
ATOM 2827 N N . TRP A 1 356 ? 9.857 -6.015 21.836 1.00 96.38 356 TRP A N 1
ATOM 2828 C CA . TRP A 1 356 ? 8.978 -6.834 20.988 1.00 96.38 356 TRP A CA 1
ATOM 2829 C C . TRP A 1 356 ? 8.475 -8.114 21.672 1.00 96.38 356 TRP A C 1
ATOM 2831 O O . TRP A 1 356 ? 7.437 -8.656 21.291 1.00 96.38 356 TRP A O 1
ATOM 2841 N N . SER A 1 357 ? 9.176 -8.589 22.705 1.00 96.38 357 SER A N 1
ATOM 2842 C CA . SER A 1 357 ? 8.768 -9.714 23.550 1.00 96.38 357 SER A CA 1
ATOM 2843 C C . SER A 1 357 ? 7.532 -9.427 24.414 1.00 96.38 357 SER A C 1
ATOM 2845 O O . SER A 1 357 ? 6.902 -10.372 24.889 1.00 96.38 357 SER A O 1
ATOM 2847 N N . GLU A 1 358 ? 7.169 -8.156 24.600 1.00 95.44 358 GLU A N 1
ATOM 2848 C CA . GLU A 1 358 ? 6.127 -7.710 25.536 1.00 95.44 358 GLU A CA 1
ATOM 2849 C C . GLU A 1 358 ? 5.084 -6.785 24.896 1.00 95.44 358 GLU A C 1
ATOM 2851 O O . GLU A 1 358 ? 3.902 -6.923 25.210 1.00 95.44 358 GLU A O 1
ATOM 2856 N N . ARG A 1 359 ? 5.498 -5.912 23.964 1.00 95.69 359 ARG A N 1
ATOM 2857 C CA . ARG A 1 359 ? 4.675 -4.887 23.286 1.00 95.69 359 ARG A CA 1
ATOM 2858 C C . ARG A 1 359 ? 3.291 -5.389 22.861 1.00 95.69 359 ARG A C 1
ATOM 2860 O O . ARG A 1 359 ? 3.195 -6.482 22.300 1.00 95.69 359 ARG A O 1
ATOM 2867 N N . SER A 1 360 ? 2.219 -4.628 23.068 1.00 96.94 360 SER A N 1
ATOM 2868 C CA . SER A 1 360 ? 0.893 -5.056 22.591 1.00 96.94 360 SER A CA 1
ATOM 2869 C C . SER A 1 360 ? 0.847 -5.172 21.065 1.00 96.94 360 SER A C 1
ATOM 2871 O O . SER A 1 360 ? 1.435 -4.361 20.358 1.00 96.94 360 SER A O 1
ATOM 2873 N N . PHE A 1 361 ? 0.115 -6.151 20.539 1.00 97.50 361 PHE A N 1
ATOM 2874 C CA . PHE A 1 361 ? -0.152 -6.269 19.105 1.00 97.50 361 PHE A CA 1
ATOM 2875 C C . PHE A 1 361 ? -1.550 -6.830 18.857 1.00 97.50 361 PHE A C 1
ATOM 2877 O O . PHE A 1 361 ? -2.130 -7.495 19.710 1.00 97.50 361 PHE A O 1
ATOM 2884 N N . THR A 1 362 ? -2.096 -6.580 17.673 1.00 97.94 362 THR A N 1
ATOM 2885 C CA . THR A 1 362 ? -3.340 -7.208 17.214 1.00 97.94 362 THR A CA 1
ATOM 2886 C C . THR A 1 362 ? -3.011 -8.298 16.210 1.00 97.94 362 THR A C 1
ATOM 2888 O O . THR A 1 362 ? -2.219 -8.059 15.303 1.00 97.94 362 THR A O 1
ATOM 2891 N N . PHE A 1 363 ? -3.607 -9.478 16.356 1.00 98.38 363 PHE A N 1
ATOM 2892 C CA . PHE A 1 363 ? -3.599 -10.524 15.342 1.00 98.38 363 PHE A CA 1
ATOM 2893 C C . PHE A 1 363 ? -4.982 -10.652 14.707 1.00 98.38 363 PHE A C 1
ATOM 2895 O O . PHE A 1 363 ? -5.957 -11.018 15.368 1.00 98.38 363 PHE A O 1
ATOM 2902 N N . VAL A 1 364 ? -5.050 -10.352 13.416 1.00 98.19 364 VAL A N 1
ATOM 2903 C CA . VAL A 1 364 ? -6.267 -10.442 12.614 1.00 98.19 364 VAL A CA 1
ATOM 2904 C C . VAL A 1 364 ? -6.300 -11.793 11.917 1.00 98.19 364 VAL A C 1
ATOM 2906 O O . VAL A 1 364 ? -5.353 -12.123 11.201 1.00 98.19 364 VAL A O 1
ATOM 2909 N N . ASN A 1 365 ? -7.377 -12.555 12.094 1.00 98.25 365 ASN A N 1
ATOM 2910 C CA . ASN A 1 365 ? -7.669 -13.750 11.311 1.00 98.25 365 ASN A CA 1
ATOM 2911 C C . ASN A 1 365 ? -8.770 -13.440 10.289 1.00 98.25 365 ASN A C 1
ATOM 2913 O O . ASN A 1 365 ? -9.961 -13.495 10.600 1.00 98.25 365 ASN A O 1
ATOM 2917 N N . TYR A 1 366 ? -8.376 -13.172 9.043 1.00 98.00 366 TYR A N 1
ATOM 2918 C CA . TYR A 1 366 ? -9.331 -12.884 7.972 1.00 98.00 366 TYR A CA 1
ATOM 2919 C C . TYR A 1 366 ? -10.165 -14.108 7.567 1.00 98.00 366 TYR A C 1
ATOM 2921 O O . TYR A 1 366 ? -11.200 -13.937 6.931 1.00 98.00 366 TYR A O 1
ATOM 2929 N N . GLY A 1 367 ? -9.759 -15.327 7.953 1.00 96.88 367 GLY A N 1
ATOM 2930 C CA . GLY A 1 367 ? -10.501 -16.567 7.692 1.00 96.88 367 GLY A CA 1
ATOM 2931 C C . GLY A 1 367 ? -11.781 -16.735 8.522 1.00 96.88 367 GLY A C 1
ATOM 2932 O O . GLY A 1 367 ? -12.573 -17.636 8.253 1.00 96.88 367 GLY A O 1
ATOM 2933 N N . VAL A 1 368 ? -12.017 -15.869 9.517 1.00 97.69 368 VAL A N 1
ATOM 2934 C CA . VAL A 1 368 ? -13.277 -15.850 10.288 1.00 97.69 368 VAL A CA 1
ATOM 2935 C C . VAL A 1 368 ? -14.461 -15.392 9.431 1.00 97.69 368 VAL A C 1
ATOM 2937 O O . VAL A 1 368 ? -15.596 -15.795 9.679 1.00 97.69 368 VAL A O 1
ATOM 2940 N N . ILE A 1 369 ? -14.191 -14.599 8.396 1.00 97.12 369 ILE A N 1
ATOM 2941 C CA . ILE A 1 369 ? -15.175 -14.103 7.435 1.00 97.12 369 ILE A CA 1
ATOM 2942 C C . ILE A 1 369 ? -14.831 -14.595 6.022 1.00 97.12 369 ILE A C 1
ATOM 2944 O O . ILE A 1 369 ? -13.724 -15.065 5.765 1.00 97.12 369 ILE A O 1
ATOM 2948 N N . ASP A 1 370 ? -15.750 -14.443 5.067 1.00 95.69 370 ASP A N 1
ATOM 2949 C CA . ASP A 1 370 ? -15.484 -14.732 3.648 1.00 95.69 370 ASP A CA 1
ATOM 2950 C C . ASP A 1 370 ? -14.650 -13.615 2.986 1.00 95.69 370 ASP A C 1
ATOM 2952 O O . ASP A 1 370 ? -15.066 -12.979 2.021 1.00 95.69 370 ASP A O 1
ATOM 2956 N N . ALA A 1 371 ? -13.462 -13.324 3.529 1.00 96.56 371 ALA A N 1
ATOM 2957 C CA . ALA A 1 371 ? -12.616 -12.215 3.079 1.00 96.56 371 ALA A CA 1
ATOM 2958 C C . ALA A 1 371 ? -12.125 -12.372 1.629 1.00 96.56 371 ALA A C 1
ATOM 2960 O O . ALA A 1 371 ? -11.747 -11.383 1.000 1.00 96.56 371 ALA A O 1
ATOM 2961 N N . GLN A 1 372 ? -12.117 -13.603 1.101 1.00 95.75 372 GLN A N 1
ATOM 2962 C CA . GLN A 1 372 ? -11.619 -13.946 -0.233 1.00 95.75 372 GLN A CA 1
ATOM 2963 C C . GLN A 1 372 ? -10.166 -13.484 -0.468 1.00 95.75 372 GLN A C 1
ATOM 2965 O O . GLN A 1 372 ? -9.836 -12.883 -1.490 1.00 95.75 372 GLN A O 1
ATOM 2970 N N . LEU A 1 373 ? -9.284 -13.772 0.495 1.00 96.69 373 LEU A N 1
ATOM 2971 C CA . LEU A 1 373 ? -7.850 -13.444 0.432 1.00 96.69 373 LEU A CA 1
ATOM 2972 C C . LEU A 1 373 ? -6.952 -14.665 0.186 1.00 96.69 373 LEU A C 1
ATOM 2974 O O . LEU A 1 373 ? -5.782 -14.519 -0.160 1.00 96.69 373 LEU A O 1
ATOM 2978 N N . CYS A 1 374 ? -7.485 -15.876 0.325 1.00 96.25 374 CYS A N 1
ATOM 2979 C CA . CYS A 1 374 ? -6.786 -17.126 0.044 1.00 96.25 374 CYS A CA 1
ATOM 2980 C C . CYS A 1 374 ? -7.779 -18.229 -0.369 1.00 96.25 374 CYS A C 1
ATOM 2982 O O . CYS A 1 374 ? -8.990 -18.049 -0.214 1.00 96.25 374 CYS A O 1
ATOM 2984 N N . PRO A 1 375 ? -7.304 -19.361 -0.924 1.00 94.25 375 PRO A N 1
ATOM 2985 C CA . PRO A 1 375 ? -8.153 -20.511 -1.230 1.00 94.25 375 PRO A CA 1
ATOM 2986 C C . PRO A 1 375 ? -8.819 -21.107 0.017 1.00 94.25 375 PRO A C 1
ATOM 2988 O O . PRO A 1 375 ? -8.327 -20.939 1.133 1.00 94.25 375 PRO A O 1
ATOM 2991 N N . GLN A 1 376 ? -9.904 -21.862 -0.185 1.00 92.56 376 GLN A N 1
ATOM 2992 C CA . GLN A 1 376 ? -10.534 -22.644 0.884 1.00 92.56 376 GLN A CA 1
ATOM 2993 C C . GLN A 1 376 ? -9.541 -23.628 1.522 1.00 92.56 376 GLN A C 1
ATOM 2995 O O . GLN A 1 376 ? -8.667 -24.167 0.842 1.00 92.56 376 GLN A O 1
ATOM 3000 N N . GLY A 1 377 ? -9.685 -23.850 2.831 1.00 95.00 377 GLY A N 1
ATOM 3001 C CA . GLY A 1 377 ? -8.776 -24.684 3.624 1.00 95.00 377 GLY A CA 1
ATOM 3002 C C . GLY A 1 377 ? -7.445 -24.010 3.979 1.00 95.00 377 GLY A C 1
ATOM 3003 O O . GLY A 1 377 ? -6.636 -24.613 4.669 1.00 95.00 377 GLY A O 1
ATOM 3004 N N . LYS A 1 378 ? -7.208 -22.771 3.531 1.00 97.62 378 LYS A N 1
ATOM 3005 C CA . LYS A 1 378 ? -6.091 -21.919 3.961 1.00 97.62 378 LYS A CA 1
ATOM 3006 C C . LYS A 1 378 ? -6.616 -20.716 4.739 1.00 97.62 378 LYS A C 1
ATOM 3008 O O . LYS A 1 378 ? -7.794 -20.377 4.651 1.00 97.62 378 LYS A O 1
ATOM 3013 N N . SER A 1 379 ? -5.725 -20.041 5.457 1.00 97.94 379 SER A N 1
ATOM 3014 C CA . SER A 1 379 ? -6.031 -18.798 6.169 1.00 97.94 379 SER A CA 1
ATOM 3015 C C . SER A 1 379 ? -4.970 -17.745 5.918 1.00 97.94 379 SER A C 1
ATOM 3017 O O . SER A 1 379 ? -3.782 -18.043 5.794 1.00 97.94 379 SER A O 1
ATOM 3019 N N . PHE A 1 380 ? -5.407 -16.494 5.896 1.00 98.00 380 PHE A N 1
ATOM 3020 C CA . PHE A 1 380 ? -4.537 -15.332 5.890 1.00 98.00 380 PHE A CA 1
ATOM 3021 C C . PHE A 1 380 ? -4.762 -14.536 7.172 1.00 98.00 380 PHE A C 1
ATOM 3023 O O . PHE A 1 380 ? -5.903 -14.300 7.576 1.00 98.00 380 PHE A O 1
ATOM 3030 N N . GLY A 1 381 ? -3.673 -14.118 7.805 1.00 98.06 381 GLY A N 1
ATOM 3031 C CA . GLY A 1 381 ? -3.722 -13.292 8.998 1.00 98.06 381 GLY A CA 1
ATOM 3032 C C . GLY A 1 381 ? -2.634 -12.235 9.014 1.00 98.06 381 GLY A C 1
ATOM 3033 O O . GLY A 1 381 ? -1.647 -12.317 8.281 1.00 98.06 381 GLY A O 1
ATOM 3034 N N . VAL A 1 382 ? -2.820 -11.224 9.856 1.00 98.56 382 VAL A N 1
ATOM 3035 C CA . VAL A 1 382 ? -1.867 -10.120 9.998 1.00 98.56 382 VAL A CA 1
ATOM 3036 C C . VAL A 1 382 ? -1.650 -9.816 11.466 1.00 98.56 382 VAL A C 1
ATOM 3038 O O . VAL A 1 382 ? -2.603 -9.570 12.200 1.00 98.56 382 VAL A O 1
ATOM 3041 N N . ILE A 1 383 ? -0.388 -9.800 11.890 1.00 98.50 383 ILE A N 1
ATOM 3042 C CA . ILE A 1 383 ? -0.004 -9.128 13.133 1.00 98.50 383 ILE A CA 1
ATOM 3043 C C . ILE A 1 383 ? 0.194 -7.649 12.815 1.00 98.50 383 ILE A C 1
ATOM 3045 O O . ILE A 1 383 ? 0.915 -7.330 11.874 1.00 98.50 383 ILE A O 1
ATOM 3049 N N . CYS A 1 384 ? -0.401 -6.752 13.596 1.00 97.44 384 CYS A N 1
ATOM 3050 C CA . CYS A 1 384 ? -0.233 -5.309 13.469 1.00 97.44 384 CYS A CA 1
ATOM 3051 C C . CYS A 1 384 ? 0.039 -4.664 14.833 1.00 97.44 384 CYS A C 1
ATOM 3053 O O . CYS A 1 384 ? -0.590 -5.012 15.835 1.00 97.44 384 CYS A O 1
ATOM 3055 N N . THR A 1 385 ? 0.974 -3.720 14.875 1.00 95.94 385 THR A N 1
ATOM 3056 C CA . THR A 1 385 ? 1.346 -2.975 16.084 1.00 95.94 385 THR A CA 1
ATOM 3057 C C . THR A 1 385 ? 1.839 -1.578 15.731 1.00 95.94 385 THR A C 1
ATOM 3059 O O . THR A 1 385 ? 2.336 -1.345 14.630 1.00 95.94 385 THR A O 1
ATOM 3062 N N . THR A 1 386 ? 1.728 -0.652 16.681 1.00 95.88 386 THR A N 1
ATOM 3063 C CA . THR A 1 386 ? 2.337 0.679 16.599 1.00 95.88 386 THR A CA 1
ATOM 3064 C C . THR A 1 386 ? 3.856 0.579 16.467 1.00 95.88 386 THR A C 1
ATOM 3066 O O . THR A 1 386 ? 4.483 -0.274 17.108 1.00 95.88 386 THR A O 1
ATOM 3069 N N . ASP A 1 387 ? 4.427 1.454 15.637 1.00 96.19 387 ASP A N 1
ATOM 3070 C CA . ASP A 1 387 ? 5.866 1.536 15.388 1.00 96.19 387 ASP A CA 1
ATOM 3071 C C . ASP A 1 387 ? 6.285 2.923 14.857 1.00 96.19 387 ASP A C 1
ATOM 3073 O O . ASP A 1 387 ? 5.427 3.752 14.525 1.00 96.19 387 ASP A O 1
ATOM 3077 N N . TYR A 1 388 ? 7.590 3.195 14.740 1.00 96.31 388 TYR A N 1
ATOM 3078 C CA . TYR A 1 388 ? 8.102 4.502 14.297 1.00 96.31 388 TYR A CA 1
ATOM 3079 C C . TYR A 1 388 ? 9.222 4.381 13.266 1.00 96.31 388 TYR A C 1
ATOM 3081 O O . TYR A 1 388 ? 10.046 3.479 13.317 1.00 96.31 388 TYR A O 1
ATOM 3089 N N . LEU A 1 389 ? 9.288 5.326 12.320 1.00 96.50 389 LEU A N 1
ATOM 3090 C CA . LEU A 1 389 ? 10.339 5.337 11.293 1.00 96.50 389 LEU A CA 1
ATOM 3091 C C . LEU A 1 389 ? 11.753 5.480 11.875 1.00 96.50 389 LEU A C 1
ATOM 3093 O O . LEU A 1 389 ? 12.676 4.869 11.338 1.00 96.50 389 LEU A O 1
ATOM 3097 N N . ALA A 1 390 ? 11.890 6.210 12.984 1.00 95.06 390 ALA A N 1
ATOM 3098 C CA . ALA A 1 390 ? 13.157 6.407 13.686 1.00 95.06 390 ALA A CA 1
ATOM 3099 C C . ALA A 1 390 ? 13.827 5.085 14.104 1.00 95.06 390 ALA A C 1
ATOM 3101 O O . ALA A 1 390 ? 15.050 5.002 14.131 1.00 95.06 390 ALA A O 1
ATOM 3102 N N . ASP A 1 391 ? 13.043 4.027 14.333 1.00 93.88 391 ASP A N 1
ATOM 3103 C CA . ASP A 1 391 ? 13.553 2.708 14.725 1.00 93.88 391 ASP A CA 1
ATOM 3104 C C . ASP A 1 391 ? 14.168 1.918 13.545 1.00 93.88 391 ASP A C 1
ATOM 3106 O O . ASP A 1 391 ? 14.699 0.821 13.734 1.00 93.88 391 ASP A O 1
ATOM 3110 N N . TRP A 1 392 ? 14.091 2.453 12.314 1.00 95.88 392 TRP A N 1
ATOM 3111 C CA . TRP A 1 392 ? 14.495 1.763 11.078 1.00 95.88 392 TRP A CA 1
ATOM 3112 C C . TRP A 1 392 ? 15.300 2.608 10.083 1.00 95.88 392 TRP A C 1
ATOM 3114 O O . TRP A 1 392 ? 15.866 2.052 9.133 1.00 95.88 392 TRP A O 1
ATOM 3124 N N . GLU A 1 393 ? 15.273 3.939 10.192 1.00 92.75 393 GLU A N 1
ATOM 3125 C CA . GLU A 1 393 ? 15.786 4.823 9.137 1.00 92.75 393 GLU A CA 1
ATOM 3126 C C . GLU A 1 393 ? 17.311 4.798 9.013 1.00 92.75 393 GLU A C 1
ATOM 3128 O O . GLU A 1 393 ? 17.807 4.722 7.888 1.00 92.75 393 GLU A O 1
ATOM 3133 N N . GLU A 1 394 ? 18.018 4.700 10.140 1.00 93.81 394 GLU A N 1
ATOM 3134 C CA . GLU A 1 394 ? 19.487 4.666 10.213 1.00 93.81 394 GLU A CA 1
ATOM 3135 C C . GLU A 1 394 ? 20.099 3.292 9.879 1.00 93.81 394 GLU A C 1
ATOM 3137 O O . GLU A 1 394 ? 21.316 3.147 9.792 1.00 93.81 394 GLU A O 1
ATOM 3142 N N . LEU A 1 395 ? 19.271 2.262 9.670 1.00 94.75 395 LEU A N 1
ATOM 3143 C CA . LEU A 1 395 ? 19.749 0.916 9.354 1.00 94.75 395 LEU A CA 1
ATOM 3144 C C . LEU A 1 395 ? 20.117 0.789 7.875 1.00 94.75 395 LEU A C 1
ATOM 3146 O O . LEU A 1 395 ? 19.307 1.093 6.981 1.00 94.75 395 LEU A O 1
ATOM 3150 N N . ASP A 1 396 ? 21.301 0.229 7.623 1.00 93.56 396 ASP A N 1
ATOM 3151 C CA . ASP A 1 396 ? 21.681 -0.237 6.295 1.00 93.56 396 ASP A CA 1
ATOM 3152 C C . ASP A 1 396 ? 20.813 -1.432 5.851 1.00 93.56 396 ASP A C 1
ATOM 3154 O O . ASP A 1 396 ? 20.002 -1.973 6.605 1.00 93.56 396 ASP A O 1
ATOM 3158 N N . ASN A 1 397 ? 20.946 -1.859 4.593 1.00 89.00 397 ASN A N 1
ATOM 3159 C CA . ASN A 1 397 ? 20.107 -2.937 4.066 1.00 89.00 397 ASN A CA 1
ATOM 3160 C C . ASN A 1 397 ? 20.289 -4.271 4.809 1.00 89.00 397 ASN A C 1
ATOM 3162 O O . ASN A 1 397 ? 19.325 -5.023 4.922 1.00 89.00 397 ASN A O 1
ATOM 3166 N N . LYS A 1 398 ? 21.495 -4.593 5.286 1.00 89.19 398 LYS A N 1
ATOM 3167 C CA . LYS A 1 398 ? 21.782 -5.872 5.943 1.00 89.19 398 LYS A CA 1
ATOM 3168 C C . LYS A 1 398 ? 21.193 -5.883 7.351 1.00 89.19 398 LYS A C 1
ATOM 3170 O O . LYS A 1 398 ? 20.487 -6.832 7.699 1.00 89.19 398 LYS A O 1
ATOM 3175 N N . ASP A 1 399 ? 21.436 -4.828 8.117 1.00 95.94 399 ASP A N 1
ATOM 3176 C CA . ASP A 1 399 ? 20.938 -4.692 9.484 1.00 95.94 399 ASP A CA 1
ATOM 3177 C C . ASP A 1 399 ? 19.417 -4.516 9.503 1.00 95.94 399 ASP A C 1
ATOM 3179 O O . ASP A 1 399 ? 18.737 -5.132 10.322 1.00 95.94 399 ASP A O 1
ATOM 3183 N N . TYR A 1 400 ? 18.853 -3.811 8.516 1.00 96.19 400 TYR A N 1
ATOM 3184 C CA . TYR A 1 400 ? 17.405 -3.720 8.326 1.00 96.19 400 TYR A CA 1
ATOM 3185 C C . TYR A 1 400 ? 16.754 -5.099 8.136 1.00 96.19 400 TYR A C 1
ATOM 3187 O O . TYR A 1 400 ? 15.753 -5.400 8.786 1.00 96.19 400 TYR A O 1
ATOM 3195 N N . GLN A 1 401 ? 17.310 -5.965 7.276 1.00 94.19 401 GLN A N 1
ATOM 3196 C CA . GLN A 1 401 ? 16.765 -7.319 7.087 1.00 94.19 401 GLN A CA 1
ATOM 3197 C C . GLN A 1 401 ? 16.942 -8.190 8.334 1.00 94.19 401 GLN A C 1
ATOM 3199 O O . GLN A 1 401 ? 16.028 -8.935 8.687 1.00 94.19 401 GLN A O 1
ATOM 3204 N N . LYS A 1 402 ? 18.082 -8.075 9.025 1.00 96.12 402 LYS A N 1
ATOM 3205 C CA . LYS A 1 402 ? 18.330 -8.796 10.278 1.00 96.12 402 LYS A CA 1
ATOM 3206 C C . LYS A 1 402 ? 17.311 -8.408 11.354 1.00 96.12 402 LYS A C 1
ATOM 3208 O O . LYS A 1 402 ? 16.677 -9.289 11.925 1.00 96.12 402 LYS A O 1
ATOM 3213 N N . GLN A 1 403 ? 17.092 -7.112 11.575 1.00 97.06 403 GLN A N 1
ATOM 3214 C CA . GLN A 1 403 ? 16.127 -6.622 12.560 1.00 97.06 403 GLN A CA 1
ATOM 3215 C C . GLN A 1 403 ? 14.691 -7.018 12.197 1.00 97.06 403 GLN A C 1
ATOM 3217 O O . GLN A 1 403 ? 13.939 -7.447 13.068 1.00 97.06 403 GLN A O 1
ATOM 3222 N N . LYS A 1 404 ? 14.303 -6.955 10.913 1.00 97.69 404 LYS A N 1
ATOM 3223 C CA . LYS A 1 404 ? 12.988 -7.455 10.467 1.00 97.69 404 LYS A CA 1
ATOM 3224 C C . LYS A 1 404 ? 12.774 -8.918 10.842 1.00 97.69 404 LYS A C 1
ATOM 3226 O O . LYS A 1 404 ? 11.695 -9.273 11.308 1.00 97.69 404 LYS A O 1
ATOM 3231 N N . GLU A 1 405 ? 13.787 -9.751 10.638 1.00 97.62 405 GLU A N 1
ATOM 3232 C CA . GLU A 1 405 ? 13.727 -11.175 10.953 1.00 97.62 405 GLU A CA 1
ATOM 3233 C C . GLU A 1 405 ? 13.669 -11.431 12.470 1.00 97.62 405 GLU A C 1
ATOM 3235 O O . GLU A 1 405 ? 12.890 -12.270 12.923 1.00 97.62 405 GLU A O 1
ATOM 3240 N N . GLU A 1 406 ? 14.426 -10.679 13.275 1.00 97.62 406 GLU A N 1
ATOM 3241 C CA . GLU A 1 406 ? 14.364 -10.745 14.744 1.00 97.62 406 GLU A CA 1
ATOM 3242 C C . GLU A 1 406 ? 12.976 -10.355 15.278 1.00 97.62 406 GLU A C 1
ATOM 3244 O O . GLU A 1 406 ? 12.411 -11.056 16.127 1.00 97.62 406 GLU A O 1
ATOM 3249 N N . VAL A 1 407 ? 12.386 -9.283 14.739 1.00 97.69 407 VAL A N 1
ATOM 3250 C CA . VAL A 1 407 ? 11.021 -8.853 15.076 1.00 97.69 407 VAL A CA 1
ATOM 3251 C C . VAL A 1 407 ? 10.000 -9.910 14.666 1.00 97.69 407 VAL A C 1
ATOM 3253 O O . VAL A 1 407 ? 9.170 -10.298 15.491 1.00 97.69 407 VAL A O 1
ATOM 3256 N N . ALA A 1 408 ? 10.084 -10.427 13.434 1.00 98.19 408 ALA A N 1
ATOM 3257 C CA . ALA A 1 408 ? 9.188 -11.472 12.940 1.00 98.19 408 ALA A CA 1
ATOM 3258 C C . ALA A 1 408 ? 9.198 -12.689 13.867 1.00 98.19 408 ALA A C 1
ATOM 3260 O O . ALA A 1 408 ? 8.152 -13.087 14.374 1.00 98.19 408 ALA A O 1
ATOM 3261 N N . ARG A 1 409 ? 10.383 -13.240 14.158 1.00 98.25 409 ARG A N 1
ATOM 3262 C CA . ARG A 1 409 ? 10.534 -14.407 15.039 1.00 98.25 409 ARG A CA 1
ATOM 3263 C C . ARG A 1 409 ? 9.983 -14.146 16.431 1.00 98.25 409 ARG A C 1
ATOM 3265 O O . ARG A 1 409 ? 9.303 -15.002 16.989 1.00 98.25 409 ARG A O 1
ATOM 3272 N N . THR A 1 410 ? 10.240 -12.965 16.986 1.00 98.50 410 THR A N 1
ATOM 3273 C CA . THR A 1 410 ? 9.752 -12.608 18.322 1.00 98.50 410 THR A CA 1
ATOM 3274 C C . THR A 1 410 ? 8.225 -12.575 18.368 1.00 98.50 410 THR A C 1
ATOM 3276 O O . THR A 1 410 ? 7.628 -13.177 19.262 1.00 98.50 410 THR A O 1
ATOM 3279 N N . LEU A 1 411 ? 7.580 -11.926 17.395 1.00 98.56 411 LEU A N 1
ATOM 3280 C CA . LEU A 1 411 ? 6.120 -11.830 17.332 1.00 98.56 411 LEU A CA 1
ATOM 3281 C C . LEU A 1 411 ? 5.459 -13.175 16.993 1.00 98.56 411 LEU A C 1
ATOM 3283 O O . LEU A 1 411 ? 4.456 -13.522 17.611 1.00 98.56 411 LEU A O 1
ATOM 3287 N N . LEU A 1 412 ? 6.048 -13.972 16.098 1.00 98.62 412 LEU A N 1
ATOM 3288 C CA . LEU A 1 412 ? 5.582 -15.328 15.781 1.00 98.62 412 LEU A CA 1
ATOM 3289 C C . LEU A 1 412 ? 5.640 -16.251 17.004 1.00 98.62 412 LEU A C 1
ATOM 3291 O O . LEU A 1 412 ? 4.657 -16.916 17.316 1.00 98.62 412 LEU A O 1
ATOM 3295 N N . ASN A 1 413 ? 6.744 -16.229 17.757 1.00 98.25 413 ASN A N 1
ATOM 3296 C CA . ASN A 1 413 ? 6.876 -17.009 18.990 1.00 98.25 413 ASN A CA 1
ATOM 3297 C C . ASN A 1 413 ? 5.857 -16.580 20.056 1.00 98.25 413 ASN A C 1
ATOM 3299 O O . ASN A 1 413 ? 5.421 -17.390 20.872 1.00 98.25 413 ASN A O 1
ATOM 3303 N N . ARG A 1 414 ? 5.484 -15.295 20.094 1.00 97.75 414 ARG A N 1
ATOM 3304 C CA . ARG A 1 414 ? 4.413 -14.819 20.980 1.00 97.75 414 ARG A CA 1
ATOM 3305 C C . ARG A 1 414 ? 3.045 -15.283 20.508 1.00 97.75 414 ARG A C 1
ATOM 3307 O O . ARG A 1 414 ? 2.253 -15.703 21.343 1.00 97.75 414 ARG A O 1
ATOM 3314 N N . LEU A 1 415 ? 2.791 -15.245 19.203 1.00 97.88 415 LEU A N 1
ATOM 3315 C CA . LEU A 1 415 ? 1.553 -15.756 18.629 1.00 97.88 415 LEU A CA 1
ATOM 3316 C C . LEU A 1 415 ? 1.380 -17.253 18.923 1.00 97.88 415 LEU A C 1
ATOM 3318 O O . LEU A 1 415 ? 0.300 -17.660 19.333 1.00 97.88 415 LEU A O 1
ATOM 3322 N N . GLU A 1 416 ? 2.444 -18.052 18.816 1.00 97.94 416 GLU A N 1
ATOM 3323 C CA . GLU A 1 416 ? 2.408 -19.483 19.149 1.00 97.94 416 GLU A CA 1
ATOM 3324 C C . GLU A 1 416 ? 2.130 -19.760 20.629 1.00 97.94 416 GLU A C 1
ATOM 3326 O O . GLU A 1 416 ? 1.459 -20.731 20.967 1.00 97.94 416 GLU A O 1
ATOM 3331 N N . LYS A 1 417 ? 2.589 -18.890 21.534 1.00 96.00 417 LYS A N 1
ATOM 3332 C CA . LYS A 1 417 ? 2.236 -19.001 22.958 1.00 96.00 417 LYS A CA 1
ATOM 3333 C C . LYS A 1 417 ? 0.746 -18.763 23.206 1.00 96.00 417 LYS A C 1
ATOM 3335 O O . LYS A 1 417 ? 0.195 -19.353 24.129 1.00 96.00 417 LYS A O 1
ATOM 3340 N N . GLU A 1 418 ? 0.110 -17.898 22.417 1.00 95.62 418 GLU A N 1
ATOM 3341 C CA . GLU A 1 418 ? -1.334 -17.643 22.504 1.00 95.62 418 GLU A CA 1
ATOM 3342 C C . GLU A 1 418 ? -2.161 -18.729 21.800 1.00 95.62 418 GLU A C 1
ATOM 3344 O O . GLU A 1 418 ? -3.250 -19.069 22.273 1.00 95.62 418 GLU A O 1
ATOM 3349 N N . TYR A 1 419 ? -1.627 -19.281 20.707 1.00 96.44 419 TYR A N 1
ATOM 3350 C CA . TYR A 1 419 ? -2.230 -20.325 19.880 1.00 96.44 419 TYR A CA 1
ATOM 3351 C C . TYR A 1 419 ? -1.205 -21.436 19.602 1.00 96.44 419 TYR A C 1
ATOM 3353 O O . TYR A 1 419 ? -0.487 -21.379 18.597 1.00 96.44 419 TYR A O 1
ATOM 3361 N N . PRO A 1 420 ? -1.106 -22.446 20.489 1.00 97.00 420 PRO A N 1
ATOM 3362 C CA . PRO A 1 420 ? -0.125 -23.517 20.360 1.00 97.00 420 PRO A CA 1
ATOM 3363 C C . PRO A 1 420 ? -0.188 -24.202 18.996 1.00 97.00 420 PRO A C 1
ATOM 3365 O O . PRO A 1 420 ? -1.272 -24.451 18.476 1.00 97.00 420 PRO A O 1
ATOM 3368 N N . THR A 1 421 ? 0.976 -24.552 18.442 1.00 96.75 421 THR A N 1
ATOM 3369 C CA . THR A 1 421 ? 1.153 -25.251 17.150 1.00 96.75 421 THR A CA 1
ATOM 3370 C C . THR A 1 421 ? 0.830 -24.446 15.889 1.00 96.75 421 THR A C 1
ATOM 3372 O O . THR A 1 421 ? 1.033 -24.958 14.790 1.00 96.75 421 THR A O 1
ATOM 3375 N N . ILE A 1 422 ? 0.399 -23.182 16.002 1.00 98.31 422 ILE A N 1
ATOM 3376 C CA . ILE A 1 422 ? 0.046 -22.348 14.839 1.00 98.31 422 ILE A CA 1
ATOM 3377 C C . ILE A 1 422 ? 1.182 -22.227 13.810 1.00 98.31 422 ILE A C 1
ATOM 3379 O O . ILE A 1 422 ? 0.925 -22.183 12.607 1.00 98.31 422 ILE A O 1
ATOM 3383 N N . LEU A 1 423 ? 2.445 -22.233 14.254 1.00 98.31 423 LEU A N 1
ATOM 3384 C CA . LEU A 1 423 ? 3.599 -22.102 13.360 1.00 98.31 423 LEU A CA 1
ATOM 3385 C C . LEU A 1 423 ? 3.873 -23.361 12.534 1.00 98.31 423 LEU A C 1
ATOM 3387 O O . LEU A 1 423 ? 4.483 -23.246 11.473 1.00 98.31 423 LEU A O 1
ATOM 3391 N N . ASN A 1 424 ? 3.363 -24.530 12.940 1.00 98.31 424 ASN A N 1
ATOM 3392 C CA . ASN A 1 424 ? 3.465 -25.760 12.145 1.00 98.31 424 ASN A CA 1
ATOM 3393 C C . ASN A 1 424 ? 2.746 -25.638 10.792 1.00 98.31 424 ASN A C 1
ATOM 3395 O O . ASN A 1 424 ? 3.061 -26.370 9.856 1.00 98.31 424 ASN A O 1
ATOM 3399 N N . TYR A 1 425 ? 1.797 -24.703 10.694 1.00 98.31 425 TYR A N 1
ATOM 3400 C CA . TYR A 1 425 ? 0.970 -24.462 9.515 1.00 98.31 425 TYR A CA 1
ATOM 3401 C C . TYR A 1 425 ? 1.342 -23.169 8.774 1.00 98.31 425 TYR A C 1
ATOM 3403 O O . TYR A 1 425 ? 0.695 -22.808 7.789 1.00 98.31 425 TYR A O 1
ATOM 3411 N N . LEU A 1 426 ? 2.370 -22.442 9.232 1.00 98.38 426 LEU A N 1
ATOM 3412 C CA . LEU A 1 426 ? 2.821 -21.209 8.591 1.00 98.38 426 LEU A CA 1
ATOM 3413 C C . LEU A 1 426 ? 3.570 -21.533 7.290 1.00 98.38 426 LEU A C 1
ATOM 3415 O O . LEU A 1 426 ? 4.674 -22.072 7.297 1.00 98.38 426 LEU A O 1
ATOM 3419 N N . GLU A 1 427 ? 2.984 -21.162 6.155 1.00 96.25 427 GLU A N 1
ATOM 3420 C CA . GLU A 1 427 ? 3.552 -21.402 4.826 1.00 96.25 427 GLU A CA 1
ATOM 3421 C C . GLU A 1 427 ? 4.419 -20.227 4.347 1.00 96.25 427 GLU A C 1
ATOM 3423 O O . GLU A 1 427 ? 5.350 -20.399 3.550 1.00 96.25 427 GLU A O 1
ATOM 3428 N N . TYR A 1 428 ? 4.088 -19.007 4.773 1.00 96.06 428 TYR A N 1
ATOM 3429 C CA . TYR A 1 428 ? 4.782 -17.792 4.358 1.00 96.06 428 TYR A CA 1
ATOM 3430 C C . TYR A 1 428 ? 4.588 -16.660 5.366 1.00 96.06 428 TYR A C 1
ATOM 3432 O O . TYR A 1 428 ? 3.494 -16.498 5.906 1.00 96.06 428 TYR A O 1
ATOM 3440 N N . TYR A 1 429 ? 5.623 -15.838 5.551 1.00 97.38 429 TYR A N 1
ATOM 3441 C CA . TYR A 1 429 ? 5.500 -14.560 6.240 1.00 97.38 429 TYR A CA 1
ATOM 3442 C C . TYR A 1 429 ? 6.362 -13.468 5.600 1.00 97.38 429 TYR A C 1
ATOM 3444 O O . TYR A 1 429 ? 7.415 -13.748 5.030 1.00 97.38 429 TYR A O 1
ATOM 3452 N N . GLU A 1 430 ? 5.925 -12.214 5.719 1.00 96.06 430 GLU A N 1
ATOM 3453 C CA . GLU A 1 430 ? 6.698 -11.030 5.326 1.00 96.06 430 GLU A CA 1
ATOM 3454 C C . GLU A 1 430 ? 6.404 -9.872 6.291 1.00 96.06 430 GLU A C 1
ATOM 3456 O O . GLU A 1 430 ? 5.263 -9.671 6.703 1.00 96.06 430 GLU A O 1
ATOM 3461 N N . VAL A 1 431 ? 7.432 -9.098 6.653 1.00 97.75 431 VAL A N 1
ATOM 3462 C CA . VAL A 1 431 ? 7.294 -7.918 7.524 1.00 97.75 431 VAL A CA 1
ATOM 3463 C C . VAL A 1 431 ? 7.255 -6.637 6.691 1.00 97.75 431 VAL A C 1
ATOM 3465 O O . VAL A 1 431 ? 8.137 -6.417 5.856 1.00 97.75 431 VAL A O 1
ATOM 3468 N N . ALA A 1 432 ? 6.304 -5.752 6.971 1.00 97.62 432 ALA A N 1
ATOM 3469 C CA . ALA A 1 432 ? 6.300 -4.361 6.533 1.00 97.62 432 ALA A CA 1
ATOM 3470 C C . ALA A 1 432 ? 6.541 -3.440 7.731 1.00 97.62 432 ALA A C 1
ATOM 3472 O O . ALA A 1 432 ? 5.881 -3.559 8.759 1.00 97.62 432 ALA A O 1
ATOM 3473 N N . THR A 1 433 ? 7.492 -2.519 7.593 1.00 97.75 433 THR A N 1
ATOM 3474 C CA . THR A 1 433 ? 7.859 -1.558 8.644 1.00 97.75 433 THR A CA 1
ATOM 3475 C C . THR A 1 433 ? 7.445 -0.139 8.232 1.00 97.75 433 THR A C 1
ATOM 3477 O O . THR A 1 433 ? 7.089 0.085 7.066 1.00 97.75 433 THR A O 1
ATOM 3480 N N . PRO A 1 434 ? 7.577 0.869 9.106 1.00 97.62 434 PRO A N 1
ATOM 3481 C CA . PRO A 1 434 ? 7.393 2.272 8.730 1.00 97.62 434 PRO A CA 1
ATOM 3482 C C . PRO A 1 434 ? 8.213 2.699 7.496 1.00 97.62 434 PRO A C 1
ATOM 3484 O O . PRO A 1 434 ? 7.741 3.480 6.667 1.00 97.62 434 PRO A O 1
ATOM 3487 N N . LYS A 1 435 ? 9.412 2.123 7.297 1.00 97.12 435 LYS A N 1
ATOM 3488 C CA . LYS A 1 435 ? 10.251 2.327 6.095 1.00 97.12 435 LYS A CA 1
ATOM 3489 C C . LYS A 1 435 ? 9.586 1.761 4.833 1.00 97.12 435 LYS A C 1
ATOM 3491 O O . LYS A 1 435 ? 9.697 2.351 3.760 1.00 97.12 435 LYS A O 1
ATOM 3496 N N . THR A 1 436 ? 8.846 0.656 4.953 1.00 96.38 436 THR A N 1
ATOM 3497 C CA . THR A 1 436 ? 8.017 0.089 3.876 1.00 96.38 436 THR A CA 1
ATOM 3498 C C . THR A 1 436 ? 6.860 1.022 3.521 1.00 96.38 436 THR A C 1
ATOM 3500 O O . THR A 1 436 ? 6.693 1.352 2.346 1.00 96.38 436 THR A O 1
ATOM 3503 N N . ILE A 1 437 ? 6.113 1.517 4.515 1.00 96.75 437 ILE A N 1
ATOM 3504 C CA . ILE A 1 437 ? 5.011 2.467 4.282 1.00 96.75 437 ILE A CA 1
ATOM 3505 C C . ILE A 1 437 ? 5.547 3.738 3.613 1.00 96.75 437 ILE A C 1
ATOM 3507 O O . ILE A 1 437 ? 5.001 4.182 2.600 1.00 96.75 437 ILE A O 1
ATOM 3511 N N . HIS A 1 438 ? 6.657 4.289 4.115 1.00 97.00 438 HIS A N 1
ATOM 3512 C CA . HIS A 1 438 ? 7.312 5.452 3.521 1.00 97.00 438 HIS A CA 1
ATOM 3513 C C . HIS A 1 438 ? 7.723 5.195 2.065 1.00 97.00 438 HIS A C 1
ATOM 3515 O O . HIS A 1 438 ? 7.395 5.990 1.189 1.00 97.00 438 HIS A O 1
ATOM 3521 N N . ARG A 1 439 ? 8.370 4.059 1.775 1.00 95.12 439 ARG A N 1
ATOM 3522 C CA . ARG A 1 439 ? 8.820 3.704 0.420 1.00 95.12 439 ARG A CA 1
ATOM 3523 C C . ARG A 1 439 ? 7.681 3.694 -0.602 1.00 95.12 439 ARG A C 1
ATOM 3525 O O . ARG A 1 439 ? 7.866 4.198 -1.707 1.00 95.12 439 ARG A O 1
ATOM 3532 N N . TYR A 1 440 ? 6.530 3.114 -0.261 1.00 95.44 440 TYR A N 1
ATOM 3533 C CA . TYR A 1 440 ? 5.430 2.938 -1.219 1.00 95.44 440 TYR A CA 1
ATOM 3534 C C . TYR A 1 440 ? 4.477 4.134 -1.294 1.00 95.44 440 TYR A C 1
ATOM 3536 O O . TYR A 1 440 ? 3.950 4.433 -2.365 1.00 95.44 440 TYR A O 1
ATOM 3544 N N . THR A 1 441 ? 4.267 4.846 -0.187 1.00 95.75 441 THR A N 1
ATOM 3545 C CA . THR A 1 441 ? 3.277 5.939 -0.115 1.00 95.75 441 THR A CA 1
ATOM 3546 C C . THR A 1 441 ? 3.901 7.333 -0.113 1.00 95.75 441 THR A C 1
ATOM 3548 O O . THR A 1 441 ? 3.194 8.324 -0.288 1.00 95.75 441 THR A O 1
ATOM 3551 N N . LEU A 1 442 ? 5.217 7.418 0.111 1.00 96.69 442 LEU A N 1
ATOM 3552 C CA . LEU A 1 442 ? 5.979 8.644 0.364 1.00 96.69 442 LEU A CA 1
ATOM 3553 C C . LEU A 1 442 ? 5.505 9.439 1.583 1.00 96.69 442 LEU A C 1
ATOM 3555 O O . LEU A 1 442 ? 5.935 10.577 1.766 1.00 96.69 442 LEU A O 1
ATOM 3559 N N . ASN A 1 443 ? 4.640 8.880 2.434 1.00 96.81 443 ASN A N 1
ATOM 3560 C CA . ASN A 1 443 ? 4.195 9.570 3.637 1.00 96.81 443 ASN A CA 1
ATOM 3561 C C . ASN A 1 443 ? 5.395 9.843 4.567 1.00 96.81 443 ASN A C 1
ATOM 3563 O O . ASN A 1 443 ? 6.122 8.905 4.919 1.00 96.81 443 ASN A O 1
ATOM 3567 N N . PRO A 1 444 ? 5.621 11.105 4.981 1.00 96.25 444 PRO A N 1
ATOM 3568 C CA . PRO A 1 444 ? 6.609 11.439 6.003 1.00 96.25 444 PRO A CA 1
ATOM 3569 C C . PRO A 1 444 ? 6.393 10.628 7.285 1.00 96.25 444 PRO A C 1
ATOM 3571 O O . PRO A 1 444 ? 5.252 10.324 7.631 1.00 96.25 444 PRO A O 1
ATOM 3574 N N . ALA A 1 445 ? 7.481 10.271 7.974 1.00 96.44 445 ALA A N 1
ATOM 3575 C CA . ALA A 1 445 ? 7.478 9.397 9.157 1.00 96.44 445 ALA A CA 1
ATOM 3576 C C . ALA A 1 445 ? 6.867 7.994 8.937 1.00 96.44 445 ALA A C 1
ATOM 3578 O O . ALA A 1 445 ? 6.607 7.275 9.898 1.00 96.44 445 ALA A O 1
ATOM 3579 N N . GLY A 1 446 ? 6.612 7.592 7.684 1.00 96.44 446 GLY A N 1
ATOM 3580 C CA . GLY A 1 446 ? 6.039 6.286 7.365 1.00 96.44 446 GLY A CA 1
ATOM 3581 C C . GLY A 1 446 ? 4.620 6.078 7.895 1.00 96.44 446 GLY A C 1
ATOM 3582 O O . GLY A 1 446 ? 4.199 4.942 8.047 1.00 96.44 446 GLY A O 1
ATOM 3583 N N . THR A 1 447 ? 3.866 7.127 8.226 1.00 95.25 447 THR A N 1
ATOM 3584 C CA . THR A 1 447 ? 2.533 6.974 8.834 1.00 95.25 447 THR A CA 1
ATOM 3585 C C . THR A 1 447 ? 1.424 6.742 7.802 1.00 95.25 447 THR A C 1
ATOM 3587 O O . THR A 1 447 ? 1.420 7.337 6.721 1.00 95.25 447 THR A O 1
ATOM 3590 N N . ALA A 1 448 ? 0.437 5.914 8.157 1.00 92.38 448 ALA A N 1
ATOM 3591 C CA . ALA A 1 448 ? -0.809 5.747 7.403 1.00 92.38 448 ALA A CA 1
ATOM 3592 C C . ALA A 1 448 ? -1.905 6.756 7.815 1.00 92.38 448 ALA A C 1
ATOM 3594 O O . ALA A 1 448 ? -2.903 6.914 7.110 1.00 92.38 448 ALA A O 1
ATOM 3595 N N . TYR A 1 449 ? -1.723 7.464 8.936 1.00 93.44 449 TYR A N 1
ATOM 3596 C CA . TYR A 1 449 ? -2.759 8.300 9.559 1.00 93.44 449 TYR A CA 1
ATOM 3597 C C . TYR A 1 449 ? -2.576 9.806 9.328 1.00 93.44 449 TYR A C 1
ATOM 3599 O O . TYR A 1 449 ? -3.424 10.605 9.727 1.00 93.44 449 TYR A O 1
ATOM 3607 N N . GLY A 1 450 ? -1.483 10.206 8.678 1.00 95.25 450 GLY A N 1
ATOM 3608 C CA . GLY A 1 450 ? -1.144 11.606 8.455 1.00 95.25 450 GLY A CA 1
ATOM 3609 C C . GLY A 1 450 ? -0.681 12.285 9.742 1.00 95.25 450 GLY A C 1
ATOM 3610 O O . GLY A 1 450 ? 0.330 11.915 10.329 1.00 95.25 450 GLY A O 1
ATOM 3611 N N . TYR A 1 451 ? -1.399 13.307 10.190 1.00 95.62 451 TYR A N 1
ATOM 3612 C CA . TYR A 1 451 ? -1.048 14.037 11.407 1.00 95.62 451 TYR A CA 1
ATOM 3613 C C . TYR A 1 451 ? -1.784 13.498 12.648 1.00 95.62 451 TYR A C 1
ATOM 3615 O O . TYR A 1 451 ? -2.920 13.042 12.545 1.00 95.62 451 TYR A O 1
ATOM 3623 N N . VAL A 1 452 ? -1.205 13.671 13.844 1.00 94.75 452 VAL A N 1
ATOM 3624 C CA . VAL A 1 452 ? -1.831 13.275 15.130 1.00 94.75 452 VAL A CA 1
ATOM 3625 C C . VAL A 1 452 ? -3.214 13.905 15.314 1.00 94.75 452 VAL A C 1
ATOM 3627 O O . VAL A 1 452 ? -3.356 15.112 15.091 1.00 94.75 452 VAL A O 1
ATOM 3630 N N . GLN A 1 453 ? -4.189 13.141 15.818 1.00 93.62 453 GLN A N 1
ATOM 3631 C CA . GLN A 1 453 ? -5.577 13.567 16.060 1.00 93.62 453 GLN A CA 1
ATOM 3632 C C . GLN A 1 453 ? -5.791 14.252 17.425 1.00 93.62 453 GLN A C 1
ATOM 3634 O O . GLN A 1 453 ? -6.742 13.959 18.150 1.00 93.62 453 GLN A O 1
ATOM 3639 N N . SER A 1 454 ? -4.909 15.187 17.788 1.00 94.62 454 SER A N 1
ATOM 3640 C CA . SER A 1 454 ? -4.990 15.900 19.069 1.00 94.62 454 SER A CA 1
ATOM 3641 C C . SER A 1 454 ? -5.952 17.082 19.060 1.00 94.62 454 SER A C 1
ATOM 3643 O O . SER A 1 454 ? -6.367 17.552 18.000 1.00 94.62 454 SER A O 1
ATOM 3645 N N . ILE A 1 455 ? -6.294 17.612 20.241 1.00 91.62 455 ILE A N 1
ATOM 3646 C CA . ILE A 1 455 ? -7.176 18.789 20.386 1.00 91.62 455 ILE A CA 1
ATOM 3647 C C . ILE A 1 455 ? -6.682 19.966 19.525 1.00 91.62 455 ILE A C 1
ATOM 3649 O O . ILE A 1 455 ? -7.450 20.581 18.788 1.00 91.62 455 ILE A O 1
ATOM 3653 N N . GLY A 1 456 ? -5.377 20.257 19.565 1.00 88.75 456 GLY A N 1
ATOM 3654 C CA . GLY A 1 456 ? -4.770 21.345 18.787 1.00 88.75 456 GLY A CA 1
ATOM 3655 C C . GLY A 1 456 ? -4.648 21.054 17.289 1.00 88.75 456 GLY A C 1
ATOM 3656 O O . GLY A 1 456 ? -4.406 21.961 16.496 1.00 88.75 456 GLY A O 1
ATOM 3657 N N . GLN A 1 457 ? -4.828 19.796 16.896 1.00 92.56 457 GLN A N 1
ATOM 3658 C CA . GLN A 1 457 ? -4.612 19.295 15.550 1.00 92.56 457 GLN A CA 1
ATOM 3659 C C . GLN A 1 457 ? -5.876 18.654 14.944 1.00 92.56 457 GLN A C 1
ATO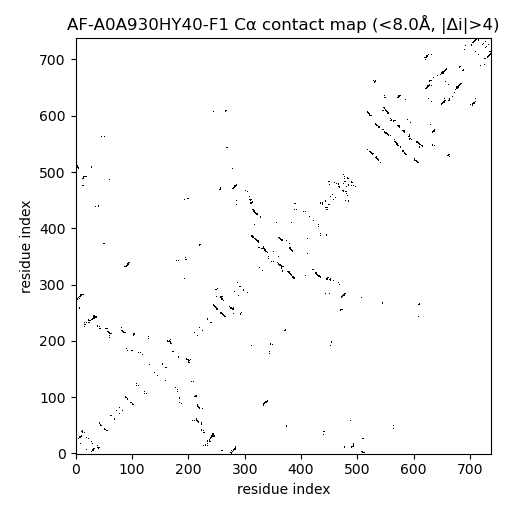M 3661 O O . GLN A 1 457 ? -5.804 17.905 13.981 1.00 92.56 457 GLN A O 1
ATOM 3666 N N . THR A 1 458 ? -7.063 18.953 15.455 1.00 88.88 458 THR A N 1
ATOM 3667 C CA . THR A 1 458 ? -8.336 18.481 14.886 1.00 88.88 458 THR A CA 1
ATOM 3668 C C . THR A 1 458 ? -9.283 19.656 14.660 1.00 88.88 458 THR A C 1
ATOM 3670 O O . THR A 1 458 ? -8.994 20.800 15.029 1.00 88.88 458 THR A O 1
ATOM 3673 N N . GLY A 1 459 ? -10.395 19.402 13.967 1.00 85.44 459 GLY A N 1
ATOM 3674 C CA . GLY A 1 459 ? -11.454 20.390 13.773 1.00 85.44 459 GLY A CA 1
ATOM 3675 C C . GLY A 1 459 ? -10.985 21.692 13.090 1.00 85.44 459 GLY A C 1
ATOM 3676 O O . GLY A 1 459 ? -10.135 21.655 12.193 1.00 85.44 459 GLY A O 1
ATOM 3677 N N . PRO A 1 460 ? -11.519 22.863 13.495 1.00 83.62 460 PRO A N 1
ATOM 3678 C CA . PRO A 1 460 ? -11.219 24.147 12.851 1.00 83.62 460 PRO A CA 1
ATOM 3679 C C . PRO A 1 460 ? -9.734 24.537 12.871 1.00 83.62 460 PRO A C 1
ATOM 3681 O O . PRO A 1 460 ? -9.249 25.184 11.939 1.00 83.62 460 PRO A O 1
ATOM 3684 N N . SER A 1 461 ? -8.996 24.133 13.911 1.00 85.81 461 SER A N 1
ATOM 3685 C CA . SER A 1 461 ? -7.554 24.379 14.019 1.00 85.81 461 SER A CA 1
ATOM 3686 C C . SER A 1 461 ? -6.801 23.677 12.891 1.00 85.81 461 SER A C 1
ATOM 3688 O O . SER A 1 461 ? -6.005 24.311 12.192 1.00 85.81 461 SER A O 1
ATOM 3690 N N . ARG A 1 462 ? -7.115 22.396 12.642 1.00 90.69 462 ARG A N 1
ATOM 3691 C CA . ARG A 1 462 ? -6.564 21.651 11.504 1.00 90.69 462 ARG A CA 1
ATOM 3692 C C . ARG A 1 462 ? -6.970 22.274 10.174 1.00 90.69 462 ARG A C 1
ATOM 3694 O O . ARG A 1 462 ? -6.105 22.449 9.320 1.00 90.69 462 ARG A O 1
ATOM 3701 N N . GLU A 1 463 ? -8.240 22.647 10.002 1.00 89.31 463 GLU A N 1
ATOM 3702 C CA . GLU A 1 463 ? -8.727 23.290 8.770 1.00 89.31 463 GLU A CA 1
ATOM 3703 C C . GLU A 1 463 ? -7.922 24.544 8.419 1.00 89.31 463 GLU A C 1
ATOM 3705 O O . GLU A 1 463 ? -7.492 24.711 7.279 1.00 89.31 463 GLU A O 1
ATOM 3710 N N . LYS A 1 464 ? -7.644 25.398 9.407 1.00 88.56 464 LYS A N 1
ATOM 3711 C CA . LYS A 1 464 ? -6.859 26.618 9.201 1.00 88.56 464 LYS A CA 1
ATOM 3712 C C . LYS A 1 464 ? -5.394 26.329 8.860 1.00 88.56 464 LYS A C 1
ATOM 3714 O O . LYS A 1 464 ? -4.854 26.968 7.959 1.00 88.56 464 LYS A O 1
ATOM 3719 N N . MET A 1 465 ? -4.749 25.406 9.575 1.00 90.38 465 MET A N 1
ATOM 3720 C CA . MET A 1 465 ? -3.320 25.104 9.388 1.00 90.38 465 MET A CA 1
ATOM 3721 C C . MET A 1 465 ? -3.035 24.343 8.091 1.00 90.38 465 MET A C 1
ATOM 3723 O O . MET A 1 465 ? -1.981 24.526 7.494 1.00 90.38 465 MET A O 1
ATOM 3727 N N . THR A 1 466 ? -3.981 23.527 7.629 1.00 90.81 466 THR A N 1
ATOM 3728 C CA . THR A 1 466 ? -3.828 22.712 6.411 1.00 90.81 466 THR A CA 1
ATOM 3729 C C . THR A 1 466 ? -4.419 23.369 5.164 1.00 90.81 466 THR A C 1
ATOM 3731 O O . THR A 1 466 ? -4.322 22.812 4.073 1.00 90.81 466 THR A O 1
ATOM 3734 N N . ALA A 1 467 ? -5.001 24.566 5.280 1.00 92.06 467 ALA A N 1
ATOM 3735 C CA . ALA A 1 467 ? -5.497 25.310 4.131 1.00 92.06 467 ALA A CA 1
ATOM 3736 C C . ALA A 1 467 ? -4.362 25.650 3.152 1.00 92.06 467 ALA A C 1
ATOM 3738 O O . ALA A 1 467 ? -3.285 26.104 3.551 1.00 92.06 467 ALA A O 1
ATOM 3739 N N . SER A 1 468 ? -4.637 25.524 1.854 1.00 95.00 468 SER A N 1
ATOM 3740 C CA . SER A 1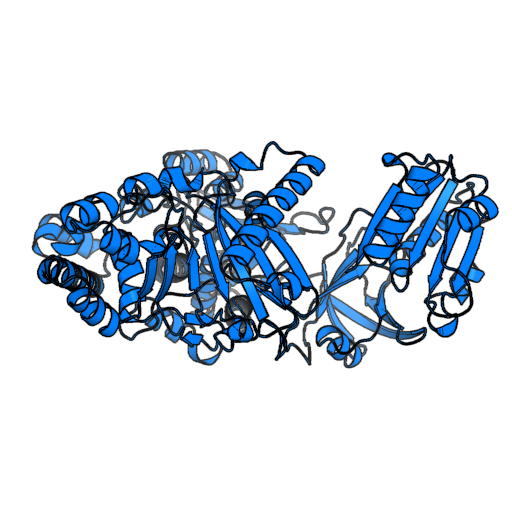 468 ? -3.686 25.905 0.809 1.00 95.00 468 SER A CA 1
ATOM 3741 C C . SER A 1 468 ? -3.375 27.410 0.837 1.00 95.00 468 SER A C 1
ATOM 3743 O O . SER A 1 468 ? -4.293 28.228 0.984 1.00 95.00 468 SER A O 1
ATOM 3745 N N . PRO A 1 469 ? -2.096 27.817 0.721 1.00 95.56 469 PRO A N 1
ATOM 3746 C CA . PRO A 1 469 ? -1.726 29.211 0.476 1.00 95.56 469 PRO A CA 1
ATOM 3747 C C . PRO A 1 469 ? -1.890 29.616 -1.002 1.00 95.56 469 PRO A C 1
ATOM 3749 O O . PRO A 1 469 ? -1.794 30.799 -1.328 1.00 95.56 469 PRO A O 1
ATOM 3752 N N . VAL A 1 470 ? -2.157 28.651 -1.886 1.00 97.69 470 VAL A N 1
ATOM 3753 C CA . VAL A 1 470 ? -2.237 28.822 -3.339 1.00 97.69 470 VAL A CA 1
ATOM 3754 C C . VAL A 1 470 ? -3.683 28.686 -3.804 1.00 97.69 470 VAL A C 1
ATOM 3756 O O . VAL A 1 470 ? -4.374 27.724 -3.455 1.00 97.69 470 VAL A O 1
ATOM 3759 N N . ARG A 1 471 ? -4.151 29.626 -4.632 1.00 96.75 471 ARG A N 1
ATOM 3760 C CA . ARG A 1 471 ? -5.496 29.545 -5.223 1.00 96.75 471 ARG A CA 1
ATOM 3761 C C . ARG A 1 471 ? -5.596 28.324 -6.137 1.00 96.75 471 ARG A C 1
ATOM 3763 O O . ARG A 1 471 ? -4.646 28.000 -6.840 1.00 96.75 471 ARG A O 1
ATOM 3770 N N . ASN A 1 472 ? -6.755 27.672 -6.158 1.00 96.88 472 ASN A N 1
ATOM 3771 C CA . ASN A 1 472 ? -7.036 26.479 -6.970 1.00 96.88 472 ASN A CA 1
ATOM 3772 C C . ASN A 1 472 ? -6.179 25.233 -6.661 1.00 96.88 472 ASN A C 1
ATOM 3774 O O . ASN A 1 472 ? -6.266 24.251 -7.397 1.00 96.88 472 ASN A O 1
ATOM 3778 N N . LEU A 1 473 ? -5.397 25.246 -5.578 1.00 98.19 473 LEU A N 1
ATOM 3779 C CA . LEU A 1 473 ? -4.781 24.052 -5.006 1.00 98.19 473 LEU A CA 1
ATOM 3780 C C . LEU A 1 473 ? -5.597 23.606 -3.791 1.00 98.19 473 LEU A C 1
ATOM 3782 O O . LEU A 1 473 ? -5.805 24.388 -2.860 1.00 98.19 473 LEU A O 1
ATOM 3786 N N . TYR A 1 474 ? -6.045 22.357 -3.800 1.00 98.06 474 TYR A N 1
ATOM 3787 C CA . TYR A 1 474 ? -6.850 21.750 -2.742 1.00 98.06 474 TYR A CA 1
ATOM 3788 C C . TYR A 1 474 ? -6.145 20.517 -2.176 1.00 98.06 474 TYR A C 1
ATOM 3790 O O . TYR A 1 474 ? -5.334 19.901 -2.861 1.00 98.06 474 TYR A O 1
ATOM 3798 N N . PHE A 1 475 ? -6.477 20.134 -0.944 1.00 97.69 475 PHE A N 1
ATOM 3799 C CA . PHE A 1 475 ? -5.942 18.932 -0.303 1.00 97.69 475 PHE A CA 1
ATOM 3800 C C . PHE A 1 475 ? -7.054 17.918 -0.080 1.00 97.69 475 PHE A C 1
ATOM 3802 O O . PHE A 1 475 ? -8.133 18.270 0.395 1.00 97.69 475 PHE A O 1
ATOM 3809 N N . SER A 1 476 ? -6.793 16.667 -0.437 1.00 96.69 476 SER A N 1
ATOM 3810 C CA . SER A 1 476 ? -7.739 15.571 -0.265 1.00 96.69 476 SER A CA 1
ATOM 3811 C C . SER A 1 476 ? -7.006 14.319 0.190 1.00 96.69 476 SER A C 1
ATOM 3813 O O . SER A 1 476 ? -6.648 13.498 -0.643 1.00 96.69 476 SER A O 1
ATOM 3815 N N . SER A 1 477 ? -6.694 14.209 1.481 1.00 94.88 477 SER A N 1
ATOM 3816 C CA . SER A 1 477 ? -5.862 13.124 2.016 1.00 94.88 477 SER A CA 1
ATOM 3817 C C . SER A 1 477 ? -6.013 12.964 3.527 1.00 94.88 477 SER A C 1
ATOM 3819 O O . SER A 1 477 ? -6.615 13.805 4.190 1.00 94.88 477 SER A O 1
ATOM 3821 N N . ALA A 1 478 ? -5.380 11.932 4.090 1.00 93.81 478 ALA A N 1
ATOM 3822 C CA . ALA A 1 478 ? -5.244 11.755 5.540 1.00 93.81 478 ALA A CA 1
ATOM 3823 C C . ALA A 1 478 ? -4.504 12.917 6.246 1.00 93.81 478 ALA A C 1
ATOM 3825 O O . ALA A 1 478 ? -4.590 13.080 7.460 1.00 93.81 478 ALA A O 1
ATOM 3826 N N . TRP A 1 479 ? -3.783 13.753 5.489 1.00 95.06 479 TRP A N 1
ATOM 3827 C CA . TRP A 1 479 ? -3.089 14.940 5.999 1.00 95.06 479 TRP A CA 1
ATOM 3828 C C . TRP A 1 479 ? -3.997 16.180 6.046 1.00 95.06 479 TRP A C 1
ATOM 3830 O O . TRP A 1 479 ? -3.581 17.237 6.516 1.00 95.06 479 TRP A O 1
ATOM 3840 N N . ALA A 1 480 ? -5.233 16.063 5.557 1.00 90.12 480 ALA A N 1
ATOM 3841 C CA . ALA A 1 480 ? -6.224 17.128 5.499 1.00 90.12 480 ALA A CA 1
ATOM 3842 C C . ALA A 1 480 ? -7.125 17.145 6.766 1.00 90.12 480 ALA A C 1
ATOM 3844 O O . ALA A 1 480 ? -6.951 16.333 7.679 1.00 90.12 480 ALA A O 1
ATOM 3845 N N . PRO A 1 481 ? -8.102 18.070 6.871 1.00 88.00 481 PRO A N 1
ATOM 3846 C CA . PRO A 1 481 ? -8.873 18.306 8.099 1.00 88.00 481 PRO A CA 1
ATOM 3847 C C . PRO A 1 481 ? -9.655 17.130 8.676 1.00 88.00 481 PRO A C 1
ATOM 3849 O O . PRO A 1 481 ? -9.903 17.110 9.880 1.00 88.00 481 PRO A O 1
ATOM 3852 N N . SER A 1 482 ? -10.053 16.181 7.832 1.00 88.00 482 SER A N 1
ATOM 3853 C CA . SER A 1 482 ? -10.885 15.040 8.220 1.00 88.00 482 SER A CA 1
ATOM 3854 C C . SER A 1 482 ? -10.127 13.943 8.977 1.00 88.00 482 SER A C 1
ATOM 3856 O O . SER A 1 482 ? -10.768 13.074 9.560 1.00 88.00 482 SER A O 1
ATOM 3858 N N . GLY A 1 483 ? -8.792 14.004 9.012 1.00 86.81 483 GLY A N 1
ATOM 3859 C CA . GLY A 1 483 ? -7.950 13.044 9.721 1.00 86.81 483 GLY A CA 1
ATOM 3860 C C . GLY A 1 483 ? -7.652 11.765 8.933 1.00 86.81 483 GLY A C 1
ATOM 3861 O O . GLY A 1 483 ? -7.920 11.676 7.735 1.00 86.81 483 GLY A O 1
ATOM 3862 N N . GLY A 1 484 ? -7.043 10.800 9.624 1.00 88.69 484 GLY A N 1
ATOM 3863 C CA . GLY A 1 484 ? -6.524 9.557 9.051 1.00 88.69 484 GLY A CA 1
ATOM 3864 C C . GLY A 1 484 ? -7.548 8.428 8.918 1.00 88.69 484 GLY A C 1
ATOM 3865 O O . GLY A 1 484 ? -8.732 8.593 9.216 1.00 88.69 484 GLY A O 1
ATOM 3866 N N . GLY A 1 485 ? -7.064 7.270 8.463 1.00 91.00 485 GLY A N 1
ATOM 3867 C CA . GLY A 1 485 ? -7.882 6.080 8.221 1.00 91.00 485 GLY A CA 1
ATOM 3868 C C . GLY A 1 485 ? -8.737 6.176 6.954 1.00 91.00 485 GLY A C 1
ATOM 3869 O O . GLY A 1 485 ? -8.751 7.195 6.255 1.00 91.00 485 GLY A O 1
ATOM 3870 N N . TYR A 1 486 ? -9.468 5.100 6.654 1.00 94.38 486 TYR A N 1
ATOM 3871 C CA . TYR A 1 486 ? -10.349 5.019 5.482 1.00 94.38 486 TYR A CA 1
ATOM 3872 C C . TYR A 1 486 ? -11.424 6.104 5.538 1.00 94.38 486 TYR A C 1
ATOM 3874 O O . TYR A 1 486 ? -11.588 6.883 4.598 1.00 94.38 486 TYR A O 1
ATOM 3882 N N . SER A 1 487 ? -12.085 6.208 6.687 1.00 94.19 487 SER A N 1
ATOM 3883 C CA . SER A 1 487 ? -13.149 7.166 6.965 1.00 94.19 487 SER A CA 1
ATOM 3884 C C . SER A 1 487 ? -12.678 8.609 6.789 1.00 94.19 487 SER A C 1
ATOM 3886 O O . SER A 1 487 ? -13.259 9.356 5.999 1.00 94.19 487 SER A O 1
ATOM 3888 N N . GLY A 1 488 ? -11.567 8.991 7.431 1.00 94.19 488 GLY A N 1
ATOM 3889 C CA . GLY A 1 488 ? -10.989 10.330 7.302 1.00 94.19 488 GLY A CA 1
ATOM 3890 C C . GLY A 1 488 ? -10.612 10.687 5.861 1.00 94.19 488 GLY A C 1
ATOM 3891 O O . GLY A 1 488 ? -10.943 11.778 5.387 1.00 94.19 488 GLY A O 1
ATOM 3892 N N . ALA A 1 489 ? -10.007 9.750 5.123 1.00 96.06 489 ALA A N 1
ATOM 3893 C CA . ALA A 1 489 ? -9.640 9.957 3.725 1.00 96.06 489 ALA A CA 1
ATOM 3894 C C . ALA A 1 489 ? -10.868 10.118 2.807 1.00 96.06 489 ALA A C 1
ATOM 3896 O O . ALA A 1 489 ? -10.910 11.061 2.014 1.00 96.06 489 ALA A O 1
ATOM 3897 N N . ILE A 1 490 ? -11.889 9.263 2.941 1.00 97.00 490 ILE A N 1
ATOM 3898 C CA . ILE A 1 490 ? -13.142 9.345 2.166 1.00 97.00 490 ILE A CA 1
ATOM 3899 C C . ILE A 1 490 ? -13.863 10.668 2.451 1.00 97.00 490 ILE A C 1
ATOM 3901 O O . ILE A 1 490 ? -14.248 11.383 1.519 1.00 97.00 490 ILE A O 1
ATOM 3905 N N . TYR A 1 491 ? -13.984 11.055 3.726 1.00 95.81 491 TYR A N 1
ATOM 3906 C CA . TYR A 1 491 ? -14.550 12.350 4.108 1.00 95.81 491 TYR A CA 1
ATOM 3907 C C . TYR A 1 491 ? -13.777 13.511 3.485 1.00 95.81 491 TYR A C 1
ATOM 3909 O O . TYR A 1 491 ? -14.391 14.436 2.946 1.00 95.81 491 TYR A O 1
ATOM 3917 N N . SER A 1 492 ? -12.442 13.457 3.513 1.00 96.25 492 SER A N 1
ATOM 3918 C CA . SER A 1 492 ? -11.608 14.484 2.891 1.00 96.25 492 SER A CA 1
ATOM 3919 C C . SER A 1 492 ? -11.890 14.599 1.391 1.00 96.25 492 SER A C 1
ATOM 3921 O O . SER A 1 492 ? -12.043 15.716 0.894 1.00 96.25 492 SER A O 1
ATOM 3923 N N . GLY A 1 493 ? -12.017 13.468 0.690 1.00 97.81 493 GLY A N 1
ATOM 3924 C CA . GLY A 1 493 ? -12.415 13.401 -0.718 1.00 97.81 493 GLY A CA 1
ATOM 3925 C C . GLY A 1 493 ? -13.731 14.096 -1.001 1.00 97.81 493 GLY A C 1
ATOM 3926 O O . GLY A 1 493 ? -13.813 15.007 -1.833 1.00 97.81 493 GLY A O 1
ATOM 3927 N N . PHE A 1 494 ? -14.755 13.703 -0.253 1.00 97.38 494 PHE A N 1
ATOM 3928 C CA . PHE A 1 494 ? -16.095 14.242 -0.396 1.00 97.38 494 PHE A CA 1
ATOM 3929 C C . PHE A 1 494 ? -16.159 15.748 -0.128 1.00 97.38 494 PHE A C 1
ATOM 3931 O O . PHE A 1 494 ? -16.706 16.507 -0.936 1.00 97.38 494 PHE A O 1
ATOM 3938 N N . PHE A 1 495 ? -15.597 16.208 0.993 1.00 94.88 495 PHE A N 1
ATOM 3939 C CA . PHE A 1 495 ? -15.660 17.620 1.360 1.00 94.88 495 PHE A CA 1
ATOM 3940 C C . PHE A 1 495 ? -14.872 18.502 0.392 1.00 94.88 495 PHE A C 1
ATOM 3942 O O . PHE A 1 495 ? -15.356 19.586 0.051 1.00 94.88 495 PHE A O 1
ATOM 3949 N N . THR A 1 496 ? -13.723 18.033 -0.100 1.00 96.50 496 THR A N 1
ATOM 3950 C CA . THR A 1 496 ? -12.930 18.759 -1.097 1.00 96.50 496 THR A CA 1
ATOM 3951 C C . THR A 1 496 ? -13.679 18.887 -2.418 1.00 96.50 496 THR A C 1
ATOM 3953 O O . THR A 1 496 ? -13.885 20.012 -2.880 1.00 96.50 496 THR A O 1
ATOM 3956 N N . ALA A 1 497 ? -14.194 17.786 -2.976 1.00 97.19 497 ALA A N 1
ATOM 3957 C CA . ALA A 1 497 ? -14.979 17.830 -4.210 1.00 97.19 497 ALA A CA 1
ATOM 3958 C C . ALA A 1 497 ? -16.199 18.756 -4.068 1.00 97.19 497 ALA A C 1
ATOM 3960 O O . ALA A 1 497 ? -16.424 19.640 -4.898 1.00 97.19 497 ALA A O 1
ATOM 3961 N N . LYS A 1 498 ? -16.959 18.627 -2.974 1.00 94.88 498 LYS A N 1
ATOM 3962 C CA . LYS A 1 498 ? -18.146 19.456 -2.713 1.00 94.88 498 LYS A CA 1
ATOM 3963 C C . LYS A 1 498 ? -17.817 20.943 -2.579 1.00 94.88 498 LYS A C 1
ATOM 3965 O O . LYS A 1 498 ? -18.591 21.782 -3.045 1.00 94.88 498 LYS A O 1
ATOM 3970 N N . ALA A 1 499 ? -16.703 21.285 -1.932 1.00 92.69 499 ALA A N 1
ATOM 3971 C CA . ALA A 1 499 ? -16.244 22.667 -1.831 1.00 92.69 499 ALA A CA 1
ATOM 3972 C C . ALA A 1 499 ? -15.865 23.225 -3.210 1.00 92.69 499 ALA A C 1
ATOM 3974 O O . ALA A 1 499 ? -16.273 24.335 -3.558 1.00 92.69 499 ALA A O 1
ATOM 3975 N N . MET A 1 500 ? -15.151 22.437 -4.016 1.00 94.88 500 MET A N 1
ATOM 3976 C CA . MET A 1 500 ? -14.747 22.808 -5.372 1.00 94.88 500 MET A CA 1
ATOM 3977 C C . MET A 1 500 ? -15.946 23.003 -6.298 1.00 94.88 500 MET A C 1
ATOM 3979 O O . MET A 1 500 ? -15.997 24.001 -7.010 1.00 94.88 500 MET A O 1
ATOM 3983 N N . ASN A 1 501 ? -16.952 22.126 -6.234 1.00 90.50 501 ASN A N 1
ATOM 3984 C CA . ASN A 1 501 ? -18.144 22.228 -7.078 1.00 90.50 501 ASN A CA 1
ATOM 3985 C C . ASN A 1 501 ? -18.895 23.563 -6.903 1.00 90.50 501 ASN A C 1
ATOM 3987 O O . ASN A 1 501 ? -19.525 24.042 -7.837 1.00 90.50 501 ASN A O 1
ATOM 3991 N N . LYS A 1 502 ? -18.794 24.191 -5.722 1.00 87.12 502 LYS A N 1
ATOM 3992 C CA . LYS A 1 502 ? -19.380 25.513 -5.444 1.00 87.12 502 LYS A CA 1
ATOM 3993 C C . LYS A 1 502 ? -18.452 26.682 -5.768 1.00 87.12 502 LYS A C 1
ATOM 3995 O O . LYS A 1 502 ? -18.930 27.751 -6.130 1.00 87.12 502 LYS A O 1
ATOM 4000 N N . ALA A 1 503 ? -17.152 26.516 -5.538 1.00 89.19 503 ALA A N 1
ATOM 4001 C CA . ALA A 1 503 ? -16.191 27.618 -5.560 1.00 89.19 503 ALA A CA 1
ATOM 4002 C C . ALA A 1 503 ? -15.502 27.810 -6.918 1.00 89.19 503 ALA A C 1
ATOM 4004 O O . ALA A 1 503 ? -15.051 28.912 -7.229 1.00 89.19 503 ALA A O 1
ATOM 4005 N N . VAL A 1 504 ? -15.379 26.745 -7.709 1.00 92.25 504 VAL A N 1
ATOM 4006 C CA . VAL A 1 504 ? -14.609 26.751 -8.953 1.00 92.25 504 VAL A CA 1
ATOM 4007 C C . VAL A 1 504 ? -15.519 27.108 -10.121 1.00 92.25 504 VAL A C 1
ATOM 4009 O O . VAL A 1 504 ? -16.564 26.496 -10.333 1.00 92.25 504 VAL A O 1
ATOM 4012 N N . LYS A 1 505 ? -15.090 28.089 -10.917 1.00 89.06 505 LYS A N 1
ATOM 4013 C CA . LYS A 1 505 ? -15.674 28.364 -12.232 1.00 89.06 505 LYS A CA 1
ATOM 4014 C C . LYS A 1 505 ? -15.069 27.387 -13.235 1.00 89.06 505 LYS A C 1
ATOM 4016 O O . LYS A 1 505 ? -13.941 27.583 -13.674 1.00 89.06 505 LYS A O 1
ATOM 4021 N N . TRP A 1 506 ? -15.802 26.320 -13.526 1.00 88.44 506 TRP A N 1
ATOM 4022 C CA . TRP A 1 506 ? -15.354 25.257 -14.420 1.00 88.44 506 TRP A CA 1
ATOM 4023 C C . TRP A 1 506 ? -15.426 25.695 -15.874 1.00 88.44 506 TRP A C 1
ATOM 4025 O O . TRP A 1 506 ? -16.484 26.112 -16.346 1.00 88.44 506 TRP A O 1
ATOM 4035 N N . CYS A 1 507 ? -14.321 25.553 -16.591 1.00 86.31 507 CYS A N 1
ATOM 4036 C CA . CYS A 1 507 ? -14.333 25.662 -18.038 1.00 86.31 507 CYS A CA 1
ATOM 4037 C C . CYS A 1 507 ? -14.810 24.346 -18.671 1.00 86.31 507 CYS A C 1
ATOM 4039 O O . CYS A 1 507 ? -14.677 23.266 -18.089 1.00 86.31 507 CYS A O 1
ATOM 4041 N N . SER A 1 508 ? -15.348 24.434 -19.883 1.00 81.56 508 SER A N 1
ATOM 4042 C CA . SER A 1 508 ? -15.690 23.255 -20.678 1.00 81.56 508 SER A CA 1
ATOM 4043 C C . SER A 1 508 ? -14.482 22.839 -21.504 1.00 81.56 508 SER A C 1
ATOM 4045 O O . SER A 1 508 ? -13.874 23.673 -22.174 1.00 81.56 508 SER A O 1
ATOM 4047 N N . TYR A 1 509 ? -14.140 21.553 -21.453 1.00 73.56 509 TYR A N 1
ATOM 4048 C CA . TYR A 1 509 ? -13.016 20.985 -22.187 1.00 73.56 509 TYR A CA 1
ATOM 4049 C C . TYR A 1 509 ? -13.427 19.699 -22.883 1.00 73.56 509 TYR A C 1
ATOM 4051 O O . TYR A 1 509 ? -14.133 18.870 -22.305 1.00 73.56 509 TYR A O 1
ATOM 4059 N N . THR A 1 510 ? -12.874 19.499 -24.072 1.00 72.25 510 THR A N 1
ATOM 4060 C CA . THR A 1 510 ? -12.707 18.169 -24.651 1.00 72.25 510 THR A CA 1
ATOM 4061 C C . THR A 1 510 ? -11.281 17.738 -24.311 1.00 72.25 510 THR A C 1
ATOM 4063 O O . THR A 1 510 ? -10.341 18.264 -24.907 1.00 72.25 510 THR A O 1
ATOM 4066 N N . PRO A 1 511 ? -11.072 16.884 -23.298 1.00 63.62 511 PRO A N 1
ATOM 4067 C CA . PRO A 1 511 ? -9.731 16.517 -22.882 1.00 63.62 511 PRO A CA 1
ATOM 4068 C C . PRO A 1 511 ? -9.077 15.697 -23.990 1.00 63.62 511 PRO A C 1
ATOM 4070 O O . PRO A 1 511 ? -9.627 14.690 -24.439 1.00 63.62 511 PRO A O 1
ATOM 4073 N N . ALA A 1 512 ? -7.877 16.101 -24.398 1.00 66.38 512 ALA A N 1
ATOM 4074 C CA . ALA A 1 512 ? -6.976 15.191 -25.081 1.00 66.38 512 ALA A CA 1
ATOM 4075 C C . ALA A 1 512 ? -6.551 14.144 -24.044 1.00 66.38 512 ALA A C 1
ATOM 4077 O O . ALA A 1 512 ? -5.788 14.461 -23.127 1.00 66.38 512 ALA A O 1
ATOM 4078 N N . LYS A 1 513 ? -7.109 12.927 -24.134 1.00 81.94 513 LYS A N 1
ATOM 4079 C CA . LYS A 1 513 ? -6.631 11.794 -23.331 1.00 81.94 513 LYS A CA 1
ATOM 4080 C C . LYS A 1 513 ? -5.130 11.678 -23.555 1.00 81.94 513 LYS A C 1
ATOM 4082 O O . LYS A 1 513 ? -4.683 11.651 -24.700 1.00 81.94 513 LYS A O 1
ATOM 4087 N N . ILE A 1 514 ? -4.366 11.633 -22.471 1.00 89.19 514 ILE A N 1
ATOM 4088 C CA . ILE A 1 514 ? -2.923 11.435 -22.577 1.00 89.19 514 ILE A CA 1
ATOM 4089 C C . ILE A 1 514 ? -2.708 10.004 -23.062 1.00 89.19 514 ILE A C 1
ATOM 4091 O O . ILE A 1 514 ? -3.224 9.062 -22.451 1.00 89.19 514 ILE A O 1
ATOM 4095 N N . GLU A 1 515 ? -1.988 9.847 -24.171 1.00 89.19 515 GLU A N 1
ATOM 4096 C CA . GLU A 1 515 ? -1.562 8.535 -24.649 1.00 89.19 515 GLU A CA 1
ATOM 4097 C C . GLU A 1 515 ? -0.587 7.943 -23.628 1.00 89.19 515 GLU A C 1
ATOM 4099 O O . GLU A 1 515 ? 0.467 8.512 -23.348 1.00 89.19 515 GLU A O 1
ATOM 4104 N N . ASP A 1 516 ? -0.935 6.792 -23.057 1.00 91.06 516 ASP A N 1
ATOM 4105 C CA . ASP A 1 516 ? -0.000 6.050 -22.221 1.00 91.06 516 ASP A CA 1
ATOM 4106 C C . ASP A 1 516 ? 0.885 5.181 -23.116 1.00 91.06 516 ASP A C 1
ATOM 4108 O O . ASP A 1 516 ? 0.489 4.091 -23.523 1.00 91.06 516 ASP A O 1
ATOM 4112 N N . THR A 1 517 ? 2.092 5.664 -23.409 1.00 91.25 517 THR A N 1
ATOM 4113 C CA . THR A 1 517 ? 3.062 5.029 -24.322 1.00 91.25 517 THR A CA 1
ATOM 4114 C C . THR A 1 517 ? 3.564 3.651 -23.876 1.00 91.25 517 THR A C 1
ATOM 4116 O O . THR A 1 517 ? 4.325 3.005 -24.600 1.00 91.25 517 THR A O 1
ATOM 4119 N N . ARG A 1 518 ? 3.168 3.211 -22.677 1.00 95.06 518 ARG A N 1
ATOM 4120 C CA . ARG A 1 518 ? 3.445 1.883 -22.115 1.00 95.06 518 ARG A CA 1
ATOM 4121 C C . ARG A 1 518 ? 2.389 0.844 -22.473 1.00 95.06 518 ARG A C 1
ATOM 4123 O O . ARG A 1 518 ? 2.602 -0.333 -22.188 1.00 95.06 518 ARG A O 1
ATOM 4130 N N . LYS A 1 519 ? 1.253 1.274 -23.029 1.00 95.88 519 LYS A N 1
ATOM 4131 C CA . LYS A 1 519 ? 0.223 0.385 -23.565 1.00 95.88 519 LYS A CA 1
ATOM 4132 C C . LYS A 1 519 ? 0.707 -0.173 -24.897 1.00 95.88 519 LYS A C 1
ATOM 4134 O O . LYS A 1 519 ? 1.110 0.596 -25.766 1.00 95.88 519 LYS A O 1
ATOM 4139 N N . VAL A 1 520 ? 0.715 -1.494 -25.009 1.00 97.38 520 VAL A N 1
ATOM 4140 C CA . VAL A 1 520 ? 1.294 -2.228 -26.136 1.00 97.38 520 VAL A CA 1
ATOM 4141 C C . VAL A 1 520 ? 0.442 -3.436 -26.498 1.00 97.38 520 VAL A C 1
ATOM 4143 O O . VAL A 1 520 ? -0.241 -4.008 -25.642 1.00 97.38 520 VAL A O 1
ATOM 4146 N N . SER A 1 521 ? 0.539 -3.847 -27.757 1.00 98.00 521 SER A N 1
ATOM 4147 C CA . SER A 1 521 ? -0.183 -4.988 -28.319 1.00 98.00 521 SER A CA 1
ATOM 4148 C C . SER A 1 521 ? 0.626 -6.282 -28.211 1.00 98.00 521 SER A C 1
ATOM 4150 O O . SER A 1 521 ? 1.849 -6.285 -28.394 1.00 98.00 521 SER A O 1
ATOM 4152 N N . LEU A 1 522 ? -0.054 -7.403 -27.956 1.00 98.44 522 LEU A N 1
ATOM 4153 C CA . LEU A 1 522 ? 0.517 -8.742 -28.108 1.00 98.44 522 LEU A CA 1
ATOM 4154 C C . LEU A 1 522 ? 0.714 -9.053 -29.599 1.00 98.44 522 LEU A C 1
ATOM 4156 O O . LEU A 1 522 ? -0.234 -8.979 -30.375 1.00 98.44 522 LEU A O 1
ATOM 4160 N N . LEU A 1 523 ? 1.927 -9.437 -29.990 1.00 98.56 523 LEU A N 1
ATOM 4161 C CA . LEU A 1 523 ? 2.308 -9.745 -31.373 1.00 98.56 523 LEU A CA 1
ATOM 4162 C C . LEU A 1 523 ? 2.347 -11.251 -31.652 1.00 98.56 523 LEU A C 1
ATOM 4164 O O . LEU A 1 523 ? 1.900 -11.693 -32.706 1.00 98.56 523 LEU A O 1
ATOM 4168 N N . SER A 1 524 ? 2.881 -12.049 -30.722 1.00 98.31 524 SER A N 1
ATOM 4169 C CA . SER A 1 524 ? 2.909 -13.512 -30.848 1.00 98.31 524 SER A CA 1
ATOM 4170 C C . SER A 1 524 ? 2.900 -14.217 -29.493 1.00 98.31 524 SER A C 1
ATOM 4172 O O . SER A 1 524 ? 3.266 -13.642 -28.462 1.00 98.31 524 SER A O 1
ATOM 4174 N N . LYS A 1 525 ? 2.473 -15.483 -29.512 1.00 96.25 525 LYS A N 1
ATOM 4175 C CA . LYS A 1 525 ? 2.425 -16.386 -28.361 1.00 96.25 525 LYS A CA 1
ATOM 4176 C C . LYS A 1 525 ? 2.867 -17.780 -28.803 1.00 96.25 525 LYS A C 1
ATOM 4178 O O . LYS A 1 525 ? 2.238 -18.372 -29.674 1.00 96.25 525 LYS A O 1
ATOM 4183 N N . GLU A 1 526 ? 3.933 -18.297 -28.204 1.00 96.50 526 GLU A N 1
ATOM 4184 C CA . GLU A 1 526 ? 4.610 -19.518 -28.659 1.00 96.50 526 GLU A CA 1
ATOM 4185 C C . GLU A 1 526 ? 4.942 -20.441 -27.481 1.00 96.50 526 GLU A C 1
ATOM 4187 O O . GLU A 1 526 ? 5.375 -19.985 -26.422 1.00 96.50 526 GLU A O 1
ATOM 4192 N N . ILE A 1 527 ? 4.764 -21.752 -27.656 1.00 96.75 527 ILE A N 1
ATOM 4193 C CA . ILE A 1 527 ? 5.240 -22.749 -26.690 1.00 96.75 527 ILE A CA 1
ATOM 4194 C C . ILE A 1 527 ? 6.687 -23.095 -27.040 1.00 96.75 527 ILE A C 1
ATOM 4196 O O . ILE A 1 527 ? 6.949 -23.665 -28.095 1.00 96.75 527 ILE A O 1
ATOM 4200 N N . ILE A 1 528 ? 7.622 -22.747 -26.155 1.00 96.62 528 ILE A N 1
ATOM 4201 C CA . ILE A 1 528 ? 9.072 -22.882 -26.410 1.00 96.62 528 ILE A CA 1
ATOM 4202 C C . ILE A 1 528 ? 9.728 -24.049 -25.663 1.00 96.62 528 ILE A C 1
ATOM 4204 O O . ILE A 1 528 ? 10.877 -24.390 -25.929 1.00 96.62 528 ILE A O 1
ATOM 4208 N N . ALA A 1 529 ? 9.017 -24.623 -24.696 1.00 96.56 529 ALA A N 1
ATOM 4209 C CA . ALA A 1 529 ? 9.399 -25.790 -23.906 1.00 96.56 529 ALA A CA 1
ATOM 4210 C C . ALA A 1 529 ? 8.153 -26.315 -23.176 1.00 96.56 529 ALA A C 1
ATOM 4212 O O . ALA A 1 529 ? 7.139 -25.611 -23.099 1.00 96.56 529 ALA A O 1
ATOM 4213 N N . ASP A 1 530 ? 8.239 -27.500 -22.573 1.00 94.50 530 ASP A N 1
ATOM 4214 C CA . ASP A 1 530 ? 7.153 -28.071 -21.774 1.00 94.50 530 ASP A CA 1
ATOM 4215 C C . ASP A 1 530 ? 6.648 -27.052 -20.747 1.00 94.50 530 ASP A C 1
ATOM 4217 O O . ASP A 1 530 ? 7.415 -26.477 -19.957 1.00 94.50 530 ASP A O 1
ATOM 4221 N N . ASN A 1 531 ? 5.336 -26.813 -20.785 1.00 92.56 531 ASN A N 1
ATOM 4222 C CA . ASN A 1 531 ? 4.639 -25.853 -19.933 1.00 92.56 531 ASN A CA 1
ATOM 4223 C C . ASN A 1 531 ? 5.288 -24.459 -19.918 1.00 92.56 531 ASN A C 1
ATOM 4225 O O . ASN A 1 531 ? 5.290 -23.802 -18.877 1.00 92.56 531 ASN A O 1
ATOM 4229 N N . THR A 1 532 ? 5.876 -24.003 -21.028 1.00 96.44 532 THR A N 1
ATOM 4230 C CA . THR A 1 532 ? 6.555 -22.702 -21.103 1.00 96.44 532 THR A CA 1
ATOM 4231 C C . THR A 1 532 ? 6.073 -21.901 -22.289 1.00 96.44 532 THR A C 1
ATOM 4233 O O . THR A 1 532 ? 6.209 -22.318 -23.436 1.00 96.44 532 THR A O 1
ATOM 4236 N N . LEU A 1 533 ? 5.556 -20.719 -21.981 1.00 97.00 533 LEU A N 1
ATOM 4237 C CA . LEU A 1 533 ? 5.025 -19.777 -22.943 1.00 97.00 533 LEU A CA 1
ATOM 4238 C C . LEU A 1 533 ? 6.018 -18.638 -23.149 1.00 97.00 533 LEU A C 1
ATOM 4240 O O . LEU A 1 533 ? 6.497 -18.067 -22.167 1.00 97.00 533 LEU A O 1
ATOM 4244 N N . LEU A 1 534 ? 6.275 -18.291 -24.403 1.00 98.25 534 LEU A N 1
ATOM 4245 C CA . LEU A 1 534 ? 6.927 -17.061 -24.827 1.00 98.25 534 LEU A CA 1
ATOM 4246 C C . LEU A 1 534 ? 5.864 -16.099 -25.357 1.00 98.25 534 LEU A C 1
ATOM 4248 O O . LEU A 1 534 ? 5.044 -16.466 -26.197 1.00 98.25 534 LEU A O 1
ATOM 4252 N N . LEU A 1 535 ? 5.893 -14.871 -24.859 1.00 98.38 535 LEU A N 1
ATOM 4253 C CA . LEU A 1 535 ? 5.041 -13.769 -25.279 1.00 98.38 535 LEU A CA 1
ATOM 4254 C C . LEU A 1 535 ? 5.915 -12.713 -25.945 1.00 98.38 535 LEU A C 1
ATOM 4256 O O . LEU A 1 535 ? 6.914 -12.292 -25.356 1.00 98.38 535 LEU A O 1
ATOM 4260 N N . THR A 1 536 ? 5.511 -12.254 -27.124 1.00 98.56 536 THR A N 1
ATOM 4261 C CA . THR A 1 536 ? 6.152 -11.134 -27.819 1.00 98.56 536 THR A CA 1
ATOM 4262 C C . THR A 1 536 ? 5.178 -9.968 -27.868 1.00 98.56 536 THR A C 1
ATOM 4264 O O . THR A 1 536 ? 4.102 -10.103 -28.438 1.00 98.56 536 THR A O 1
ATOM 4267 N N . PHE A 1 537 ? 5.556 -8.827 -27.301 1.00 98.62 537 PHE A N 1
ATOM 4268 C CA . PHE A 1 537 ? 4.803 -7.574 -27.353 1.00 98.62 537 PHE A CA 1
ATOM 4269 C C . PHE A 1 537 ? 5.541 -6.529 -28.190 1.00 98.62 537 PHE A C 1
ATOM 4271 O O . PHE A 1 537 ? 6.761 -6.610 -28.390 1.00 98.62 537 PHE A O 1
ATOM 4278 N N . GLU A 1 538 ? 4.813 -5.503 -28.627 1.00 98.38 538 GLU A N 1
ATOM 4279 C CA . GLU A 1 538 ? 5.438 -4.257 -29.069 1.00 98.38 538 GLU A CA 1
ATOM 4280 C C . GLU A 1 538 ? 6.317 -3.696 -27.945 1.00 98.38 538 GLU A C 1
ATOM 4282 O O . GLU A 1 538 ? 6.004 -3.805 -26.754 1.00 98.38 538 GLU A O 1
ATOM 4287 N N . LYS A 1 539 ? 7.444 -3.086 -28.310 1.00 96.75 539 LYS A N 1
ATOM 4288 C CA . LYS A 1 539 ? 8.281 -2.400 -27.332 1.00 96.75 539 LYS A CA 1
ATOM 4289 C C . LYS A 1 539 ? 7.679 -1.029 -27.009 1.00 96.75 539 LYS A C 1
ATOM 4291 O O . LYS A 1 539 ? 7.442 -0.251 -27.935 1.00 96.75 539 LYS A O 1
ATOM 4296 N N . PRO A 1 540 ? 7.483 -0.684 -25.722 1.00 95.50 540 PRO A N 1
ATOM 4297 C CA . PRO A 1 540 ? 7.011 0.643 -25.347 1.00 95.50 540 PRO A CA 1
ATOM 4298 C C . PRO A 1 540 ? 7.883 1.756 -25.939 1.00 95.50 540 PRO A C 1
ATOM 4300 O O . PRO A 1 540 ? 9.118 1.677 -25.926 1.00 95.50 540 PRO A O 1
ATOM 4303 N N . LYS A 1 541 ? 7.247 2.825 -26.435 1.00 90.62 541 LYS A N 1
ATOM 4304 C CA . LYS A 1 541 ? 7.966 3.947 -27.057 1.00 90.62 541 LYS A CA 1
ATOM 4305 C C . LYS A 1 541 ? 8.954 4.549 -26.053 1.00 90.62 541 LYS A C 1
ATOM 4307 O O . LYS A 1 541 ? 8.591 4.831 -24.912 1.00 90.62 541 LYS A O 1
ATOM 4312 N N . ARG A 1 542 ? 10.191 4.806 -26.500 1.00 90.44 542 ARG A N 1
ATOM 4313 C CA . ARG A 1 542 ? 11.288 5.388 -25.692 1.00 90.44 542 ARG A CA 1
ATOM 4314 C C . ARG A 1 542 ? 11.736 4.525 -24.500 1.00 90.44 542 ARG A C 1
ATOM 4316 O O . ARG A 1 542 ? 12.423 5.035 -23.614 1.00 90.44 542 ARG A O 1
ATOM 4323 N N . LEU A 1 543 ? 11.378 3.238 -24.454 1.00 94.69 543 LEU A N 1
ATOM 4324 C CA . LEU A 1 543 ? 11.885 2.333 -23.425 1.00 94.69 543 LEU A CA 1
ATOM 4325 C C . LEU A 1 543 ? 13.394 2.124 -23.581 1.00 94.69 543 LEU A C 1
ATOM 4327 O O . LEU A 1 543 ? 13.856 1.600 -24.595 1.00 94.69 543 LEU A O 1
ATOM 4331 N N . THR A 1 544 ? 14.137 2.479 -22.537 1.00 93.00 544 THR A N 1
ATOM 4332 C CA . THR A 1 544 ? 15.556 2.162 -22.373 1.00 93.00 544 THR A CA 1
ATOM 4333 C C . THR A 1 544 ? 15.711 1.248 -21.160 1.00 93.00 544 THR A C 1
ATOM 4335 O O . THR A 1 544 ? 15.073 1.456 -20.129 1.00 93.00 544 THR A O 1
ATOM 4338 N N . TYR A 1 545 ? 16.507 0.190 -21.298 1.00 95.81 545 TYR A N 1
ATOM 4339 C CA . TYR A 1 545 ? 16.771 -0.774 -20.230 1.00 95.81 545 TYR A CA 1
ATOM 4340 C C . TYR A 1 545 ? 18.111 -1.475 -20.457 1.00 95.81 545 TYR A C 1
ATOM 4342 O O . TYR A 1 545 ? 18.701 -1.360 -21.529 1.00 95.81 545 TYR A O 1
ATOM 4350 N N . LYS A 1 546 ? 18.591 -2.185 -19.438 1.00 96.50 546 LYS A N 1
ATOM 4351 C CA . LYS A 1 546 ? 19.787 -3.030 -19.483 1.00 96.50 546 LYS A CA 1
ATOM 4352 C C . LYS A 1 546 ? 19.395 -4.502 -19.551 1.00 96.50 546 LYS A C 1
ATOM 4354 O O . LYS A 1 546 ? 18.409 -4.910 -18.933 1.00 96.50 546 LYS A O 1
ATOM 4359 N N . ALA A 1 547 ? 20.195 -5.303 -20.249 1.00 97.25 547 ALA A N 1
ATOM 4360 C CA . ALA A 1 547 ? 20.045 -6.752 -20.248 1.00 97.25 547 ALA A CA 1
ATOM 4361 C C . ALA A 1 547 ? 20.044 -7.312 -18.812 1.00 97.25 547 ALA A C 1
ATOM 4363 O O . ALA A 1 547 ? 20.843 -6.896 -17.969 1.00 97.25 547 ALA A O 1
ATOM 4364 N N . GLY A 1 548 ? 19.120 -8.235 -18.550 1.00 96.44 548 GLY A N 1
ATOM 4365 C CA . GLY A 1 548 ? 18.885 -8.856 -17.247 1.00 96.44 548 GLY A CA 1
ATOM 4366 C C . GLY A 1 548 ? 17.789 -8.204 -16.388 1.00 96.44 548 GLY A C 1
ATOM 4367 O O . GLY A 1 548 ? 17.313 -8.817 -15.435 1.00 96.44 548 GLY A O 1
ATOM 4368 N N . GLN A 1 549 ? 17.312 -7.007 -16.751 1.00 96.94 549 GLN A N 1
ATOM 4369 C CA . GLN 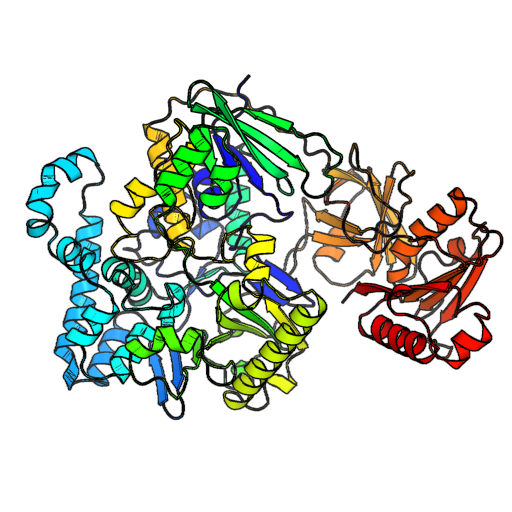A 1 549 ? 16.209 -6.340 -16.048 1.00 96.94 549 GLN A CA 1
ATOM 4370 C C . GLN A 1 549 ? 14.837 -6.990 -16.311 1.00 96.94 549 GLN A C 1
ATOM 4372 O O . GLN A 1 549 ? 14.631 -7.722 -17.283 1.00 96.94 549 GLN A O 1
ATOM 4377 N N . TYR A 1 550 ? 13.861 -6.671 -15.457 1.00 97.00 550 TYR A N 1
ATOM 4378 C CA . TYR A 1 550 ? 12.476 -7.132 -15.578 1.00 97.00 550 TYR A CA 1
ATOM 4379 C C . TYR A 1 550 ? 11.483 -5.979 -15.760 1.00 97.00 550 TYR A C 1
ATOM 4381 O O . TYR A 1 550 ? 11.821 -4.801 -15.625 1.00 97.00 550 TYR A O 1
ATOM 4389 N N . ALA A 1 551 ? 10.243 -6.335 -16.085 1.00 97.31 551 ALA A N 1
ATOM 4390 C CA . ALA A 1 551 ? 9.112 -5.422 -16.163 1.00 97.31 551 ALA A CA 1
ATOM 4391 C C . ALA A 1 551 ? 7.911 -5.982 -15.400 1.00 97.31 551 ALA A C 1
ATOM 4393 O O . ALA A 1 551 ? 7.808 -7.191 -15.202 1.00 97.31 551 ALA A O 1
ATOM 4394 N N . ILE A 1 552 ? 6.968 -5.122 -15.019 1.00 97.06 552 ILE A N 1
ATOM 4395 C CA . ILE A 1 552 ? 5.634 -5.564 -14.602 1.00 97.06 552 ILE A CA 1
ATOM 4396 C C . ILE A 1 552 ? 4.712 -5.505 -15.815 1.00 97.06 552 ILE A C 1
ATOM 4398 O O . ILE A 1 552 ? 4.483 -4.430 -16.368 1.00 97.06 552 ILE A O 1
ATOM 4402 N N . LEU A 1 553 ? 4.186 -6.663 -16.204 1.00 97.31 553 LEU A N 1
ATOM 4403 C CA . LEU A 1 553 ? 3.191 -6.817 -17.259 1.00 97.31 553 LEU A CA 1
ATOM 4404 C C . LEU A 1 553 ? 1.796 -6.820 -16.632 1.00 97.31 553 LEU A C 1
ATOM 4406 O O . LEU A 1 553 ? 1.506 -7.702 -15.825 1.00 97.31 553 LEU A O 1
ATOM 4410 N N . GLN A 1 554 ? 0.944 -5.863 -17.000 1.00 96.75 554 GLN A N 1
ATOM 4411 C CA . GLN A 1 554 ? -0.443 -5.745 -16.537 1.00 96.75 554 GLN A CA 1
ATOM 4412 C C . GLN A 1 554 ? -1.430 -5.934 -17.693 1.00 96.75 554 GLN A C 1
ATOM 4414 O O . GLN A 1 554 ? -1.311 -5.276 -18.724 1.00 96.75 554 GLN A O 1
ATOM 4419 N N . LEU A 1 555 ? -2.439 -6.781 -17.498 1.00 95.81 555 LEU A N 1
ATOM 4420 C CA . LEU A 1 555 ? -3.474 -7.078 -18.494 1.00 95.81 555 LEU A CA 1
ATOM 4421 C C . LEU A 1 555 ? -4.631 -6.085 -18.395 1.00 95.81 555 LEU A C 1
ATOM 4423 O O . LEU A 1 555 ? -5.017 -5.706 -17.290 1.00 95.81 555 LEU A O 1
ATOM 4427 N N . HIS A 1 556 ? -5.202 -5.683 -19.534 1.00 92.12 556 HIS A N 1
ATOM 4428 C CA . HIS A 1 556 ? -6.352 -4.763 -19.558 1.00 92.12 556 HIS A CA 1
ATOM 4429 C C . HIS A 1 556 ? -7.691 -5.491 -19.437 1.00 92.12 556 HIS A C 1
ATOM 4431 O O . HIS A 1 556 ? -8.594 -4.996 -18.770 1.00 92.12 556 HIS A O 1
ATOM 4437 N N . THR A 1 557 ? -7.813 -6.670 -20.047 1.00 89.62 557 THR A N 1
ATOM 4438 C CA . THR A 1 557 ? -9.052 -7.465 -20.108 1.00 89.62 557 THR A CA 1
ATOM 4439 C C . THR A 1 557 ? -8.843 -8.886 -19.558 1.00 89.62 557 THR A C 1
ATOM 4441 O O . THR A 1 557 ? -9.023 -9.870 -20.277 1.00 89.62 557 THR A O 1
ATOM 4444 N N . PRO A 1 558 ? -8.422 -9.035 -18.285 1.00 92.81 558 PRO A N 1
ATOM 4445 C CA . PRO A 1 558 ? -8.212 -10.351 -17.689 1.00 92.81 558 PRO A CA 1
ATOM 4446 C C . PRO A 1 558 ? -9.539 -11.119 -17.572 1.00 92.81 558 PRO A C 1
ATOM 4448 O O . PRO A 1 558 ? -10.472 -10.647 -16.927 1.00 92.81 558 PRO A O 1
ATOM 4451 N N . GLN A 1 559 ? -9.606 -12.326 -18.141 1.00 93.12 559 GLN A N 1
ATOM 4452 C CA . GLN A 1 559 ? -10.791 -13.196 -18.051 1.00 93.12 559 GLN A CA 1
ATOM 4453 C C . GLN A 1 559 ? -10.942 -13.849 -16.670 1.00 93.12 559 GLN A C 1
ATOM 4455 O O . GLN A 1 559 ? -12.047 -14.171 -16.241 1.00 93.12 559 GLN A O 1
ATOM 4460 N N . TYR A 1 560 ? -9.834 -14.026 -15.942 1.00 92.69 560 TYR A N 1
ATOM 4461 C CA . TYR A 1 560 ? -9.832 -14.627 -14.611 1.00 92.69 560 TYR A CA 1
ATOM 4462 C C . TYR A 1 560 ? -9.084 -13.742 -13.615 1.00 92.69 560 TYR A C 1
ATOM 4464 O O . TYR A 1 560 ? -7.902 -13.442 -13.791 1.00 92.69 560 TYR A O 1
ATOM 4472 N N . THR A 1 561 ? -9.751 -13.404 -12.513 1.00 87.62 561 THR A N 1
ATOM 4473 C CA . THR A 1 561 ? -9.219 -12.520 -11.457 1.00 87.62 561 THR A CA 1
ATOM 4474 C C . THR A 1 561 ? -9.353 -13.099 -10.046 1.00 87.62 561 THR A C 1
ATOM 4476 O O . THR A 1 561 ? -8.831 -12.532 -9.092 1.00 87.62 561 THR A O 1
ATOM 4479 N N . HIS A 1 562 ? -10.015 -14.251 -9.896 1.00 88.19 562 HIS A N 1
ATOM 4480 C CA . HIS A 1 562 ? -10.254 -14.875 -8.595 1.00 88.19 562 HIS A CA 1
ATOM 4481 C C . HIS A 1 562 ? -8.944 -15.150 -7.835 1.00 88.19 562 HIS A C 1
ATOM 4483 O O . HIS A 1 562 ? -8.097 -15.902 -8.329 1.00 88.19 562 HIS A O 1
ATOM 4489 N N . LEU A 1 563 ? -8.804 -14.566 -6.635 1.00 87.62 563 LEU A N 1
ATOM 4490 C CA . LEU A 1 563 ? -7.615 -14.661 -5.769 1.00 87.62 563 LEU A CA 1
ATOM 4491 C C . LEU A 1 563 ? -6.302 -14.320 -6.490 1.00 87.62 563 LEU A C 1
ATOM 4493 O O . LEU A 1 563 ? -5.242 -14.906 -6.236 1.00 87.62 563 LEU A O 1
ATOM 4497 N N . ASP A 1 564 ? -6.355 -13.406 -7.456 1.00 88.88 564 ASP A N 1
ATOM 4498 C CA . ASP A 1 564 ? -5.195 -13.051 -8.250 1.00 88.88 564 ASP A CA 1
ATOM 4499 C C . ASP A 1 564 ? -5.185 -11.584 -8.668 1.00 88.88 564 ASP A C 1
ATOM 4501 O O . ASP A 1 564 ? -6.215 -10.930 -8.781 1.00 88.88 564 ASP A O 1
ATOM 4505 N N . MET A 1 565 ? -3.988 -11.081 -8.953 1.00 89.75 565 MET A N 1
ATOM 4506 C CA . MET A 1 565 ? -3.810 -9.777 -9.575 1.00 89.75 565 MET A CA 1
ATOM 4507 C C . MET A 1 565 ? -3.593 -9.944 -11.081 1.00 89.75 565 MET A C 1
ATOM 4509 O O . MET A 1 565 ? -2.855 -10.850 -11.487 1.00 89.75 565 MET A O 1
ATOM 4513 N N . PRO A 1 566 ? -4.139 -9.048 -11.921 1.00 92.88 566 PRO A N 1
ATOM 4514 C CA . PRO A 1 566 ? -3.975 -9.089 -13.373 1.00 92.88 566 PRO A CA 1
ATOM 4515 C C . PRO A 1 566 ? -2.614 -8.532 -13.820 1.00 92.88 566 PRO A C 1
ATOM 4517 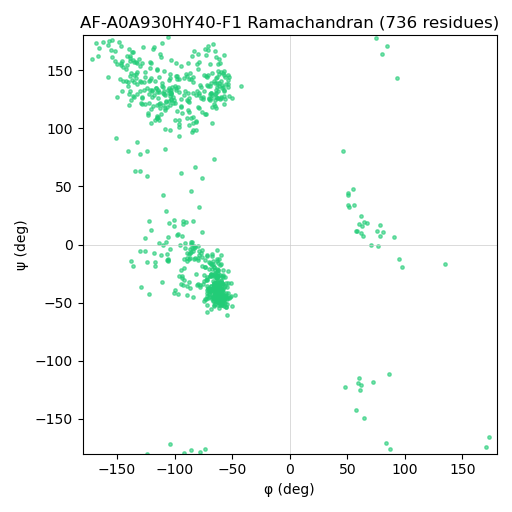O O . PRO A 1 566 ? -2.498 -7.915 -14.875 1.00 92.88 566 PRO A O 1
ATOM 4520 N N . LEU A 1 567 ? -1.577 -8.712 -13.002 1.00 94.75 567 LEU A N 1
ATOM 4521 C CA . LEU A 1 567 ? -0.222 -8.261 -13.282 1.00 94.75 567 LEU A CA 1
ATOM 4522 C C . LEU A 1 567 ? 0.824 -9.227 -12.735 1.00 94.75 567 LEU A C 1
ATOM 4524 O O . LEU A 1 567 ? 0.575 -9.914 -11.736 1.00 94.75 567 LEU A O 1
ATOM 4528 N N . ARG A 1 568 ? 2.005 -9.257 -13.364 1.00 93.56 568 ARG A N 1
ATOM 4529 C CA . ARG A 1 568 ? 3.175 -10.009 -12.888 1.00 93.56 568 ARG A CA 1
ATOM 4530 C C . ARG A 1 568 ? 4.501 -9.330 -13.222 1.00 93.56 568 ARG A C 1
ATOM 4532 O O . ARG A 1 568 ? 4.631 -8.807 -14.328 1.00 93.56 568 ARG A O 1
ATOM 4539 N N . PRO A 1 569 ? 5.497 -9.395 -12.319 1.00 94.62 569 PRO A N 1
ATOM 4540 C CA . PRO A 1 569 ? 6.880 -9.147 -12.691 1.00 94.62 569 PRO A CA 1
ATOM 4541 C C . PRO A 1 569 ? 7.383 -10.298 -13.575 1.00 94.62 569 PRO A C 1
ATOM 4543 O O . PRO A 1 569 ? 7.217 -11.467 -13.227 1.00 94.62 569 PRO A O 1
ATOM 4546 N N . LEU A 1 570 ? 7.970 -9.968 -14.722 1.00 95.81 570 LEU A N 1
ATOM 4547 C CA . LEU A 1 570 ? 8.545 -10.912 -15.678 1.00 95.81 570 LEU A CA 1
ATOM 4548 C C . LEU A 1 570 ? 9.855 -10.342 -16.227 1.00 95.81 570 LEU A C 1
ATOM 4550 O O . LEU A 1 570 ? 9.898 -9.195 -16.683 1.00 95.81 570 LEU A O 1
ATOM 4554 N N . SER A 1 571 ? 10.922 -11.139 -16.197 1.00 96.94 571 SER A N 1
ATOM 4555 C CA . SER A 1 571 ? 12.209 -10.761 -16.783 1.00 96.94 571 SER A CA 1
ATOM 4556 C C . SER A 1 571 ? 12.088 -10.562 -18.291 1.00 96.94 571 SER A C 1
ATOM 4558 O O . SER A 1 571 ? 11.416 -11.334 -18.981 1.00 96.94 571 SER A O 1
ATOM 4560 N N . MET A 1 572 ? 12.747 -9.524 -18.802 1.00 97.69 572 MET A N 1
ATOM 4561 C CA . MET A 1 572 ? 12.765 -9.231 -20.230 1.00 97.69 572 MET A CA 1
ATOM 4562 C C . MET A 1 572 ? 13.773 -10.163 -20.908 1.00 97.69 572 MET A C 1
ATOM 4564 O O . MET A 1 572 ? 14.963 -10.133 -20.609 1.00 97.69 572 MET A O 1
ATOM 4568 N N . VAL A 1 573 ? 13.280 -11.014 -21.808 1.00 98.19 573 VAL A N 1
ATOM 4569 C CA . VAL A 1 573 ? 14.089 -11.988 -22.561 1.00 98.19 573 VAL A CA 1
ATOM 4570 C C . VAL A 1 573 ? 14.828 -11.308 -23.710 1.00 98.19 573 VAL A C 1
ATOM 4572 O O . VAL A 1 573 ? 15.951 -11.677 -24.045 1.00 98.19 573 VAL A O 1
ATOM 4575 N N . SER A 1 574 ? 14.188 -10.323 -24.338 1.00 97.69 574 SER A N 1
ATOM 4576 C CA . SER A 1 574 ? 14.756 -9.594 -25.468 1.00 97.69 574 SER A CA 1
ATOM 4577 C C . SER A 1 574 ? 15.886 -8.664 -25.028 1.00 97.69 574 SER A C 1
ATOM 4579 O O . SER A 1 574 ? 15.827 -8.031 -23.971 1.00 97.69 574 SER A O 1
ATOM 4581 N N . HIS A 1 575 ? 16.896 -8.533 -25.879 1.00 97.44 575 HIS A N 1
ATOM 4582 C CA . HIS A 1 575 ? 17.986 -7.579 -25.713 1.00 97.44 575 HIS A CA 1
ATOM 4583 C C . HIS A 1 575 ? 17.499 -6.128 -25.938 1.00 97.44 575 HIS A C 1
ATOM 4585 O O . HIS A 1 575 ? 16.653 -5.916 -26.814 1.00 97.44 575 HIS A O 1
ATOM 4591 N N . PRO A 1 576 ? 18.039 -5.111 -25.228 1.00 96.00 576 PRO A N 1
ATOM 4592 C CA . PRO A 1 576 ? 17.625 -3.711 -25.371 1.00 96.00 576 PRO A CA 1
ATOM 4593 C C . PRO A 1 576 ? 17.659 -3.125 -26.786 1.00 96.00 576 PRO A C 1
ATOM 4595 O O . PRO A 1 576 ? 16.942 -2.162 -27.044 1.00 96.00 576 PRO A O 1
ATOM 4598 N N . SER A 1 577 ? 18.454 -3.679 -27.703 1.00 95.62 577 SER A N 1
ATOM 4599 C CA . SER A 1 577 ? 18.514 -3.236 -29.107 1.00 95.62 577 SER A CA 1
ATOM 4600 C C . SER A 1 577 ? 17.381 -3.765 -29.992 1.00 95.62 577 SER A C 1
ATOM 4602 O O . SER A 1 577 ? 17.236 -3.293 -31.112 1.00 95.62 577 SER A O 1
ATOM 4604 N N . GLN A 1 578 ? 16.586 -4.733 -29.528 1.00 96.31 578 GLN A N 1
ATOM 4605 C CA . GLN A 1 578 ? 15.494 -5.300 -30.321 1.00 96.31 578 GLN A CA 1
ATOM 4606 C C . GLN A 1 578 ? 14.258 -4.388 -30.305 1.00 96.31 578 GLN A C 1
ATOM 4608 O O . GLN A 1 578 ? 14.007 -3.690 -29.316 1.00 96.31 578 GLN A O 1
ATOM 4613 N N . ASP A 1 579 ? 13.469 -4.441 -31.381 1.00 95.69 579 ASP A N 1
ATOM 4614 C CA . ASP A 1 579 ? 12.251 -3.630 -31.567 1.00 95.69 579 ASP A CA 1
ATOM 4615 C C . ASP A 1 579 ? 11.005 -4.215 -30.883 1.00 95.69 579 ASP A C 1
ATOM 4617 O O . ASP A 1 579 ? 9.991 -3.538 -30.725 1.00 95.69 579 ASP A O 1
ATOM 4621 N N . THR A 1 580 ? 11.082 -5.467 -30.435 1.00 97.69 580 THR A N 1
ATOM 4622 C CA . THR A 1 580 ? 10.014 -6.164 -29.704 1.00 97.69 580 THR A CA 1
ATOM 4623 C C . THR A 1 580 ? 10.450 -6.482 -28.285 1.00 97.69 580 THR A C 1
ATOM 4625 O O . THR A 1 580 ? 11.633 -6.747 -28.054 1.00 97.69 580 THR A O 1
ATOM 4628 N N . LEU A 1 581 ? 9.495 -6.556 -27.360 1.00 98.12 581 LEU A N 1
ATOM 4629 C CA . LEU A 1 581 ? 9.746 -6.943 -25.977 1.00 98.12 581 LEU A CA 1
ATOM 4630 C C . LEU A 1 581 ? 9.212 -8.351 -25.704 1.00 98.12 581 LEU A C 1
ATOM 4632 O O . LEU A 1 581 ? 8.030 -8.621 -25.911 1.00 98.12 581 LEU A O 1
ATOM 4636 N N . LYS A 1 582 ? 10.085 -9.256 -25.254 1.00 98.56 582 LYS A N 1
ATOM 4637 C CA . LYS A 1 582 ? 9.738 -10.666 -25.028 1.00 98.56 582 LYS A CA 1
ATOM 4638 C C . LYS A 1 582 ? 9.738 -11.032 -23.549 1.00 98.56 582 LYS A C 1
ATOM 4640 O O . LYS A 1 582 ? 10.662 -10.668 -22.824 1.00 98.56 582 LYS A O 1
ATOM 4645 N N . PHE A 1 583 ? 8.755 -11.825 -23.132 1.00 98.25 583 PHE A N 1
ATOM 4646 C CA . PHE A 1 583 ? 8.657 -12.401 -21.788 1.00 98.25 583 PHE A CA 1
ATOM 4647 C C . PHE A 1 583 ? 8.415 -13.898 -21.888 1.00 98.25 583 PHE A C 1
ATOM 4649 O O . PHE A 1 583 ? 7.599 -14.323 -22.702 1.00 98.25 583 PHE A O 1
ATOM 4656 N N . ALA A 1 584 ? 9.054 -14.696 -21.034 1.00 97.25 584 ALA A N 1
ATOM 4657 C CA . ALA A 1 584 ? 8.711 -16.108 -20.920 1.00 97.25 584 ALA A CA 1
ATOM 4658 C C . ALA A 1 584 ? 8.269 -16.463 -19.504 1.00 97.25 584 ALA A C 1
ATOM 4660 O O . ALA A 1 584 ? 8.796 -15.949 -18.518 1.00 97.25 584 ALA A O 1
ATOM 4661 N N . MET A 1 585 ? 7.296 -17.363 -19.404 1.00 95.56 585 MET A N 1
ATOM 4662 C CA . MET A 1 585 ? 6.771 -17.826 -18.126 1.00 95.56 585 MET A CA 1
ATOM 4663 C C . MET A 1 585 ? 6.351 -19.291 -18.186 1.00 95.56 585 MET A C 1
ATOM 4665 O O . MET A 1 585 ? 5.966 -19.809 -19.234 1.00 95.56 585 MET A O 1
ATOM 4669 N N . ARG A 1 586 ? 6.370 -19.960 -17.030 1.00 94.19 586 ARG A N 1
ATOM 4670 C CA . ARG A 1 586 ? 5.782 -21.299 -16.900 1.00 94.19 586 ARG A CA 1
ATOM 4671 C C . ARG A 1 586 ? 4.264 -21.210 -16.818 1.00 94.19 586 ARG A C 1
ATOM 4673 O O . ARG A 1 586 ? 3.755 -20.405 -16.038 1.00 94.19 586 ARG A O 1
ATOM 4680 N N . ILE A 1 587 ? 3.559 -22.062 -17.548 1.00 93.50 587 ILE A N 1
ATOM 4681 C CA . ILE A 1 587 ? 2.101 -22.198 -17.504 1.00 93.50 587 ILE A CA 1
ATOM 4682 C C . ILE A 1 587 ? 1.704 -22.854 -16.175 1.00 93.50 587 ILE A C 1
ATOM 4684 O O . ILE A 1 587 ? 2.357 -23.783 -15.704 1.00 93.50 587 ILE A O 1
ATOM 4688 N N . SER A 1 588 ? 0.661 -22.331 -15.532 1.00 91.38 588 SER A N 1
ATOM 4689 C CA . SER A 1 588 ? 0.029 -22.935 -14.354 1.00 91.38 588 SER A CA 1
ATOM 4690 C C . SER A 1 588 ? -1.412 -22.438 -14.218 1.00 91.38 588 SER A C 1
ATOM 4692 O O . SER A 1 588 ? -1.832 -21.541 -14.947 1.00 91.38 588 SER A O 1
ATOM 4694 N N . ASN A 1 589 ? -2.155 -22.971 -13.249 1.00 89.19 589 ASN A N 1
ATOM 4695 C CA . ASN A 1 589 ? -3.580 -22.670 -13.057 1.00 89.19 589 ASN A CA 1
ATOM 4696 C C . ASN A 1 589 ? -3.876 -21.302 -12.411 1.00 89.19 589 ASN A C 1
ATOM 4698 O O . ASN A 1 589 ? -5.016 -21.042 -12.029 1.00 89.19 589 ASN A O 1
ATOM 4702 N N . SER A 1 590 ? -2.886 -20.411 -12.271 1.00 90.69 590 SER A N 1
ATOM 4703 C CA . SER A 1 590 ? -3.144 -19.085 -11.697 1.00 90.69 590 SER A CA 1
ATOM 4704 C C . SER A 1 590 ? -4.028 -18.255 -12.635 1.00 90.69 590 SER A C 1
ATOM 4706 O O . SER A 1 590 ? -3.932 -18.373 -13.859 1.00 90.69 590 SER A O 1
ATOM 4708 N N . ALA A 1 591 ? -4.874 -17.388 -12.079 1.00 92.94 591 ALA A N 1
ATOM 4709 C CA . ALA A 1 591 ? -5.836 -16.614 -12.862 1.00 92.94 591 ALA A CA 1
ATOM 4710 C C . ALA A 1 591 ? -5.143 -15.699 -13.893 1.00 92.94 591 ALA A C 1
ATOM 4712 O O . ALA A 1 591 ? -5.565 -15.644 -15.048 1.00 92.94 591 ALA A O 1
ATOM 4713 N N . PHE A 1 592 ? -4.007 -15.092 -13.522 1.00 94.44 592 PHE A N 1
ATOM 4714 C CA . PHE A 1 592 ? -3.173 -14.324 -14.455 1.00 94.44 592 PHE A CA 1
ATOM 4715 C C . PHE A 1 592 ? -2.733 -15.156 -15.669 1.00 94.44 592 PHE A C 1
ATOM 4717 O O . PHE A 1 592 ? -2.899 -14.736 -16.809 1.00 94.44 592 PHE A O 1
ATOM 4724 N N . LYS A 1 593 ? -2.187 -16.356 -15.439 1.00 94.25 593 LYS A N 1
ATOM 4725 C CA . LYS A 1 593 ? -1.623 -17.186 -16.511 1.00 94.25 593 LYS A CA 1
ATOM 4726 C C . LYS A 1 593 ? -2.702 -17.777 -17.407 1.00 94.25 593 LYS A C 1
ATOM 4728 O O . LYS A 1 593 ? -2.492 -17.838 -18.611 1.00 94.25 593 LYS A O 1
ATOM 4733 N N . ARG A 1 594 ? -3.859 -18.150 -16.848 1.00 95.50 594 ARG A N 1
ATOM 4734 C CA . ARG A 1 594 ? -5.033 -18.529 -17.649 1.00 95.50 594 ARG A CA 1
ATOM 4735 C C . ARG A 1 594 ? -5.506 -17.368 -18.522 1.00 95.50 594 ARG A C 1
ATOM 4737 O O . ARG A 1 594 ? -5.709 -17.559 -19.709 1.00 95.50 594 ARG A O 1
ATOM 4744 N N . SER A 1 595 ? -5.563 -16.154 -17.969 1.00 96.38 595 SER A N 1
ATOM 4745 C CA . SER A 1 595 ? -5.938 -14.962 -18.742 1.00 96.38 595 SER A CA 1
ATOM 4746 C C . SER A 1 595 ? -4.964 -14.695 -19.892 1.00 96.38 595 SER A C 1
ATOM 4748 O O . SER A 1 595 ? -5.405 -14.413 -20.995 1.00 96.38 595 SER A O 1
ATOM 4750 N N . ILE A 1 596 ? -3.652 -14.846 -19.670 1.00 95.44 596 ILE A N 1
ATOM 4751 C CA . ILE A 1 596 ? -2.646 -14.769 -20.743 1.00 95.44 596 ILE A CA 1
ATOM 4752 C C . ILE A 1 596 ? -2.871 -15.846 -21.817 1.00 95.44 596 ILE A C 1
ATOM 4754 O O . ILE A 1 596 ? -2.713 -15.581 -23.008 1.00 95.44 596 ILE A O 1
ATOM 4758 N N . MET A 1 597 ? -3.189 -17.080 -21.415 1.00 94.19 597 MET A N 1
ATOM 4759 C CA . MET A 1 597 ? -3.431 -18.167 -22.367 1.00 94.19 597 MET A CA 1
ATOM 4760 C C . MET A 1 597 ? -4.645 -17.889 -23.255 1.00 94.19 597 MET A C 1
ATOM 4762 O O . MET A 1 597 ? -4.600 -18.261 -24.426 1.00 94.19 597 MET A O 1
ATOM 4766 N N . ASP A 1 598 ? -5.639 -17.162 -22.749 1.00 94.81 598 ASP A N 1
ATOM 4767 C CA . ASP A 1 598 ? -6.834 -16.768 -23.501 1.00 94.81 598 ASP A CA 1
ATOM 4768 C C . ASP A 1 598 ? -6.642 -15.465 -24.305 1.00 94.81 598 ASP A C 1
ATOM 4770 O O . ASP A 1 598 ? -7.489 -15.130 -25.130 1.00 94.81 598 ASP A O 1
ATOM 4774 N N . MET A 1 599 ? -5.517 -14.752 -24.135 1.00 95.06 599 MET A N 1
ATOM 4775 C CA . MET A 1 599 ? -5.211 -13.573 -24.956 1.00 95.06 599 MET A CA 1
ATOM 4776 C C . MET A 1 599 ? -4.995 -13.941 -26.425 1.00 95.06 599 MET A C 1
ATOM 4778 O O . MET A 1 599 ? -4.285 -14.904 -26.753 1.00 95.06 599 MET A O 1
ATOM 4782 N N . SER A 1 600 ? -5.530 -13.100 -27.301 1.00 95.88 600 SER A N 1
ATOM 4783 C CA . SER A 1 600 ? -5.338 -13.122 -28.748 1.00 95.88 600 SER A CA 1
ATOM 4784 C C . SER A 1 600 ? -4.284 -12.104 -29.189 1.00 95.88 600 SER A C 1
ATOM 4786 O O . SER A 1 600 ? -4.010 -11.118 -28.506 1.00 95.88 600 SER A O 1
ATOM 4788 N N . VAL A 1 601 ? -3.671 -12.336 -30.353 1.00 97.38 601 VAL A N 1
ATOM 4789 C CA . VAL A 1 601 ? -2.800 -11.334 -30.992 1.00 97.38 601 VAL A CA 1
ATOM 4790 C C . VAL A 1 601 ? -3.605 -10.048 -31.214 1.00 97.38 601 VAL A C 1
ATOM 4792 O O . VAL A 1 601 ? -4.735 -10.102 -31.693 1.00 97.38 601 VAL A O 1
ATOM 4795 N N . GLY A 1 602 ? -3.027 -8.904 -30.844 1.00 97.00 602 GLY A N 1
ATOM 4796 C CA . GLY A 1 602 ? -3.686 -7.595 -30.825 1.00 97.00 602 GLY A CA 1
ATOM 4797 C C . GLY A 1 602 ? -4.229 -7.170 -29.455 1.00 97.00 602 GLY A C 1
ATOM 4798 O O . GLY A 1 602 ? -4.401 -5.968 -29.228 1.00 97.00 602 GLY A O 1
ATOM 4799 N N . ASP A 1 603 ? -4.428 -8.103 -28.516 1.00 97.56 603 ASP A N 1
ATOM 4800 C CA . ASP A 1 603 ? -4.850 -7.762 -27.154 1.00 97.56 603 ASP A CA 1
ATOM 4801 C C . ASP A 1 603 ? -3.813 -6.874 -26.456 1.00 97.56 603 ASP A C 1
ATOM 4803 O O . ASP A 1 603 ? -2.602 -6.991 -26.672 1.00 97.56 603 ASP A O 1
ATOM 4807 N N . GLN A 1 604 ? -4.301 -5.974 -25.601 1.00 97.12 604 GLN A N 1
ATO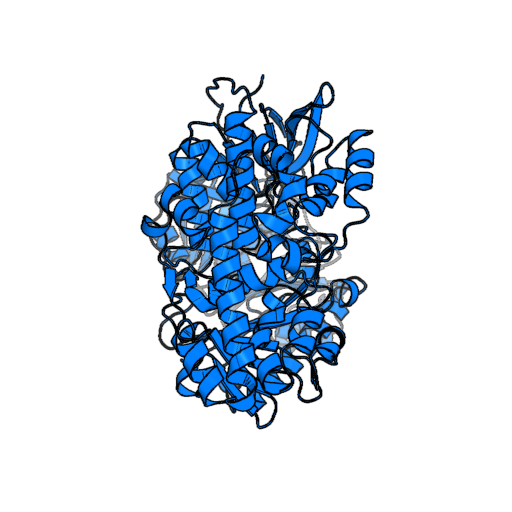M 4808 C CA . GLN A 1 604 ? -3.501 -4.908 -25.002 1.00 97.12 604 GLN A CA 1
ATOM 4809 C C . GLN A 1 604 ? -3.018 -5.248 -23.589 1.00 97.12 604 GLN A C 1
ATOM 4811 O O . GLN A 1 604 ? -3.740 -5.829 -22.770 1.00 97.12 604 GLN A O 1
ATOM 4816 N N . ALA A 1 605 ? -1.810 -4.790 -23.273 1.00 97.19 605 ALA A N 1
ATOM 4817 C CA . ALA A 1 605 ? -1.241 -4.808 -21.932 1.00 97.19 605 ALA A CA 1
ATOM 4818 C C . ALA A 1 605 ? -0.501 -3.495 -21.635 1.00 97.19 605 ALA A C 1
ATOM 4820 O O . ALA A 1 605 ? -0.120 -2.763 -22.546 1.00 97.19 605 ALA A O 1
ATOM 4821 N N . THR A 1 606 ? -0.276 -3.190 -20.356 1.00 97.19 606 THR A N 1
ATOM 4822 C CA . THR A 1 606 ? 0.624 -2.107 -19.926 1.00 97.19 606 THR A CA 1
ATOM 4823 C C . THR A 1 606 ? 1.922 -2.699 -19.396 1.00 97.19 606 THR A C 1
ATOM 4825 O O . THR A 1 606 ? 1.894 -3.631 -18.589 1.00 97.19 606 THR A O 1
ATOM 4828 N N . ILE A 1 607 ? 3.057 -2.128 -19.803 1.00 97.38 607 ILE A N 1
ATOM 4829 C CA . ILE A 1 607 ? 4.388 -2.548 -19.353 1.00 97.38 607 ILE A CA 1
ATOM 4830 C C . ILE A 1 607 ? 5.037 -1.454 -18.501 1.00 97.38 607 ILE A C 1
ATOM 4832 O O . ILE A 1 607 ? 5.346 -0.365 -18.982 1.00 97.38 607 ILE A O 1
ATOM 4836 N N . PHE A 1 608 ? 5.302 -1.763 -17.234 1.00 97.38 608 PHE A N 1
ATOM 4837 C CA . PHE A 1 608 ? 6.045 -0.888 -16.327 1.00 97.38 608 PHE A CA 1
ATOM 4838 C C . PHE A 1 608 ? 7.501 -1.355 -16.242 1.00 97.38 608 PHE A C 1
ATOM 4840 O O . PHE A 1 608 ? 7.789 -2.400 -15.658 1.00 97.38 608 PHE A O 1
ATOM 4847 N N . ALA A 1 609 ? 8.411 -0.597 -16.852 1.00 96.44 609 ALA A N 1
ATOM 4848 C CA . ALA A 1 609 ? 9.814 -0.966 -17.030 1.00 96.44 609 ALA A CA 1
ATOM 4849 C C . ALA A 1 609 ? 10.709 0.284 -17.162 1.00 96.44 609 ALA A C 1
ATOM 4851 O O . ALA A 1 609 ? 10.196 1.346 -17.523 1.00 96.44 609 ALA A O 1
ATOM 4852 N N . PRO A 1 610 ? 12.032 0.156 -16.958 1.00 96.12 610 PRO A N 1
ATOM 4853 C CA . PRO A 1 610 ? 12.729 -1.025 -16.436 1.00 96.12 610 PRO A CA 1
ATOM 4854 C C . PRO A 1 610 ? 12.639 -1.167 -14.912 1.00 96.12 610 PRO A C 1
ATOM 4856 O O . PRO A 1 610 ? 12.451 -0.190 -14.190 1.00 96.12 610 PRO A O 1
ATOM 4859 N N . MET A 1 611 ? 12.815 -2.393 -14.418 1.00 94.81 611 MET A N 1
ATOM 4860 C CA . MET A 1 611 ? 12.937 -2.704 -12.993 1.00 94.81 611 MET A CA 1
ATOM 4861 C C . MET A 1 611 ? 14.063 -3.712 -12.730 1.00 94.81 611 MET A C 1
ATOM 4863 O O . MET A 1 611 ? 14.468 -4.463 -13.617 1.00 94.81 611 MET A O 1
ATOM 4867 N N . GLY A 1 612 ? 14.545 -3.736 -11.486 1.00 92.50 612 GLY A N 1
ATOM 4868 C CA . GLY A 1 612 ? 15.611 -4.636 -11.045 1.00 92.50 612 GLY A CA 1
ATOM 4869 C C . GLY A 1 612 ? 17.016 -4.167 -11.419 1.00 92.50 612 GLY A C 1
ATOM 4870 O O . GLY A 1 612 ? 17.210 -3.279 -12.254 1.00 92.50 612 GLY A O 1
ATOM 4871 N N . ASP A 1 613 ? 18.001 -4.771 -10.765 1.00 92.19 613 ASP A N 1
ATOM 4872 C CA . ASP A 1 613 ? 19.428 -4.461 -10.878 1.00 92.19 613 ASP A CA 1
ATOM 4873 C C . ASP A 1 613 ? 20.294 -5.688 -11.223 1.00 92.19 613 ASP A C 1
ATOM 4875 O O . ASP A 1 613 ? 21.519 -5.556 -11.315 1.00 92.19 613 ASP A O 1
ATOM 4879 N N . PHE A 1 614 ? 19.672 -6.846 -11.494 1.00 95.69 614 PHE A N 1
ATOM 4880 C CA . PHE A 1 614 ? 20.310 -8.071 -11.993 1.00 95.69 614 PHE A CA 1
ATOM 4881 C C . PHE A 1 614 ? 20.861 -7.866 -13.416 1.00 95.69 614 PHE A C 1
ATOM 4883 O O . PHE A 1 614 ? 20.289 -8.290 -14.413 1.00 95.69 614 PHE A O 1
ATOM 4890 N N . THR A 1 615 ? 21.960 -7.124 -13.514 1.00 95.75 615 THR A N 1
ATOM 4891 C CA . THR A 1 615 ? 22.548 -6.624 -14.762 1.00 95.75 615 THR A CA 1
ATOM 4892 C C . THR A 1 615 ? 24.050 -6.878 -14.783 1.00 95.75 615 THR A C 1
ATOM 4894 O O . THR A 1 615 ? 24.679 -7.033 -13.732 1.00 95.75 615 THR A O 1
ATOM 4897 N N . LEU A 1 616 ? 24.633 -6.935 -15.982 1.00 94.12 616 LEU A N 1
ATOM 4898 C CA . LEU A 1 616 ? 26.057 -7.217 -16.161 1.00 94.12 616 LEU A CA 1
ATOM 4899 C C . LEU A 1 616 ? 26.941 -6.120 -15.537 1.00 94.12 616 LEU A C 1
ATOM 4901 O O . LEU A 1 616 ? 26.721 -4.930 -15.757 1.00 94.12 616 LEU A O 1
ATOM 4905 N N . ARG A 1 617 ? 27.965 -6.534 -14.778 1.00 88.62 617 ARG A N 1
ATOM 4906 C CA . ARG A 1 617 ? 28.977 -5.663 -14.139 1.00 88.62 617 ARG A CA 1
ATOM 4907 C C . ARG A 1 617 ? 30.366 -5.716 -14.805 1.00 88.62 617 ARG A C 1
ATOM 4909 O O . ARG A 1 617 ? 31.221 -4.914 -14.452 1.00 88.62 617 ARG A O 1
ATOM 4916 N N . ASN A 1 618 ? 30.566 -6.634 -15.757 1.00 68.31 618 ASN A N 1
ATOM 4917 C CA . ASN A 1 618 ? 31.746 -6.816 -16.621 1.00 68.31 618 ASN A CA 1
ATOM 4918 C C . ASN A 1 618 ? 33.126 -6.769 -15.927 1.00 68.31 618 ASN A C 1
ATOM 4920 O O . ASN A 1 618 ? 33.849 -5.779 -16.030 1.00 68.31 618 ASN A O 1
ATOM 4924 N N . LYS A 1 619 ? 33.541 -7.880 -15.299 1.00 64.19 619 LYS A N 1
ATOM 4925 C CA . LYS A 1 619 ? 34.935 -8.118 -14.879 1.00 64.19 619 LYS A CA 1
ATOM 4926 C C . LYS A 1 619 ? 35.346 -9.565 -15.162 1.00 64.19 619 LYS A C 1
ATOM 4928 O O . LYS A 1 619 ? 34.612 -10.469 -14.784 1.00 64.19 619 LYS A O 1
ATOM 4933 N N . GLY A 1 620 ? 36.512 -9.762 -15.783 1.00 86.12 620 GLY A N 1
ATOM 4934 C CA . GLY A 1 620 ? 37.159 -11.074 -15.925 1.00 86.12 620 GLY A CA 1
ATOM 4935 C C . GLY A 1 620 ? 36.320 -12.106 -16.681 1.00 86.12 620 GLY A C 1
ATOM 4936 O O . GLY A 1 620 ? 36.061 -11.944 -17.872 1.00 86.12 620 GLY A O 1
ATOM 4937 N N . HIS A 1 621 ? 35.919 -13.166 -15.983 1.00 94.94 621 HIS A N 1
ATOM 4938 C CA . HIS A 1 621 ? 35.066 -14.242 -16.494 1.00 94.94 621 HIS A CA 1
ATOM 4939 C C . HIS A 1 621 ? 33.627 -14.108 -15.988 1.00 94.94 621 HIS A C 1
ATOM 4941 O O . HIS A 1 621 ? 33.368 -13.467 -14.970 1.00 94.94 621 HIS A O 1
ATOM 4947 N N . VAL A 1 622 ? 32.670 -14.721 -16.683 1.00 96.94 622 VAL A N 1
ATOM 4948 C CA . VAL A 1 622 ? 31.253 -14.689 -16.298 1.00 96.94 622 VAL A CA 1
ATOM 4949 C C . VAL A 1 622 ? 30.736 -16.103 -16.099 1.00 96.94 622 VAL A C 1
ATOM 4951 O O . VAL A 1 622 ? 30.877 -16.958 -16.971 1.00 96.94 622 VAL A O 1
ATOM 4954 N N . VAL A 1 623 ? 30.090 -16.345 -14.962 1.00 97.88 623 VAL A N 1
ATOM 4955 C CA . VAL A 1 623 ? 29.458 -17.632 -14.665 1.00 97.88 623 VAL A CA 1
ATOM 4956 C C . VAL A 1 623 ? 28.000 -17.407 -14.296 1.00 97.88 623 VAL A C 1
ATOM 4958 O O . VAL A 1 623 ? 27.687 -16.707 -13.338 1.00 97.88 623 VAL A O 1
ATOM 4961 N N . PHE A 1 624 ? 27.102 -18.026 -15.051 1.00 98.44 624 PHE A N 1
ATOM 4962 C CA . PHE A 1 624 ? 25.669 -18.018 -14.809 1.00 98.44 624 PHE A CA 1
ATOM 4963 C C . PHE A 1 624 ? 25.219 -19.344 -14.198 1.00 98.44 624 PHE A C 1
ATOM 4965 O O . PHE A 1 624 ? 25.483 -20.414 -14.745 1.00 98.44 624 PHE A O 1
ATOM 4972 N N . PHE A 1 625 ? 24.455 -19.262 -13.116 1.00 98.56 625 PHE A N 1
ATOM 4973 C CA . PHE A 1 625 ? 23.716 -20.364 -12.517 1.00 98.56 625 PHE A CA 1
ATOM 4974 C C . PHE A 1 625 ? 22.226 -20.066 -12.634 1.00 98.56 625 PHE A C 1
ATOM 4976 O O . PHE A 1 625 ? 21.704 -19.182 -11.957 1.00 98.56 625 PHE A O 1
ATOM 4983 N N . ALA A 1 626 ? 21.538 -20.805 -13.499 1.00 98.06 626 ALA A N 1
ATOM 4984 C CA . ALA A 1 626 ? 20.114 -20.632 -13.755 1.00 98.06 626 ALA A CA 1
ATOM 4985 C C . ALA A 1 626 ? 19.333 -21.880 -13.350 1.00 98.06 626 ALA A C 1
ATOM 4987 O O . ALA A 1 626 ? 19.758 -22.997 -13.647 1.00 98.06 626 ALA A O 1
ATOM 4988 N N . ALA A 1 627 ? 18.147 -21.705 -12.770 1.00 96.69 627 ALA A N 1
ATOM 4989 C CA . ALA A 1 627 ? 17.190 -22.789 -12.566 1.00 96.69 627 ALA A CA 1
ATOM 4990 C C . ALA A 1 627 ? 15.825 -22.478 -13.197 1.00 96.69 627 ALA A C 1
ATOM 4992 O O . ALA A 1 627 ? 15.265 -21.393 -13.030 1.00 96.69 627 ALA A O 1
ATOM 4993 N N . GLY A 1 628 ? 15.252 -23.457 -13.903 1.00 94.62 628 GLY A N 1
ATOM 4994 C CA . GLY A 1 628 ? 13.883 -23.381 -14.418 1.00 94.62 628 GLY A CA 1
ATOM 4995 C C . GLY A 1 628 ? 13.654 -22.203 -15.370 1.00 94.62 628 GLY A C 1
ATOM 4996 O O . GLY A 1 628 ? 14.237 -22.154 -16.448 1.00 94.62 628 GLY A O 1
ATOM 4997 N N . ILE A 1 629 ? 12.748 -21.280 -15.028 1.00 94.75 629 ILE A N 1
ATOM 4998 C CA . ILE A 1 629 ? 12.465 -20.088 -15.854 1.00 94.75 629 ILE A CA 1
ATOM 4999 C C . ILE A 1 629 ? 13.416 -18.912 -15.574 1.00 94.75 629 ILE A C 1
ATOM 5001 O O . ILE A 1 629 ? 13.430 -17.947 -16.336 1.00 94.75 629 ILE A O 1
ATOM 5005 N N . GLY A 1 630 ? 14.279 -19.026 -14.555 1.00 95.75 630 GLY A N 1
ATOM 5006 C CA . GLY A 1 630 ? 15.337 -18.052 -14.259 1.00 95.75 630 GLY A CA 1
ATOM 5007 C C . GLY A 1 630 ? 16.345 -17.863 -15.391 1.00 95.75 630 GLY A C 1
ATOM 5008 O O . GLY A 1 630 ? 17.139 -16.937 -15.365 1.00 95.75 630 GLY A O 1
ATOM 5009 N N . ILE A 1 631 ? 16.299 -18.697 -16.430 1.00 97.31 631 ILE A N 1
ATOM 5010 C CA . ILE A 1 631 ? 17.094 -18.512 -17.645 1.00 97.31 631 ILE A CA 1
ATOM 5011 C C . ILE A 1 631 ? 16.746 -17.224 -18.413 1.00 97.31 631 ILE A C 1
ATOM 5013 O O . ILE A 1 631 ? 17.572 -16.705 -19.155 1.00 97.31 631 ILE A O 1
ATOM 5017 N N . THR A 1 632 ? 15.533 -16.697 -18.236 1.00 97.00 632 THR A N 1
ATOM 5018 C CA . THR A 1 632 ? 14.984 -15.582 -19.024 1.00 97.00 632 THR A CA 1
ATOM 5019 C C . THR A 1 632 ? 15.847 -14.312 -19.065 1.00 97.00 632 THR A C 1
ATOM 5021 O O . THR A 1 632 ? 16.145 -13.877 -20.178 1.00 97.00 632 THR A O 1
ATOM 5024 N N . PRO A 1 633 ? 16.316 -13.725 -17.944 1.00 97.38 633 PRO A N 1
ATOM 5025 C CA . PRO A 1 633 ? 17.206 -12.565 -18.006 1.00 97.38 633 PRO A CA 1
ATOM 5026 C C . PRO A 1 633 ? 18.565 -12.904 -18.623 1.00 97.38 633 PRO A C 1
ATOM 5028 O O . PRO A 1 633 ? 19.129 -12.077 -19.338 1.00 97.38 633 PRO A O 1
ATOM 5031 N N . ILE A 1 634 ? 19.072 -14.123 -18.411 1.00 97.88 634 ILE A N 1
ATOM 5032 C CA . ILE A 1 634 ? 20.386 -14.548 -18.911 1.00 97.88 634 ILE A CA 1
ATOM 5033 C C . ILE A 1 634 ? 20.411 -14.596 -20.439 1.00 97.88 634 ILE A C 1
ATOM 5035 O O . ILE A 1 634 ? 21.423 -14.228 -21.022 1.00 97.88 634 ILE A O 1
ATOM 5039 N N . VAL A 1 635 ? 19.307 -14.961 -21.102 1.00 97.81 635 VAL A N 1
ATOM 5040 C CA . VAL A 1 635 ? 19.217 -14.916 -22.575 1.00 97.81 635 VAL A CA 1
ATOM 5041 C C . VAL A 1 635 ? 19.562 -13.518 -23.104 1.00 97.81 635 VAL A C 1
ATOM 5043 O O . VAL A 1 635 ? 20.391 -13.383 -24.003 1.00 97.81 635 VAL A O 1
ATOM 5046 N N . SER A 1 636 ? 18.998 -12.468 -22.498 1.00 97.19 636 SER A N 1
ATOM 5047 C CA . SER A 1 636 ? 19.315 -11.086 -22.878 1.00 97.19 636 SER A CA 1
ATOM 5048 C C . SER A 1 636 ? 20.769 -10.708 -22.562 1.00 97.19 636 SER A C 1
ATOM 5050 O O . SER A 1 636 ? 21.402 -10.002 -23.344 1.00 97.19 636 SER A O 1
ATOM 5052 N N . MET A 1 637 ? 21.322 -11.202 -21.446 1.00 97.44 637 MET A N 1
ATOM 5053 C CA . MET A 1 637 ? 22.700 -10.919 -21.020 1.00 97.44 637 MET A CA 1
ATOM 5054 C C . MET A 1 637 ? 23.730 -11.610 -21.916 1.00 97.44 637 MET A C 1
ATOM 5056 O O . MET A 1 637 ? 24.744 -11.008 -22.246 1.00 97.44 637 MET A O 1
ATOM 5060 N N . LEU A 1 638 ? 23.468 -12.841 -22.362 1.00 97.44 638 LEU A N 1
ATOM 5061 C CA . LEU A 1 638 ? 24.316 -13.524 -23.340 1.00 97.44 638 LEU A CA 1
ATOM 5062 C C . LEU A 1 638 ? 24.354 -12.750 -24.659 1.00 97.44 638 LEU A C 1
ATOM 5064 O O . LEU A 1 638 ? 25.430 -12.577 -25.228 1.00 97.44 638 LEU A O 1
ATOM 5068 N N . LYS A 1 639 ? 23.207 -12.217 -25.105 1.00 96.12 639 LYS A N 1
ATOM 5069 C CA . LYS A 1 639 ? 23.159 -11.376 -26.306 1.00 96.12 639 LYS A CA 1
ATOM 5070 C C . LYS A 1 639 ? 23.937 -10.067 -26.139 1.00 96.12 639 LYS A C 1
ATOM 5072 O O . LYS A 1 639 ? 24.601 -9.636 -27.075 1.00 96.12 639 LYS A O 1
ATOM 5077 N N . GLU A 1 640 ? 23.881 -9.453 -24.960 1.00 96.44 640 GLU A N 1
ATOM 5078 C CA . GLU A 1 640 ? 24.676 -8.260 -24.639 1.00 96.44 640 GLU A CA 1
ATOM 5079 C C . GLU A 1 640 ? 26.182 -8.569 -24.695 1.00 96.44 640 GLU A C 1
ATOM 5081 O O . GLU A 1 640 ? 26.928 -7.843 -25.344 1.00 96.44 640 GLU A O 1
ATOM 5086 N N . LEU A 1 641 ? 26.632 -9.679 -24.096 1.00 96.19 641 LEU A N 1
ATOM 5087 C CA . LEU A 1 641 ? 28.039 -10.101 -24.152 1.00 96.19 641 LEU A CA 1
ATOM 5088 C C . LEU A 1 641 ? 28.508 -10.374 -25.591 1.00 96.19 641 LEU A C 1
ATOM 5090 O O . LEU A 1 641 ? 29.643 -10.046 -25.937 1.00 96.19 641 LEU A O 1
ATOM 5094 N N . GLU A 1 642 ? 27.643 -10.949 -26.433 1.00 94.31 642 GLU A N 1
ATOM 5095 C CA . GLU A 1 642 ? 27.931 -11.187 -27.853 1.00 94.31 642 GLU A CA 1
ATOM 5096 C C . GLU A 1 642 ? 28.157 -9.865 -28.598 1.00 94.31 642 GLU A C 1
ATOM 5098 O O . GLU A 1 642 ? 29.161 -9.707 -29.291 1.00 94.31 642 GLU A O 1
ATOM 5103 N N . LEU A 1 643 ? 27.255 -8.895 -28.413 1.00 93.94 643 LEU A N 1
ATOM 5104 C CA . LEU A 1 643 ? 27.342 -7.575 -29.047 1.00 93.94 643 LEU A CA 1
ATOM 5105 C C . LEU A 1 643 ? 28.519 -6.739 -28.529 1.00 93.94 643 LEU A C 1
ATOM 5107 O O . LEU A 1 643 ? 29.042 -5.901 -29.257 1.00 93.94 643 LEU A O 1
ATOM 5111 N N . GLN A 1 644 ? 28.953 -6.976 -27.291 1.00 93.06 644 GLN A N 1
ATOM 5112 C CA . GLN A 1 644 ? 30.148 -6.362 -26.710 1.00 93.06 644 GLN A CA 1
ATOM 5113 C C . GLN A 1 644 ? 31.455 -7.039 -27.148 1.00 93.06 644 GLN A C 1
ATOM 5115 O O . GLN A 1 644 ? 32.524 -6.602 -26.725 1.00 93.06 644 GLN A O 1
ATOM 5120 N N . HIS A 1 645 ? 31.392 -8.100 -27.964 1.00 92.94 645 HIS A N 1
ATOM 5121 C CA . HIS A 1 645 ? 32.549 -8.918 -28.338 1.00 92.94 645 HIS A CA 1
ATOM 5122 C C . HIS A 1 645 ? 33.358 -9.375 -27.113 1.00 92.94 645 HIS A C 1
ATOM 5124 O O . HIS A 1 645 ? 34.588 -9.291 -27.083 1.00 92.94 645 HIS A O 1
ATOM 5130 N N . PHE A 1 646 ? 32.656 -9.825 -26.068 1.00 94.56 646 PHE A N 1
ATOM 5131 C CA . PHE A 1 646 ? 33.271 -10.187 -24.797 1.00 94.56 646 PHE A CA 1
ATOM 5132 C C . PHE A 1 646 ? 34.285 -11.330 -24.957 1.00 94.56 646 PHE A C 1
ATOM 5134 O O . PHE A 1 646 ? 33.960 -12.405 -25.459 1.00 94.56 646 PHE A O 1
ATOM 5141 N N . ILE A 1 647 ? 35.520 -11.095 -24.503 1.00 92.69 647 ILE A N 1
ATOM 5142 C CA . ILE A 1 647 ? 36.649 -12.025 -24.679 1.00 92.69 647 ILE A CA 1
ATOM 5143 C C . ILE A 1 647 ? 36.824 -13.008 -23.515 1.00 92.69 647 ILE A C 1
ATOM 5145 O O . ILE A 1 647 ? 37.475 -14.039 -23.675 1.00 92.69 647 ILE A O 1
ATOM 5149 N N . GLY A 1 648 ? 36.273 -12.702 -22.337 1.00 93.44 648 GLY A N 1
ATOM 5150 C CA . GLY A 1 648 ? 36.376 -13.576 -21.172 1.00 93.44 648 GLY A CA 1
ATOM 5151 C C . GLY A 1 648 ? 35.572 -14.865 -21.349 1.00 93.44 648 GLY A C 1
ATOM 5152 O O . GLY A 1 648 ? 34.593 -14.905 -22.092 1.00 93.44 648 GLY A O 1
ATOM 5153 N N . HIS A 1 649 ? 35.962 -15.928 -20.645 1.00 96.25 649 HIS A N 1
ATOM 5154 C CA . HIS A 1 649 ? 35.146 -17.138 -20.574 1.00 96.25 649 HIS A CA 1
ATOM 5155 C C . HIS A 1 649 ? 33.747 -16.871 -20.003 1.00 96.25 649 HIS A C 1
ATOM 5157 O O . HIS A 1 649 ? 33.595 -16.156 -19.008 1.00 96.25 649 HIS A O 1
ATOM 5163 N N . VAL A 1 650 ? 32.738 -17.484 -20.626 1.00 97.44 650 VAL A N 1
ATOM 5164 C CA . VAL A 1 650 ? 31.335 -17.416 -20.209 1.00 97.44 650 VAL A CA 1
ATOM 5165 C C . VAL A 1 650 ? 30.818 -18.831 -19.981 1.00 97.44 650 VAL A C 1
ATOM 5167 O O . VAL A 1 650 ? 30.674 -19.595 -20.931 1.00 97.44 650 VAL A O 1
ATOM 5170 N N . THR A 1 651 ? 30.494 -19.185 -18.740 1.00 98.12 651 THR A N 1
ATOM 5171 C CA . THR A 1 651 ? 29.856 -20.471 -18.415 1.00 98.12 651 THR A CA 1
ATOM 5172 C C . THR A 1 651 ? 28.392 -20.270 -18.081 1.00 98.12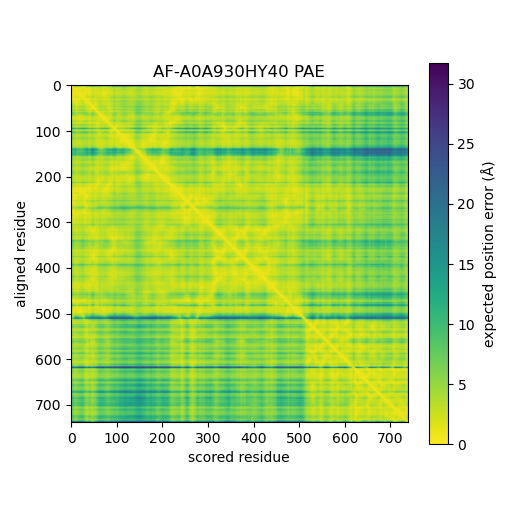 651 THR A C 1
ATOM 5174 O O . THR A 1 651 ? 28.066 -19.440 -17.239 1.00 98.12 651 THR A O 1
ATOM 5177 N N . LEU A 1 652 ? 27.507 -21.082 -18.657 1.00 98.50 652 LEU A N 1
ATOM 5178 C CA . LEU A 1 652 ? 26.119 -21.202 -18.218 1.00 98.50 652 LEU A CA 1
ATOM 5179 C C . LEU A 1 652 ? 25.852 -22.601 -17.662 1.00 98.50 652 LEU A C 1
ATOM 5181 O O . LEU A 1 652 ? 25.735 -23.564 -18.417 1.00 98.50 652 LEU A O 1
ATOM 5185 N N . CYS A 1 653 ? 25.666 -22.696 -16.350 1.00 98.44 653 CYS A N 1
ATOM 5186 C CA . CYS A 1 653 ? 25.099 -23.860 -15.685 1.00 98.44 653 CYS A CA 1
ATOM 5187 C C . CYS A 1 653 ? 23.575 -23.714 -15.612 1.00 98.44 653 CYS A C 1
ATOM 5189 O O . CYS A 1 653 ? 23.062 -22.896 -14.845 1.00 98.44 653 CYS A O 1
ATOM 5191 N N . TYR A 1 654 ? 22.841 -24.506 -16.400 1.00 98.25 654 TYR A N 1
ATOM 5192 C CA . TYR A 1 654 ? 21.379 -24.423 -16.463 1.00 98.25 654 TYR A CA 1
ATOM 5193 C C . TYR A 1 654 ? 20.716 -25.684 -15.903 1.00 98.25 654 TYR A C 1
ATOM 5195 O O . TYR A 1 654 ? 20.719 -26.738 -16.534 1.00 98.25 654 TYR A O 1
ATOM 5203 N N . SER A 1 655 ? 20.120 -25.558 -14.719 1.00 97.50 655 SER A N 1
ATOM 5204 C CA . SER A 1 655 ? 19.397 -26.624 -14.030 1.00 97.50 655 SER A CA 1
ATOM 5205 C C . SER A 1 655 ? 17.924 -26.670 -14.447 1.00 97.50 655 SER A C 1
ATOM 5207 O O . SER A 1 655 ? 17.179 -25.692 -14.310 1.00 97.50 655 SER A O 1
ATOM 5209 N N . CYS A 1 656 ? 17.486 -27.825 -14.943 1.00 95.38 656 CYS A N 1
ATOM 5210 C CA . CYS A 1 656 ? 16.102 -28.108 -15.315 1.00 95.38 656 CYS A CA 1
ATOM 5211 C C . CYS A 1 656 ? 15.693 -29.522 -14.896 1.00 95.38 656 CYS A C 1
ATOM 5213 O O . CYS A 1 656 ? 16.520 -30.347 -14.507 1.00 95.38 656 CYS A O 1
ATOM 5215 N N . LYS A 1 657 ? 14.391 -29.820 -14.966 1.00 93.50 657 LYS A N 1
ATOM 5216 C CA . LYS A 1 657 ? 13.891 -31.177 -14.707 1.00 93.50 657 LYS A CA 1
ATOM 5217 C C . LYS A 1 657 ? 14.401 -32.150 -15.776 1.00 93.50 657 LYS A C 1
ATOM 5219 O O . LYS A 1 657 ? 15.003 -33.162 -15.440 1.00 93.50 657 LYS A O 1
ATOM 5224 N N . ASN A 1 658 ? 14.201 -31.807 -17.045 1.00 95.88 658 ASN A N 1
ATOM 5225 C CA . ASN A 1 658 ? 14.575 -32.589 -18.223 1.00 95.88 658 ASN A CA 1
ATOM 5226 C C . ASN A 1 658 ? 14.786 -31.657 -19.434 1.00 95.88 658 ASN A C 1
ATOM 5228 O O . ASN A 1 658 ? 14.587 -30.443 -19.320 1.00 95.88 658 ASN A O 1
ATOM 5232 N N . GLU A 1 659 ? 15.207 -32.220 -20.570 1.00 95.88 659 GLU A N 1
ATOM 5233 C CA . GLU A 1 659 ? 15.513 -31.460 -21.791 1.00 95.88 659 GLU A CA 1
ATOM 5234 C C . GLU A 1 659 ? 14.282 -30.769 -22.385 1.00 95.88 659 GLU A C 1
ATOM 5236 O O . GLU A 1 659 ? 14.358 -29.596 -22.741 1.00 95.88 659 GLU A O 1
ATOM 5241 N N . SER A 1 660 ? 13.126 -31.439 -22.420 1.00 95.44 660 SER A N 1
ATOM 5242 C CA . SER A 1 660 ? 11.888 -30.863 -22.961 1.00 95.44 660 SER A CA 1
ATOM 5243 C C . SER A 1 660 ? 11.386 -29.664 -22.150 1.00 95.44 660 SER A C 1
ATOM 5245 O O . SER A 1 660 ? 10.784 -28.748 -22.705 1.00 95.44 660 SER A O 1
ATOM 5247 N N . ALA A 1 661 ? 11.689 -29.605 -20.850 1.00 94.25 661 ALA A N 1
ATOM 5248 C CA . ALA A 1 661 ? 11.385 -28.463 -19.994 1.00 94.25 661 ALA A CA 1
ATOM 5249 C C . ALA A 1 661 ? 12.429 -27.332 -20.054 1.00 94.25 661 ALA A C 1
ATOM 5251 O O . ALA A 1 661 ? 12.205 -26.295 -19.421 1.00 94.25 661 ALA A O 1
ATOM 5252 N N . ALA A 1 662 ? 13.554 -27.484 -20.755 1.00 96.69 662 ALA A N 1
ATOM 5253 C CA . ALA A 1 662 ? 14.595 -26.461 -20.820 1.00 96.69 662 ALA A CA 1
ATOM 5254 C C . ALA A 1 662 ? 14.239 -25.373 -21.849 1.00 96.69 662 ALA A C 1
ATOM 5256 O O . ALA A 1 662 ? 14.324 -25.569 -23.060 1.00 96.69 662 ALA A O 1
ATOM 5257 N N . ALA A 1 663 ? 13.841 -24.197 -21.360 1.00 97.12 663 ALA A N 1
ATOM 5258 C CA . ALA A 1 663 ? 13.486 -23.073 -22.221 1.00 97.12 663 ALA A CA 1
ATOM 5259 C C . ALA A 1 663 ? 14.733 -22.543 -22.946 1.00 97.12 663 ALA A C 1
ATOM 5261 O O . ALA A 1 663 ? 15.797 -22.438 -22.337 1.00 97.12 663 ALA A O 1
ATOM 5262 N N . PHE A 1 664 ? 14.594 -22.210 -24.234 1.00 97.56 664 PHE A N 1
ATOM 5263 C CA . PHE A 1 664 ? 15.685 -21.726 -25.098 1.00 97.56 664 PHE A CA 1
ATOM 5264 C C . PHE A 1 664 ? 16.853 -22.714 -25.269 1.00 97.56 664 PHE A C 1
ATOM 5266 O O . PHE A 1 664 ? 17.937 -22.326 -25.690 1.00 97.56 664 PHE A O 1
ATOM 5273 N N . HIS A 1 665 ? 16.663 -24.003 -24.968 1.00 96.75 665 HIS A N 1
ATOM 5274 C CA . HIS A 1 665 ? 17.753 -24.984 -24.957 1.00 96.75 665 HIS A CA 1
ATOM 5275 C C . HIS A 1 665 ? 18.536 -25.065 -26.278 1.00 96.75 665 HIS A C 1
ATOM 5277 O O . HIS A 1 665 ? 19.764 -25.150 -26.265 1.00 96.75 665 HIS A O 1
ATOM 5283 N N . LYS A 1 666 ? 17.831 -25.021 -27.416 1.00 94.94 666 LYS A N 1
ATOM 5284 C CA . LYS A 1 666 ? 18.449 -25.047 -28.751 1.00 94.94 666 LYS A CA 1
ATOM 5285 C C . LYS A 1 666 ? 19.286 -23.792 -29.008 1.00 94.94 666 LYS A C 1
ATOM 5287 O O . LYS A 1 666 ? 20.434 -23.922 -29.419 1.00 94.94 666 LYS A O 1
ATOM 5292 N N . ASP A 1 667 ? 18.743 -22.619 -28.689 1.00 94.38 667 ASP A N 1
ATOM 5293 C CA . ASP A 1 667 ? 19.418 -21.330 -28.880 1.00 94.38 667 ASP A CA 1
ATOM 5294 C C . ASP A 1 667 ? 20.672 -21.229 -28.002 1.00 94.38 667 ASP A C 1
ATOM 5296 O O . ASP A 1 667 ? 21.728 -20.797 -28.457 1.00 94.38 667 ASP A O 1
ATOM 5300 N N . LEU A 1 668 ? 20.590 -21.709 -26.756 1.00 97.31 668 LEU A N 1
ATOM 5301 C CA . LEU A 1 668 ? 21.721 -21.737 -25.828 1.00 97.31 668 LEU A CA 1
ATOM 5302 C C . LEU A 1 668 ? 22.845 -22.664 -26.314 1.00 97.31 668 LEU A C 1
ATOM 5304 O O . LEU A 1 668 ? 24.009 -22.316 -26.166 1.00 97.31 668 LEU A O 1
ATOM 5308 N N . LYS A 1 669 ? 22.534 -23.805 -26.951 1.00 95.62 669 LYS A N 1
ATOM 5309 C CA . LYS A 1 669 ? 23.553 -24.676 -27.578 1.00 95.62 669 LYS A CA 1
ATOM 5310 C C . LYS A 1 669 ? 24.270 -24.004 -28.756 1.00 95.62 669 LYS A C 1
ATOM 5312 O O . LYS A 1 669 ? 25.391 -24.391 -29.067 1.00 95.62 669 LYS A O 1
ATOM 5317 N N . GLN A 1 670 ? 23.623 -23.047 -29.416 1.00 93.25 670 GLN A N 1
ATOM 5318 C CA . GLN A 1 670 ? 24.100 -22.396 -30.641 1.00 93.25 670 GLN A CA 1
ATOM 5319 C C . GLN A 1 670 ? 24.634 -20.975 -30.396 1.00 93.25 670 GLN A C 1
ATOM 5321 O O . GLN A 1 670 ? 24.731 -20.180 -31.329 1.00 93.25 670 GLN A O 1
ATOM 5326 N N . CYS A 1 671 ? 24.974 -20.631 -29.150 1.00 91.81 671 CYS A N 1
ATOM 5327 C CA . CYS A 1 671 ? 25.514 -19.316 -28.821 1.00 91.81 671 CYS A CA 1
ATOM 5328 C C . CYS A 1 671 ? 26.856 -19.068 -29.538 1.00 91.81 671 CYS A C 1
ATOM 5330 O O . CYS A 1 671 ? 27.757 -19.901 -29.500 1.00 91.81 671 CYS A O 1
ATOM 5332 N N . SER A 1 672 ? 26.986 -17.902 -30.170 1.00 89.69 672 SER A N 1
ATOM 5333 C CA . SER A 1 672 ? 28.124 -17.476 -31.003 1.00 89.69 672 SER A CA 1
ATOM 5334 C C . SER A 1 672 ? 29.291 -16.858 -30.217 1.00 89.69 672 SER A C 1
ATOM 5336 O O . SER A 1 672 ? 30.272 -16.412 -30.811 1.00 89.69 672 SER A O 1
ATOM 5338 N N . LEU A 1 673 ? 29.199 -16.804 -28.887 1.00 93.25 673 LEU A N 1
ATOM 5339 C CA . LEU A 1 673 ? 30.263 -16.302 -28.019 1.00 93.25 673 LEU A CA 1
ATOM 5340 C C . LEU A 1 673 ? 31.520 -17.188 -28.115 1.00 93.25 673 LEU A C 1
ATOM 5342 O O . LEU A 1 673 ? 31.441 -18.401 -27.941 1.00 93.25 673 LEU A O 1
ATOM 5346 N N . LEU A 1 674 ? 32.690 -16.571 -28.325 1.00 88.50 674 LEU A N 1
ATOM 5347 C CA . LEU A 1 674 ? 33.958 -17.270 -28.595 1.00 88.50 674 LEU A CA 1
ATOM 5348 C C . LEU A 1 674 ? 34.351 -18.277 -27.499 1.00 88.50 674 LEU A C 1
ATOM 5350 O O . LEU A 1 674 ? 34.718 -19.408 -27.799 1.00 88.50 674 LEU A O 1
ATOM 5354 N N . ASN A 1 675 ? 34.268 -17.861 -26.232 1.00 94.00 675 ASN A N 1
ATOM 5355 C CA . ASN A 1 675 ? 34.710 -18.635 -25.066 1.00 94.00 675 ASN A CA 1
ATOM 5356 C C . ASN A 1 675 ? 33.525 -19.123 -24.216 1.00 94.00 675 ASN A C 1
ATOM 5358 O O . ASN A 1 675 ? 33.544 -19.030 -22.985 1.00 94.00 675 ASN A O 1
ATOM 5362 N N . TYR A 1 676 ? 32.467 -19.601 -24.873 1.00 97.25 676 TYR A N 1
ATOM 5363 C CA . TYR A 1 676 ? 31.220 -19.988 -24.222 1.00 97.25 676 TYR A CA 1
ATOM 5364 C C . TYR A 1 676 ? 31.128 -21.484 -23.916 1.00 97.25 676 TYR A C 1
ATOM 5366 O O . TYR A 1 676 ? 31.334 -22.334 -24.777 1.00 97.25 676 TYR A O 1
ATOM 5374 N N . THR A 1 677 ? 30.762 -21.802 -22.675 1.00 97.88 677 THR A N 1
ATOM 5375 C CA . THR A 1 677 ? 30.523 -23.169 -22.205 1.00 97.88 677 THR A CA 1
ATOM 5376 C C . THR A 1 677 ? 29.092 -23.304 -21.698 1.00 97.88 677 THR A C 1
ATOM 5378 O O . THR A 1 677 ? 28.714 -22.692 -20.696 1.00 97.88 677 THR A O 1
ATOM 5381 N N . TYR A 1 678 ? 28.298 -24.152 -22.352 1.00 98.19 678 TYR A N 1
ATOM 5382 C CA . TYR A 1 678 ? 26.938 -24.471 -21.923 1.00 98.19 678 TYR A CA 1
ATOM 5383 C C . TYR A 1 678 ? 26.872 -25.821 -21.207 1.00 98.19 678 TYR A C 1
ATOM 5385 O O . TYR A 1 678 ? 27.213 -26.857 -21.774 1.00 98.19 678 TYR A O 1
ATOM 5393 N N . LEU A 1 679 ? 26.404 -25.807 -19.959 1.00 97.94 679 LEU A N 1
ATOM 5394 C CA . LEU A 1 679 ? 26.348 -26.957 -19.060 1.00 97.94 679 LEU A CA 1
ATOM 5395 C C . LEU A 1 679 ? 24.905 -27.188 -18.569 1.00 97.94 679 LEU A C 1
ATOM 5397 O O . LEU A 1 679 ? 24.552 -26.758 -17.463 1.00 97.94 679 LEU A O 1
ATOM 5401 N N . PRO A 1 680 ? 24.039 -27.835 -19.371 1.00 97.44 680 PRO A N 1
ATOM 5402 C CA . PRO A 1 680 ? 22.710 -28.231 -18.919 1.00 97.44 680 PRO A CA 1
ATOM 5403 C C . PRO A 1 680 ? 22.792 -29.362 -17.883 1.00 97.44 680 PRO A C 1
ATOM 5405 O O . PRO A 1 680 ? 23.526 -30.332 -18.066 1.00 97.44 680 PRO A O 1
ATOM 5408 N N . VAL A 1 681 ? 22.000 -29.254 -16.816 1.00 97.44 681 VAL A N 1
ATOM 5409 C CA . VAL A 1 681 ? 21.855 -30.283 -15.777 1.00 97.44 681 VAL A CA 1
ATOM 5410 C C . VAL A 1 681 ? 20.385 -30.670 -15.656 1.00 97.44 681 VAL A C 1
ATOM 5412 O O . VAL A 1 681 ? 19.550 -29.889 -15.195 1.00 97.44 681 VAL A O 1
ATOM 5415 N N . PHE A 1 682 ? 20.069 -31.897 -16.060 1.00 97.38 682 PHE A N 1
ATOM 5416 C CA . PHE A 1 682 ? 18.729 -32.471 -16.023 1.00 97.38 682 PHE A CA 1
ATOM 5417 C C . PHE A 1 682 ? 18.548 -33.310 -14.764 1.00 97.38 682 PHE A C 1
ATOM 5419 O O . PHE A 1 682 ? 18.874 -34.493 -14.705 1.00 97.38 682 PHE A O 1
ATOM 5426 N N . THR A 1 683 ? 18.012 -32.667 -13.733 1.00 95.31 683 THR A N 1
ATOM 5427 C CA . THR A 1 683 ? 17.908 -33.196 -12.363 1.00 95.31 683 THR A CA 1
ATOM 5428 C C . THR A 1 683 ? 17.039 -34.447 -12.214 1.00 95.31 683 THR A C 1
ATOM 5430 O O . THR A 1 683 ? 17.087 -35.095 -11.173 1.00 95.31 683 THR A O 1
ATOM 5433 N N . GLN A 1 684 ? 16.254 -34.810 -13.233 1.00 94.81 684 GLN A N 1
ATOM 5434 C CA . GLN A 1 684 ? 15.521 -36.077 -13.261 1.00 94.81 684 GLN A CA 1
ATOM 5435 C C . GLN A 1 684 ? 16.445 -37.289 -13.473 1.00 94.81 684 GLN A C 1
ATOM 5437 O O . GLN A 1 684 ? 16.133 -38.374 -12.994 1.00 94.81 684 GLN A O 1
ATOM 5442 N N . THR A 1 685 ? 17.561 -37.119 -14.184 1.00 94.81 685 THR A N 1
ATOM 5443 C CA . THR A 1 685 ? 18.478 -38.213 -14.560 1.00 94.81 685 THR A CA 1
ATOM 5444 C C . THR A 1 685 ? 19.916 -37.984 -14.098 1.00 94.81 685 THR A C 1
ATOM 5446 O O . THR A 1 685 ? 20.720 -38.911 -14.112 1.00 94.81 685 THR A O 1
ATOM 5449 N N . GLN A 1 686 ? 20.263 -36.760 -13.703 1.00 95.06 686 GLN A N 1
ATOM 5450 C CA . GLN A 1 686 ? 21.601 -36.358 -13.277 1.00 95.06 686 GLN A CA 1
ATOM 5451 C C . GLN A 1 686 ? 21.579 -35.831 -11.840 1.00 95.06 686 GLN A C 1
ATOM 5453 O O . GLN A 1 686 ? 20.560 -35.341 -11.349 1.00 95.06 686 GLN A O 1
ATOM 5458 N N . LYS A 1 687 ? 22.734 -35.891 -11.168 1.00 95.06 687 LYS A N 1
ATOM 5459 C CA . LYS A 1 687 ? 22.921 -35.230 -9.872 1.00 95.06 687 LYS A CA 1
ATOM 5460 C C . LYS A 1 687 ? 22.769 -33.713 -10.022 1.00 95.06 687 LYS A C 1
ATOM 5462 O O . LYS A 1 687 ? 23.077 -33.151 -11.072 1.00 95.06 687 LYS A O 1
ATOM 5467 N N . ARG A 1 688 ? 22.285 -33.062 -8.962 1.00 94.88 688 ARG A N 1
ATOM 5468 C CA . ARG A 1 688 ? 22.211 -31.596 -8.885 1.00 94.88 688 ARG A CA 1
ATOM 5469 C C . ARG A 1 688 ? 23.615 -30.986 -8.907 1.00 94.88 688 ARG A C 1
ATOM 5471 O O . ARG A 1 688 ? 24.597 -31.672 -8.641 1.00 94.88 688 ARG A O 1
ATOM 5478 N N . ILE A 1 689 ? 23.679 -29.695 -9.230 1.00 95.75 689 ILE A N 1
ATOM 5479 C CA . ILE A 1 689 ? 24.920 -28.917 -9.203 1.00 95.75 689 ILE A CA 1
ATOM 5480 C C . ILE A 1 689 ? 25.411 -28.862 -7.756 1.00 95.75 689 ILE A C 1
ATOM 5482 O O . ILE A 1 689 ? 24.729 -28.311 -6.898 1.00 95.75 689 ILE A O 1
ATOM 5486 N N . ASP A 1 690 ? 26.586 -29.427 -7.507 1.00 95.56 690 ASP A N 1
ATOM 5487 C CA . ASP A 1 690 ? 27.258 -29.416 -6.213 1.00 95.56 690 ASP A CA 1
ATOM 5488 C C . ASP A 1 690 ? 28.668 -28.812 -6.335 1.00 95.56 690 ASP A C 1
ATOM 5490 O O . ASP A 1 690 ? 29.114 -28.398 -7.412 1.00 95.56 690 ASP A O 1
ATOM 5494 N N . LYS A 1 691 ? 29.384 -28.753 -5.207 1.00 95.44 691 LYS A N 1
ATOM 5495 C CA . LYS A 1 691 ? 30.761 -28.250 -5.146 1.00 95.44 691 LYS A CA 1
ATOM 5496 C C . LYS A 1 691 ? 31.678 -28.978 -6.134 1.00 95.44 691 LYS A C 1
ATOM 5498 O O . LYS A 1 691 ? 32.414 -28.332 -6.872 1.00 95.44 691 LYS A O 1
ATOM 5503 N N . THR A 1 692 ? 31.598 -30.308 -6.190 1.00 95.31 692 THR A N 1
ATOM 5504 C CA . THR A 1 692 ? 32.436 -31.137 -7.066 1.00 95.31 692 THR A CA 1
ATOM 5505 C C . THR A 1 692 ? 32.156 -30.865 -8.542 1.00 95.31 692 THR A C 1
ATOM 5507 O O . THR A 1 692 ? 33.094 -30.766 -9.333 1.00 95.31 692 THR A O 1
ATOM 5510 N N . TYR A 1 693 ? 30.887 -30.703 -8.919 1.00 96.00 693 TYR A N 1
ATOM 5511 C CA . TYR A 1 693 ? 30.481 -30.348 -10.273 1.00 96.00 693 TYR A CA 1
ATOM 5512 C C . TYR A 1 693 ? 31.075 -29.002 -10.697 1.00 96.00 693 TYR A C 1
ATOM 5514 O O . TYR A 1 693 ? 31.676 -28.901 -11.766 1.00 96.00 693 TYR A O 1
ATOM 5522 N N . ILE A 1 694 ? 30.952 -27.982 -9.842 1.00 96.25 694 ILE A N 1
ATOM 5523 C CA . ILE A 1 694 ? 31.480 -26.641 -10.118 1.00 96.25 694 ILE A CA 1
ATOM 5524 C C . ILE A 1 694 ? 33.003 -26.682 -10.276 1.00 96.25 694 ILE A C 1
ATOM 5526 O O . ILE A 1 694 ? 33.509 -26.237 -11.306 1.00 96.25 694 ILE A O 1
ATOM 5530 N N . SER A 1 695 ? 33.731 -27.271 -9.320 1.00 93.62 695 SER A N 1
ATOM 5531 C CA . SER A 1 695 ? 35.199 -27.326 -9.379 1.00 93.62 695 SER A CA 1
ATOM 5532 C C . SER A 1 695 ? 35.711 -28.101 -10.598 1.00 93.62 695 SER A C 1
ATOM 5534 O O . SER A 1 695 ? 36.747 -27.758 -11.159 1.00 93.62 695 SER A O 1
ATOM 5536 N N . LYS A 1 696 ? 34.981 -29.135 -11.039 1.00 95.00 696 LYS A N 1
ATOM 5537 C CA . LYS A 1 696 ? 35.342 -29.930 -12.220 1.00 95.00 696 LYS A CA 1
ATOM 5538 C C . LYS A 1 696 ? 35.181 -29.154 -13.529 1.00 95.00 696 LYS A C 1
ATOM 5540 O O . LYS A 1 696 ? 35.966 -29.355 -14.451 1.00 95.00 696 LYS A O 1
ATOM 5545 N N . HIS A 1 697 ? 34.136 -28.338 -13.641 1.00 95.75 697 HIS A N 1
ATOM 5546 C CA . HIS A 1 697 ? 33.721 -27.753 -14.917 1.00 95.75 697 HIS A CA 1
ATOM 5547 C C . HIS A 1 697 ? 34.063 -26.266 -15.076 1.00 95.75 697 HIS A C 1
ATOM 5549 O O . HIS A 1 697 ? 33.957 -25.750 -16.187 1.00 95.75 697 HIS A O 1
ATOM 5555 N N . ILE A 1 698 ? 34.463 -25.571 -14.006 1.00 96.25 698 ILE A N 1
ATOM 5556 C CA . ILE A 1 698 ? 34.698 -24.120 -14.014 1.00 96.25 698 ILE A CA 1
ATOM 5557 C C . ILE A 1 698 ? 36.073 -23.805 -13.397 1.00 96.25 698 ILE A C 1
ATOM 5559 O O . ILE A 1 698 ? 36.151 -23.386 -12.242 1.00 96.25 698 ILE A O 1
ATOM 5563 N N . PRO A 1 699 ? 37.182 -23.999 -14.138 1.00 92.75 699 PRO A N 1
ATOM 5564 C CA . PRO A 1 699 ? 38.536 -23.850 -13.589 1.00 92.75 699 PRO A CA 1
ATOM 5565 C C . PRO A 1 699 ? 38.904 -22.402 -13.218 1.00 92.75 699 PRO A C 1
ATOM 5567 O O . PRO A 1 699 ? 39.786 -22.188 -12.396 1.00 92.75 699 PRO A O 1
ATOM 5570 N N . TYR A 1 700 ? 38.213 -21.411 -13.786 1.00 93.12 700 TYR A N 1
ATOM 5571 C CA . TYR A 1 700 ? 38.430 -19.973 -13.569 1.00 93.12 700 TYR A CA 1
ATOM 5572 C C . TYR A 1 700 ? 37.424 -19.341 -12.587 1.00 93.12 700 TYR A C 1
ATOM 5574 O O . TYR A 1 700 ? 37.196 -18.130 -12.609 1.00 93.12 700 TYR A O 1
ATOM 5582 N N . LEU A 1 701 ? 36.776 -20.149 -11.738 1.00 93.94 701 LEU A N 1
ATOM 5583 C CA . LEU A 1 701 ? 35.698 -19.689 -10.855 1.00 93.94 701 LEU A CA 1
ATOM 5584 C C . LEU A 1 701 ? 36.123 -18.508 -9.965 1.00 93.94 701 LEU A C 1
ATOM 5586 O O . LEU A 1 701 ? 35.364 -17.553 -9.845 1.00 93.94 701 LEU A O 1
ATOM 5590 N N . LEU A 1 702 ? 37.329 -18.550 -9.383 1.00 92.81 702 LEU A N 1
ATOM 5591 C CA . LEU A 1 702 ? 37.831 -17.517 -8.461 1.00 92.81 702 LEU A CA 1
ATOM 5592 C C . LEU A 1 702 ? 37.971 -16.129 -9.105 1.00 92.81 702 LEU A C 1
ATOM 5594 O O . LEU A 1 702 ? 37.809 -15.124 -8.417 1.00 92.81 702 LEU A O 1
ATOM 5598 N N . ASP A 1 703 ? 38.185 -16.081 -10.420 1.00 91.94 703 ASP A N 1
ATOM 5599 C CA . ASP A 1 703 ? 38.333 -14.850 -11.206 1.00 91.94 703 ASP A CA 1
ATOM 5600 C C . ASP A 1 703 ? 37.037 -14.471 -11.954 1.00 91.94 703 ASP A C 1
ATOM 5602 O O . ASP A 1 703 ? 37.042 -13.677 -12.902 1.00 91.94 703 ASP A O 1
ATOM 5606 N N . SER A 1 704 ? 35.906 -15.070 -11.560 1.00 94.31 704 SER A N 1
ATOM 5607 C CA . SER A 1 704 ? 34.612 -14.899 -12.221 1.00 94.31 704 SER A CA 1
ATOM 5608 C C . SER A 1 704 ? 33.650 -13.996 -11.458 1.00 94.31 704 SER A C 1
ATOM 5610 O O . SER A 1 704 ? 33.463 -14.119 -10.249 1.00 94.31 704 SER A O 1
ATOM 5612 N N . GLN A 1 705 ? 32.903 -13.180 -12.201 1.00 96.06 705 GLN A N 1
ATOM 5613 C CA . GLN A 1 705 ? 31.644 -12.621 -11.726 1.00 96.06 705 GLN A CA 1
ATOM 5614 C C . GLN A 1 705 ? 30.537 -13.678 -11.867 1.00 96.06 705 GLN A C 1
ATOM 5616 O O . GLN A 1 705 ? 30.202 -14.111 -12.974 1.00 96.06 705 GLN A O 1
ATOM 5621 N N . CYS A 1 706 ? 29.951 -14.075 -10.741 1.00 97.25 706 CYS A N 1
ATOM 5622 C CA . CYS A 1 706 ? 28.905 -15.087 -10.666 1.00 97.25 706 CYS A CA 1
ATOM 5623 C C . CYS A 1 706 ? 27.511 -14.448 -10.629 1.00 97.25 706 CYS A C 1
ATOM 5625 O O . CYS A 1 706 ? 27.268 -13.504 -9.877 1.00 97.25 706 CYS A O 1
ATOM 5627 N N . TYR A 1 707 ? 26.586 -15.000 -11.409 1.00 97.94 707 TYR A N 1
ATOM 5628 C CA . TYR A 1 707 ? 25.187 -14.590 -11.488 1.00 97.94 707 TYR A CA 1
ATOM 5629 C C . TYR A 1 707 ? 24.303 -15.785 -11.150 1.00 97.94 707 TYR A C 1
ATOM 5631 O O . TYR A 1 707 ? 24.383 -16.809 -11.824 1.00 97.94 707 TYR A O 1
ATOM 5639 N N . ILE A 1 708 ? 23.460 -15.671 -10.127 1.00 98.12 708 ILE A N 1
ATOM 5640 C CA . ILE A 1 708 ? 22.606 -16.768 -9.657 1.00 98.12 708 ILE A CA 1
ATOM 5641 C C . ILE A 1 708 ? 21.144 -16.359 -9.783 1.00 98.12 708 ILE A C 1
ATOM 5643 O O . ILE A 1 708 ? 20.748 -15.326 -9.250 1.00 98.12 708 ILE A O 1
ATOM 5647 N N . ILE A 1 709 ? 20.335 -17.178 -10.453 1.00 97.44 709 ILE A N 1
ATOM 5648 C CA . ILE A 1 709 ? 18.898 -16.944 -10.550 1.00 97.44 709 ILE A CA 1
ATOM 5649 C C . ILE A 1 709 ? 18.084 -18.235 -10.567 1.00 97.44 709 ILE A C 1
ATOM 5651 O O . ILE A 1 709 ? 18.365 -19.189 -11.295 1.00 97.44 709 ILE A O 1
ATOM 5655 N N . GLY A 1 710 ? 17.039 -18.273 -9.749 1.00 95.19 710 GLY A N 1
ATOM 5656 C CA . GLY A 1 710 ? 16.248 -19.475 -9.535 1.00 95.19 710 GLY A CA 1
ATOM 5657 C C . GLY A 1 710 ? 15.215 -19.310 -8.429 1.00 95.19 710 GLY A C 1
ATOM 5658 O O . GLY A 1 710 ? 14.960 -18.215 -7.939 1.00 95.19 710 GLY A O 1
ATOM 5659 N N . THR A 1 711 ? 14.669 -20.439 -7.988 1.00 92.38 711 THR A N 1
ATOM 5660 C CA . THR A 1 711 ? 13.920 -20.507 -6.728 1.00 92.38 711 THR A CA 1
ATOM 5661 C C . THR A 1 711 ? 14.809 -20.086 -5.558 1.00 92.38 711 THR A C 1
ATOM 5663 O O . THR A 1 711 ? 15.994 -20.426 -5.564 1.00 92.38 711 THR A O 1
ATOM 5666 N N . HIS A 1 712 ? 14.239 -19.482 -4.514 1.00 88.75 712 HIS A N 1
ATOM 5667 C CA . HIS A 1 712 ? 14.978 -19.057 -3.314 1.00 88.75 712 HIS A CA 1
ATOM 5668 C C . HIS A 1 712 ? 15.927 -20.137 -2.749 1.00 88.75 712 HIS A C 1
ATOM 5670 O O . HIS A 1 712 ? 17.084 -19.859 -2.442 1.00 88.75 712 HIS A O 1
ATOM 5676 N N . SER A 1 713 ? 15.477 -21.397 -2.676 1.00 91.44 713 SER A N 1
ATOM 5677 C CA . SER A 1 713 ? 16.302 -22.518 -2.197 1.00 91.44 713 SER A CA 1
ATOM 5678 C C . SER A 1 713 ? 17.531 -22.775 -3.073 1.00 91.44 713 SER A C 1
ATOM 5680 O O . SER A 1 713 ? 18.621 -22.957 -2.547 1.00 91.44 713 SER A O 1
ATOM 5682 N N . PHE A 1 714 ? 17.364 -22.745 -4.397 1.00 95.38 714 PHE A N 1
ATOM 5683 C CA . PHE A 1 714 ? 18.457 -22.910 -5.359 1.00 95.38 714 PHE A CA 1
ATOM 5684 C C . PHE A 1 714 ? 19.472 -21.773 -5.245 1.00 95.38 714 PHE A C 1
ATOM 5686 O O . PHE A 1 714 ? 20.672 -22.022 -5.192 1.00 95.38 714 PHE A O 1
ATOM 5693 N N . VAL A 1 715 ? 18.991 -20.527 -5.180 1.00 96.31 715 VAL A N 1
ATOM 5694 C CA . VAL A 1 715 ? 19.868 -19.355 -5.089 1.00 96.31 715 VAL A CA 1
ATOM 5695 C C . VAL A 1 715 ? 20.711 -19.410 -3.819 1.00 96.31 715 VAL A C 1
ATOM 5697 O O . VAL A 1 715 ? 21.924 -19.228 -3.887 1.00 96.31 715 VAL A O 1
ATOM 5700 N N . LYS A 1 716 ? 20.088 -19.741 -2.683 1.00 94.00 716 LYS A N 1
ATOM 5701 C CA . LYS A 1 716 ? 20.776 -19.896 -1.399 1.00 94.00 716 LYS A CA 1
ATOM 5702 C C . LYS A 1 716 ? 21.801 -21.033 -1.417 1.00 94.00 716 LYS A C 1
ATOM 5704 O O . LYS A 1 716 ? 22.915 -20.839 -0.948 1.00 94.00 716 LYS A O 1
ATOM 5709 N N . GLU A 1 717 ? 21.441 -22.196 -1.957 1.00 96.00 717 GLU A N 1
ATOM 5710 C CA . GLU A 1 717 ? 22.332 -23.362 -2.041 1.00 96.00 717 GLU A CA 1
ATOM 5711 C C . GLU A 1 717 ? 23.583 -23.055 -2.879 1.00 96.00 717 GLU A C 1
ATOM 5713 O O . GLU A 1 717 ? 24.703 -23.261 -2.413 1.00 96.00 717 GLU A O 1
ATOM 5718 N N . ILE A 1 718 ? 23.409 -22.483 -4.075 1.00 97.81 718 ILE A N 1
ATOM 5719 C CA . ILE A 1 718 ? 24.535 -22.096 -4.936 1.00 97.81 718 ILE A CA 1
ATOM 5720 C C . ILE A 1 718 ? 25.367 -20.988 -4.291 1.00 97.81 718 ILE A C 1
ATOM 5722 O O . ILE A 1 718 ? 26.592 -21.071 -4.307 1.00 97.81 718 ILE A O 1
ATOM 5726 N N . GLU A 1 719 ? 24.741 -19.973 -3.690 1.00 97.06 719 GLU A N 1
ATOM 5727 C CA . GLU A 1 719 ? 25.468 -18.916 -2.982 1.00 97.06 719 GLU A CA 1
ATOM 5728 C C . GLU A 1 719 ? 26.354 -19.497 -1.874 1.00 97.06 719 GLU A C 1
ATOM 5730 O O . GLU A 1 719 ? 27.535 -19.162 -1.805 1.00 97.06 719 GLU A O 1
ATOM 5735 N N . THR A 1 720 ? 25.826 -20.405 -1.047 1.00 96.81 720 THR A N 1
ATOM 5736 C CA . THR A 1 720 ? 26.611 -21.092 -0.013 1.00 96.81 720 THR A CA 1
ATOM 5737 C C . THR A 1 720 ? 27.799 -21.838 -0.620 1.00 96.81 720 THR A C 1
ATOM 5739 O O . THR A 1 720 ? 28.927 -21.638 -0.172 1.00 96.81 720 THR A O 1
ATOM 5742 N N . ILE A 1 721 ? 27.580 -22.619 -1.681 1.00 97.25 721 ILE A N 1
ATOM 5743 C CA . ILE A 1 721 ? 28.644 -23.376 -2.357 1.00 97.25 721 ILE A CA 1
ATOM 5744 C C . ILE A 1 721 ? 29.732 -22.452 -2.934 1.00 97.25 721 ILE A C 1
ATOM 5746 O O . ILE A 1 721 ? 30.914 -22.802 -2.899 1.00 97.25 721 ILE A O 1
ATOM 5750 N N . LEU A 1 722 ? 29.363 -21.287 -3.477 1.00 97.38 722 LEU A N 1
ATOM 5751 C CA . LEU A 1 722 ? 30.318 -20.315 -4.021 1.00 97.38 722 LEU A CA 1
ATOM 5752 C C . LEU A 1 722 ? 31.139 -19.640 -2.915 1.00 97.38 722 LEU A C 1
ATOM 5754 O O . LEU A 1 722 ? 32.357 -19.520 -3.050 1.00 97.38 722 LEU A O 1
ATOM 5758 N N . LEU A 1 723 ? 30.503 -19.254 -1.805 1.00 96.50 723 LEU A N 1
ATOM 5759 C CA . LEU A 1 723 ? 31.194 -18.672 -0.650 1.00 96.50 723 LEU A CA 1
ATOM 5760 C C . LEU A 1 723 ? 32.177 -19.672 -0.019 1.00 96.50 723 LEU A C 1
ATOM 5762 O O . LEU A 1 723 ? 33.311 -19.313 0.287 1.00 96.50 723 LEU A O 1
ATOM 5766 N N . GLU A 1 724 ? 31.786 -20.942 0.113 1.00 95.88 724 GLU A N 1
ATOM 5767 C CA . GLU A 1 724 ? 32.661 -22.025 0.593 1.00 95.88 724 GLU A CA 1
ATOM 5768 C C . GLU A 1 724 ? 33.829 -22.342 -0.353 1.00 95.88 724 GLU A C 1
ATOM 5770 O O . GLU A 1 724 ? 34.807 -22.974 0.053 1.00 95.88 724 GLU A O 1
ATOM 5775 N N . GLN A 1 725 ? 33.724 -21.942 -1.621 1.00 94.38 725 GLN A N 1
ATOM 5776 C CA . GLN A 1 725 ? 34.793 -22.041 -2.614 1.00 94.38 725 GLN A CA 1
ATOM 5777 C C . GLN A 1 725 ? 35.639 -20.763 -2.711 1.00 94.38 725 GLN A C 1
A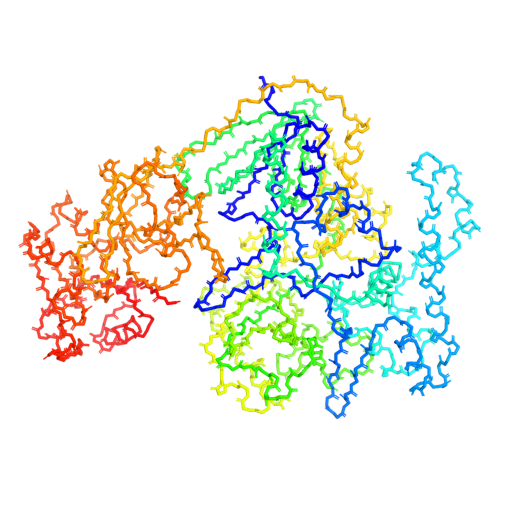TOM 5779 O O . GLN A 1 725 ? 36.513 -20.691 -3.566 1.00 94.38 725 GLN A O 1
ATOM 5784 N N . GLY A 1 726 ? 35.429 -19.782 -1.826 1.00 94.06 726 GLY A N 1
ATOM 5785 C CA . GLY A 1 726 ? 36.269 -18.585 -1.717 1.00 94.06 726 GLY A CA 1
ATOM 5786 C C . GLY A 1 726 ? 35.828 -17.395 -2.572 1.00 94.06 726 GLY A C 1
ATOM 5787 O O . GLY A 1 726 ? 36.533 -16.384 -2.607 1.00 94.06 726 GLY A O 1
ATOM 5788 N N . ILE A 1 727 ? 34.666 -17.471 -3.231 1.00 94.81 727 ILE A N 1
ATOM 5789 C CA . ILE A 1 727 ? 34.118 -16.342 -3.990 1.00 94.81 727 ILE A CA 1
ATOM 5790 C C . ILE A 1 727 ? 33.690 -15.236 -3.033 1.00 94.81 727 ILE A C 1
ATOM 5792 O O . ILE A 1 727 ? 32.970 -15.466 -2.063 1.00 94.81 727 ILE A O 1
ATOM 5796 N N . GLN A 1 728 ? 34.128 -14.014 -3.322 1.00 92.50 728 GLN A N 1
ATOM 5797 C CA . GLN A 1 728 ? 33.755 -12.838 -2.545 1.00 92.50 728 GLN A CA 1
ATOM 5798 C C . GLN A 1 728 ? 32.298 -12.453 -2.825 1.00 92.50 728 GLN A C 1
ATOM 5800 O O . GLN A 1 728 ? 31.816 -12.579 -3.952 1.00 92.50 728 GLN A O 1
ATOM 5805 N N . ARG A 1 729 ? 31.578 -11.951 -1.816 1.00 91.25 729 ARG A N 1
ATOM 5806 C CA . ARG A 1 729 ? 30.145 -11.617 -1.948 1.00 91.25 729 ARG A CA 1
ATOM 5807 C C . ARG A 1 729 ? 29.886 -10.584 -3.039 1.00 91.25 729 ARG A C 1
ATOM 5809 O O . ARG A 1 729 ? 28.866 -10.641 -3.714 1.00 91.25 729 ARG A O 1
ATOM 5816 N N . GLU A 1 730 ? 30.819 -9.667 -3.247 1.00 90.75 730 GLU A N 1
ATOM 5817 C CA . GLU A 1 730 ? 30.756 -8.601 -4.246 1.00 90.75 730 GLU A CA 1
ATOM 5818 C C . GLU A 1 730 ? 30.816 -9.155 -5.681 1.00 90.75 730 GLU A C 1
ATOM 5820 O O . GLU A 1 730 ? 30.278 -8.549 -6.616 1.00 90.75 730 GLU A O 1
ATOM 5825 N N . ALA A 1 731 ? 31.428 -10.332 -5.844 1.00 92.69 731 ALA A N 1
ATOM 5826 C CA . ALA A 1 731 ? 31.491 -11.082 -7.092 1.00 92.69 731 ALA A CA 1
ATOM 5827 C C . ALA A 1 731 ? 30.232 -11.936 -7.341 1.00 92.69 731 ALA A C 1
ATOM 5829 O O . ALA A 1 731 ? 30.117 -12.548 -8.402 1.00 92.69 731 ALA A O 1
ATOM 5830 N N . ILE A 1 732 ? 29.257 -11.943 -6.423 1.00 94.94 732 ILE A N 1
ATOM 5831 C CA . ILE A 1 732 ? 27.982 -12.652 -6.577 1.00 94.94 732 ILE A CA 1
ATOM 5832 C C . ILE A 1 732 ? 26.857 -11.639 -6.800 1.00 94.94 732 ILE A C 1
ATOM 5834 O O . ILE A 1 732 ? 26.537 -10.815 -5.945 1.00 94.94 732 ILE A O 1
ATOM 5838 N N . VAL A 1 733 ? 26.217 -11.725 -7.962 1.00 95.38 733 VAL A N 1
ATOM 5839 C CA . VAL A 1 733 ? 24.947 -11.058 -8.255 1.00 95.38 733 VAL A CA 1
ATOM 5840 C C . VAL A 1 733 ? 23.863 -12.123 -8.214 1.00 95.38 733 VAL A C 1
ATOM 5842 O O . VAL A 1 733 ? 24.006 -13.179 -8.825 1.00 95.38 733 VAL A O 1
ATOM 5845 N N . LYS A 1 734 ? 22.779 -11.879 -7.484 1.00 94.44 734 LYS A N 1
ATOM 5846 C CA . LYS A 1 734 ? 21.713 -12.866 -7.327 1.00 94.44 734 LYS A CA 1
ATOM 5847 C C . LYS A 1 734 ? 20.342 -12.224 -7.416 1.00 94.44 734 LYS A C 1
ATOM 5849 O O . LYS A 1 734 ? 20.175 -11.084 -6.993 1.00 94.44 734 LYS A O 1
ATOM 5854 N N . ASP A 1 735 ? 19.398 -12.981 -7.945 1.00 91.88 735 ASP A N 1
ATOM 5855 C CA . ASP A 1 735 ? 17.978 -12.655 -7.965 1.00 91.88 735 ASP A CA 1
ATOM 5856 C C . ASP A 1 735 ? 17.199 -13.953 -7.741 1.00 91.88 735 ASP A C 1
ATOM 5858 O O . ASP A 1 735 ? 17.601 -15.008 -8.234 1.00 91.88 735 ASP A O 1
ATOM 5862 N N . ASP A 1 736 ? 16.119 -13.919 -6.972 1.00 88.44 736 ASP A N 1
ATOM 5863 C CA . ASP A 1 736 ? 15.288 -15.096 -6.744 1.00 88.44 736 ASP A CA 1
ATOM 5864 C C . ASP A 1 736 ? 13.825 -14.829 -7.086 1.00 88.44 736 ASP A C 1
ATOM 5866 O O . ASP A 1 736 ? 13.311 -13.717 -7.014 1.00 88.44 736 ASP A O 1
ATOM 5870 N N . PHE A 1 737 ? 13.149 -15.884 -7.533 1.00 75.56 737 PHE A N 1
ATOM 5871 C CA . PHE A 1 737 ? 11.708 -15.873 -7.733 1.00 75.56 737 PHE A CA 1
ATOM 5872 C C . PHE A 1 737 ? 11.100 -16.926 -6.815 1.00 75.56 737 PHE A C 1
ATOM 5874 O O . PHE A 1 737 ? 11.445 -18.101 -6.925 1.00 75.56 737 PHE A O 1
ATOM 5881 N N . ASN A 1 738 ? 10.231 -16.513 -5.892 1.00 55.66 738 ASN A N 1
ATOM 5882 C CA . ASN A 1 738 ? 9.287 -17.366 -5.161 1.00 55.66 738 ASN A CA 1
ATOM 5883 C C . ASN A 1 738 ? 8.230 -16.529 -4.439 1.00 55.66 738 ASN A C 1
ATOM 5885 O O . ASN A 1 738 ? 8.609 -15.534 -3.785 1.00 55.66 738 ASN A O 1
#

pLDDT: mean 94.58, std 4.86, range [55.66, 98.81]

Sequence (738 aa):
MKTYNSIIIGSGLGGLTAGALLALWGKKVLVLEQHYIAGGCATAFKRKDFLMEVGLHEIDGLHEQDFKRPIMELLGLFNGVEFIKIPELYHIRKGGFSYVLPEGKQAKEQLIRDFPKEEKSINDFFVTIEKLYKEMHQMPRSKWFRRLIHPLMPLLYPTIARTSRLTAGEWLDKHFKDERLKTILTANMCYYTDDPFNLSLMYFLVAQGSYLNGGGHFVKGGSQALSNYLVHLIEQHGGQVLTGKYAKEILIENNRAVGVAYQDTFNRTIPMEKVYADTVIANAAQPNVAQMLPEPQCSALQKRIGKLRPACSLLSVYLGFNIDLRELGVTHYSNVILNKALKSLKDMKDDAHSPWSERSFTFVNYGVIDAQLCPQGKSFGVICTTDYLADWEELDNKDYQKQKEEVARTLLNRLEKEYPTILNYLEYYEVATPKTIHRYTLNPAGTAYGYVQSIGQTGPSREKMTASPVRNLYFSSAWAPSGGGYSGAIYSGFFTAKAMNKAVKWCSYTPAKIEDTRKVSLLSKEIIADNTLLLTFEKPKRLTYKAGQYAILQLHTPQYTHLDMPLRPLSMVSHPSQDTLKFAMRISNSAFKRSIMDMSVGDQATIFAPMGDFTLRNKGHVVFFAAGIGITPIVSMLKELELQHFIGHVTLCYSCKNESAAAFHKDLKQCSLLNYTYLPVFTQTQKRIDKTYISKHIPYLLDSQCYIIGTHSFVKEIETILLEQGIQREAIVKDDFN

Solvent-accessible surface area (backbone atoms only — not comparable to full-atom values): 38147 Å² total; per-residue (Å²): 129,70,42,32,43,31,38,27,39,31,37,27,54,6,24,32,41,20,40,24,53,36,6,72,73,70,34,36,28,39,36,34,16,48,44,86,65,66,10,58,64,32,23,59,48,78,54,93,67,34,44,44,58,69,58,67,83,59,43,64,20,72,33,95,86,31,84,58,38,68,57,37,57,75,69,44,38,78,81,76,44,58,72,43,77,48,93,48,64,34,33,40,39,40,83,93,46,71,50,74,43,50,35,38,71,58,29,55,56,49,50,33,71,78,36,60,95,44,35,68,45,54,52,51,51,55,52,50,34,54,50,37,54,50,44,59,73,68,48,67,86,48,68,66,59,44,59,71,44,48,89,47,33,60,77,78,34,42,56,56,54,53,30,56,74,35,28,38,36,60,52,47,63,71,59,49,84,55,55,67,58,54,48,63,80,45,67,68,40,76,78,75,44,59,42,43,72,52,27,15,24,43,60,47,41,55,53,51,39,29,28,39,66,39,18,35,30,37,46,46,55,29,34,32,47,58,32,49,47,36,51,48,48,14,42,75,43,63,20,45,78,41,56,28,26,31,75,59,36,49,38,71,54,96,65,24,32,39,32,40,29,31,29,42,55,50,35,68,86,45,74,71,45,78,49,32,16,64,25,35,34,35,26,53,45,61,76,60,51,24,72,22,37,57,85,70,56,17,62,52,39,45,66,47,42,69,84,65,53,67,28,66,14,44,33,38,38,43,37,35,29,72,36,47,51,54,83,67,67,51,65,53,44,39,35,34,39,45,32,71,84,60,73,51,76,82,42,44,46,58,35,54,70,41,58,72,88,50,34,45,36,33,41,33,32,48,61,64,52,84,37,53,34,43,56,89,60,32,22,43,32,36,40,39,32,62,32,54,27,83,84,53,68,87,46,53,76,67,57,43,53,51,51,49,51,54,50,49,54,40,46,51,57,50,48,28,73,78,33,72,70,52,67,83,39,56,74,46,73,51,76,42,41,14,64,49,42,21,70,78,65,65,27,72,61,14,20,77,28,31,41,38,53,19,56,82,44,31,59,71,53,20,42,64,38,60,51,64,86,39,43,50,41,45,59,14,13,26,57,31,55,56,27,31,50,71,68,13,9,39,48,19,2,49,56,40,36,57,51,43,71,74,72,55,87,78,74,90,70,82,56,75,76,79,80,62,55,36,56,33,36,32,68,46,78,44,78,65,24,59,62,26,39,37,39,34,26,51,46,41,71,87,70,65,62,62,35,26,23,25,28,36,45,31,54,74,79,60,82,34,52,76,70,43,58,54,53,45,82,40,37,30,31,42,37,66,87,52,76,45,39,29,37,63,47,71,67,55,92,48,26,43,50,47,26,57,70,72,55,54,73,63,44,53,32,37,54,52,40,45,36,84,77,58,51,88,83,86,57,72,21,40,35,37,40,25,28,61,71,39,43,34,19,50,54,5,37,52,52,49,40,50,76,66,64,53,80,42,47,35,38,38,39,38,40,26,62,38,74,62,50,32,62,58,51,70,60,59,75,65,59,85,48,87,45,60,45,77,44,79,37,35,51,76,84,40,77,72,93,45,65,68,54,47,62,72,73,41,88,59,54,85,58,28,37,34,37,34,23,16,44,54,68,56,34,51,52,52,50,51,49,39,48,77,68,68,42,55,71,90,39,51,47,71,52,66,54,126

Secondary structure (DSSP, 8-state):
---EEEEEE--SHHHHHHHHHHHHTT--EEEE-SSSSS-TTS-EEEETTEEEESS-S-EE--STT-TTHHHHHHTTHHHHSPEEEPS-SEEEEETTEEEEE--HHHHHHHHHHH-GGGHHHHHHHHHHHHHHHHHHHHS-S-HHHHHHTGGGHHHHSHHHHHHTTSBHHHHHHHH---HHHHHHHTTTGGGT-S-TTTSBHHHHHHHHHHHHHH-EEEETT-HHHHHHHHHHHHHHTT-EEESSEEEEEEEEETTEEEEEEEEESS-TTSPPEEEEEEEEEE-S-HHHHHHTSPTTHHHHHHHHHTTPPBPPEEEEEEEEESS-GGGGT---SEEEE--TT--SGGGHHHHTTS-TTT--EEEEEGGGTT--SS-TT-EEEEEEEEE-GGGTTT--HHHHHHHHHHHHHHHHHHHHHHSTTGGGGEEEEEEE-HHHHHHHH--GGG-SS-B---GGGSHHHHHHHHS-SSBTEEE-STTSTT-SHHHHHHHHHHHHHHHHHHH--PPP----PPP-TTEEEEEEEEEEETTEEEEEEEPPTT----TT-EEEEEESS-S--TTS-SEEEEEB-S-TTSSEEEEEEE--S-HHHHHHHHPPTT-EEEEEEEE--------BEEEEEEEGGGHHHHHHHHHHHHHTT--S-EEEEEEESSSTT-TTHHHHHT---TTEEEEEEETTTSPPP-HHHHHHH-TTGGGEEEEEEESHHHHHHHHHHHHHTT--GGGEEEEE--